Protein AF-0000000077755275 (afdb_homodimer)

InterPro domains:
  IPR005299 SAM dependent carboxyl methyltransferase [PF03492] (54-358)
  IPR005299 SAM dependent carboxyl methyltransferase [PTHR31009] (11-336)
  IPR029063 S-adenosyl-L-methionine-dependent methyltransferase superfamily [G3DSA:3.40.50.150] (22-293)
  IPR029063 S-adenosyl-L-methionine-dependent methyltransferase superfamily [SSF53335] (6-358)
  IPR042086 Methyltransferase, alpha-helical capping domain [G3DSA:1.10.1200.270] (9-338)

Nearest PDB structures (foldseek):
  8wwq-assembly1_A  TM=9.465E-01  e=7.017E-44  Gardenia jasminoides
  8wwq-assembly1_B  TM=9.148E-01  e=5.075E-38  Gardenia jasminoides
  3b5i-assembly1_A  TM=8.677E-01  e=6.089E-30  Arabidopsis thaliana
  3b5i-assembly1_B  TM=8.684E-01  e=2.535E-29  Arabidopsis thaliana
  6lyh-assembly3_E  TM=8.290E-01  e=3.621E-29  Camellia sinensis var. assamica

Structure (mmCIF, N/CA/C/O backbone):
data_AF-0000000077755275-model_v1
#
loop_
_entity.id
_entity.type
_entity.pdbx_description
1 polymer 'Probable S-adenosylmethionine-dependent methyltransferase At5g38100'
#
loop_
_atom_site.group_PDB
_atom_site.id
_atom_site.type_symbol
_atom_site.label_atom_id
_atom_site.label_alt_id
_atom_site.label_comp_id
_atom_site.label_asym_id
_atom_site.label_entity_id
_atom_site.label_seq_id
_atom_site.pdbx_PDB_ins_code
_atom_site.Cartn_x
_atom_site.Cartn_y
_atom_site.Cartn_z
_atom_site.occupancy
_atom_site.B_iso_or_equiv
_atom_site.auth_seq_id
_atom_site.auth_comp_id
_atom_site.auth_asym_id
_atom_site.auth_atom_id
_atom_site.pdbx_PDB_model_num
ATOM 1 N N . MET A 1 1 ? -9.219 -7.289 19.047 1 24.72 1 MET A N 1
ATOM 2 C CA . MET A 1 1 ? -8.711 -6.539 17.906 1 24.72 1 MET A CA 1
ATOM 3 C C . MET A 1 1 ? -7.727 -5.465 18.359 1 24.72 1 MET A C 1
ATOM 5 O O . MET A 1 1 ? -8.016 -4.688 19.266 1 24.72 1 MET A O 1
ATOM 9 N N . PRO A 1 2 ? -6.504 -5.656 18.234 1 31.75 2 PRO A N 1
ATOM 10 C CA . PRO A 1 2 ? -5.605 -4.625 18.766 1 31.75 2 PRO A CA 1
ATOM 11 C C . PRO A 1 2 ? -6.109 -3.211 18.484 1 31.75 2 PRO A C 1
ATOM 13 O O . PRO A 1 2 ? -6.75 -2.971 17.453 1 31.75 2 PRO A O 1
ATOM 16 N N . THR A 1 3 ? -6.582 -2.623 19.531 1 34.81 3 THR A N 1
ATOM 17 C CA . THR A 1 3 ? -6.953 -1.214 19.484 1 34.81 3 THR A CA 1
ATOM 18 C C . THR A 1 3 ? -5.91 -0.4 18.734 1 34.81 3 THR A C 1
ATOM 20 O O . THR A 1 3 ? -4.75 -0.33 19.141 1 34.81 3 THR A O 1
ATOM 23 N N . PHE A 1 4 ? -5.801 -0.571 17.5 1 42.12 4 PHE A N 1
ATOM 24 C CA . PHE A 1 4 ? -5 0.442 16.812 1 42.12 4 PHE A CA 1
ATOM 25 C C . PHE A 1 4 ? -5.164 1.8 17.484 1 42.12 4 PHE A C 1
ATOM 27 O O . PHE A 1 4 ? -6.25 2.133 17.969 1 42.12 4 PHE A O 1
ATOM 34 N N . PRO A 1 5 ? -4.117 2.365 17.969 1 53.5 5 PRO A N 1
ATOM 35 C CA . PRO A 1 5 ? -4.223 3.758 18.406 1 53.5 5 PRO A CA 1
ATOM 36 C C . PRO A 1 5 ? -5.23 4.562 17.594 1 53.5 5 PRO A C 1
ATOM 38 O O . PRO A 1 5 ? -5.59 4.16 16.484 1 53.5 5 PRO A O 1
ATOM 41 N N . ARG A 1 6 ? -5.871 5.402 18.234 1 64.44 6 ARG A N 1
ATOM 42 C CA . ARG A 1 6 ? -6.793 6.383 17.672 1 64.44 6 ARG A CA 1
ATOM 43 C C . ARG A 1 6 ? -6.23 7.008 16.406 1 64.44 6 ARG A C 1
ATOM 45 O O . ARG A 1 6 ? -5.48 7.984 16.469 1 64.44 6 ARG A O 1
ATOM 52 N N . SER A 1 7 ? -6.16 6.156 15.172 1 78.19 7 SER A N 1
ATOM 53 C CA . SER A 1 7 ? -5.746 6.582 13.836 1 78.19 7 SER A CA 1
ATOM 54 C C . SER A 1 7 ? -6.941 7.031 13.008 1 78.19 7 SER A C 1
ATOM 56 O O . SER A 1 7 ? -7.941 6.316 12.906 1 78.19 7 SER A O 1
ATOM 58 N N . TYR A 1 8 ? -6.883 8.32 12.562 1 86.62 8 TYR A N 1
ATOM 59 C CA . TYR A 1 8 ? -8.047 8.883 11.883 1 86.62 8 TYR A CA 1
ATOM 60 C C . TYR A 1 8 ? -7.664 9.406 10.508 1 86.62 8 TYR A C 1
ATOM 62 O O . TYR A 1 8 ? -7.449 10.609 10.32 1 86.62 8 TYR A O 1
ATOM 70 N N . PRO A 1 9 ? -7.605 8.414 9.578 1 90 9 PRO A N 1
ATOM 71 C CA . PRO A 1 9 ? -7.352 8.898 8.219 1 90 9 PRO A CA 1
ATOM 72 C C . PRO A 1 9 ? -8.508 9.719 7.656 1 90 9 PRO A C 1
ATOM 74 O O . PRO A 1 9 ? -9.602 9.727 8.227 1 90 9 PRO A O 1
ATOM 77 N N . MET A 1 10 ? -8.219 10.453 6.586 1 92.06 10 MET A N 1
ATOM 78 C CA . MET A 1 10 ? -9.258 11.211 5.898 1 92.06 10 MET A CA 1
ATOM 79 C C . MET A 1 10 ? -10.273 10.281 5.246 1 92.06 10 MET A C 1
ATOM 81 O O . MET A 1 10 ? -10.016 9.086 5.09 1 92.06 10 MET A O 1
ATOM 85 N N . SER A 1 11 ? -11.43 10.93 4.883 1 91.25 11 SER A N 1
ATOM 86 C CA . SER A 1 11 ? -12.492 10.125 4.301 1 91.25 11 SER A CA 1
ATOM 87 C C . SER A 1 11 ? -12.039 9.461 3.006 1 91.25 11 SER A C 1
ATOM 89 O O . SER A 1 11 ? -11.531 10.133 2.105 1 91.25 11 SER A O 1
ATOM 91 N N . GLY A 1 12 ? -12.258 8.195 2.887 1 92.5 12 GLY A N 1
ATOM 92 C CA . GLY A 1 12 ? -11.852 7.426 1.724 1 92.5 12 GLY A CA 1
ATOM 93 C C . GLY A 1 12 ? -12.891 7.414 0.622 1 92.5 12 GLY A C 1
ATOM 94 O O . GLY A 1 12 ? -13.859 8.18 0.669 1 92.5 12 GLY A O 1
ATOM 95 N N . GLY A 1 13 ? -12.625 6.586 -0.4 1 91 13 GLY A N 1
ATOM 96 C CA . GLY A 1 13 ? -13.555 6.434 -1.507 1 91 13 GLY A CA 1
ATOM 97 C C . GLY A 1 13 ? -13.469 7.559 -2.52 1 91 13 GLY A C 1
ATOM 98 O O . GLY A 1 13 ? -12.523 8.344 -2.502 1 91 13 GLY A O 1
ATOM 99 N N . ASP A 1 14 ? -14.422 7.535 -3.414 1 89.25 14 ASP A N 1
ATOM 100 C CA . ASP A 1 14 ? -14.445 8.555 -4.461 1 89.25 14 ASP A CA 1
ATOM 101 C C . ASP A 1 14 ? -15.844 9.141 -4.621 1 89.25 14 ASP A C 1
ATOM 103 O O . ASP A 1 14 ? -16.172 9.688 -5.676 1 89.25 14 ASP A O 1
ATOM 107 N N . ASP A 1 15 ? -16.609 9.117 -3.572 1 92.12 15 ASP A N 1
ATOM 108 C CA . ASP A 1 15 ? -17.953 9.672 -3.617 1 92.12 15 ASP A CA 1
ATOM 109 C C . ASP A 1 15 ? -17.953 11.164 -3.312 1 92.12 15 ASP A C 1
ATOM 111 O O . ASP A 1 15 ? -16.891 11.789 -3.266 1 92.12 15 ASP A O 1
ATOM 115 N N . ARG A 1 16 ? -19.109 11.734 -3.117 1 92.62 16 ARG A N 1
ATOM 116 C CA . ARG A 1 16 ? -19.234 13.18 -2.975 1 92.62 16 ARG A CA 1
ATOM 117 C C . ARG A 1 16 ? -18.656 13.656 -1.647 1 92.62 16 ARG A C 1
ATOM 119 O O . ARG A 1 16 ? -18.297 14.828 -1.504 1 92.62 16 ARG A O 1
ATOM 126 N N . HIS A 1 17 ? -18.578 12.812 -0.662 1 93.38 17 HIS A N 1
ATOM 127 C CA . HIS A 1 17 ? -18.109 13.211 0.658 1 93.38 17 HIS A CA 1
ATOM 128 C C . HIS A 1 17 ? -16.656 12.789 0.874 1 93.38 17 HIS A C 1
ATOM 130 O O . HIS A 1 17 ? -16.094 13.023 1.946 1 93.38 17 HIS A O 1
ATOM 136 N N . SER A 1 18 ? -16.062 12.18 -0.192 1 94.38 18 SER A N 1
ATOM 137 C CA . SER A 1 18 ? -14.703 11.672 -0.094 1 94.38 18 SER A CA 1
ATOM 138 C C . SER A 1 18 ? -13.688 12.812 -0.057 1 94.38 18 SER A C 1
ATOM 140 O O . SER A 1 18 ? -13.961 13.906 -0.568 1 94.38 18 SER A O 1
ATOM 142 N N . TYR A 1 19 ? -12.578 12.594 0.587 1 93 19 TYR A N 1
ATOM 143 C CA . TYR A 1 19 ? -11.492 13.562 0.635 1 93 19 TYR A CA 1
ATOM 144 C C . TYR A 1 19 ? -10.984 13.883 -0.767 1 93 19 TYR A C 1
ATOM 146 O O . TYR A 1 19 ? -10.586 15.016 -1.044 1 93 19 TYR A O 1
ATOM 154 N N . ILE A 1 20 ? -11.008 12.906 -1.647 1 91.12 20 ILE A N 1
ATOM 155 C CA . ILE A 1 20 ? -10.594 13.086 -3.033 1 91.12 20 ILE A CA 1
ATOM 156 C C . ILE A 1 20 ? -11.328 14.273 -3.65 1 91.12 20 ILE A C 1
ATOM 158 O O . ILE A 1 20 ? -10.75 15.047 -4.406 1 91.12 20 ILE A O 1
ATOM 162 N N . ASN A 1 21 ? -12.586 14.414 -3.275 1 93.06 21 ASN A N 1
ATOM 163 C CA . ASN A 1 21 ? -13.43 15.406 -3.93 1 93.06 21 ASN A CA 1
ATOM 164 C C . ASN A 1 21 ? -13.594 16.656 -3.074 1 93.06 21 ASN A C 1
ATOM 166 O O . ASN A 1 21 ? -14.297 17.594 -3.461 1 93.06 21 ASN A O 1
ATOM 170 N N . ASN A 1 22 ? -12.961 16.688 -1.922 1 94 22 ASN A N 1
ATOM 171 C CA . ASN A 1 22 ? -13.195 17.797 -1.009 1 94 22 ASN A CA 1
ATOM 172 C C . ASN A 1 22 ? -11.883 18.312 -0.406 1 94 22 ASN A C 1
ATOM 174 O O . ASN A 1 22 ? -11.859 18.75 0.746 1 94 22 ASN A O 1
ATOM 178 N N . SER A 1 23 ? -10.766 18.203 -1.203 1 93.81 23 SER A N 1
ATOM 179 C CA . SER A 1 23 ? -9.461 18.625 -0.709 1 93.81 23 SER A CA 1
ATOM 180 C C . SER A 1 23 ? -8.891 19.75 -1.571 1 93.81 23 SER A C 1
ATOM 182 O O . SER A 1 23 ? -7.668 19.875 -1.691 1 93.81 23 SER A O 1
ATOM 184 N N . SER A 1 24 ? -9.727 20.531 -2.199 1 92.94 24 SER A N 1
ATOM 185 C CA . SER A 1 24 ? -9.281 21.578 -3.111 1 92.94 24 SER A CA 1
ATOM 186 C C . SER A 1 24 ? -8.555 22.688 -2.361 1 92.94 24 SER A C 1
ATOM 188 O O . SER A 1 24 ? -7.703 23.375 -2.928 1 92.94 24 SER A O 1
ATOM 190 N N . TYR A 1 25 ? -8.914 22.938 -1.118 1 93.06 25 TYR A N 1
ATOM 191 C CA . TYR A 1 25 ? -8.219 23.922 -0.306 1 93.06 25 TYR A CA 1
ATOM 192 C C . TYR A 1 25 ? -6.738 23.578 -0.184 1 93.06 25 TYR A C 1
ATOM 194 O O . TYR A 1 25 ? -5.879 24.453 -0.361 1 93.06 25 TYR A O 1
ATOM 202 N N . GLN A 1 26 ? -6.391 22.359 0.059 1 93.88 26 GLN A N 1
ATOM 203 C CA . GLN A 1 26 ? -5.023 21.906 0.261 1 93.88 26 GLN A CA 1
ATOM 204 C C . GLN A 1 26 ? -4.219 21.984 -1.035 1 93.88 26 GLN A C 1
ATOM 206 O O . GLN A 1 26 ? -3.078 22.453 -1.037 1 93.88 26 GLN A O 1
ATOM 211 N N . ILE A 1 27 ? -4.84 21.547 -2.156 1 94.25 27 ILE A N 1
ATOM 212 C CA . ILE A 1 27 ? -4.09 21.531 -3.406 1 94.25 27 ILE A CA 1
ATOM 213 C C . ILE A 1 27 ? -3.836 22.953 -3.881 1 94.25 27 ILE A C 1
ATOM 215 O O . ILE A 1 27 ? -2.814 23.234 -4.512 1 94.25 27 ILE A O 1
ATOM 219 N N . ALA A 1 28 ? -4.766 23.844 -3.559 1 94.56 28 ALA A N 1
ATOM 220 C CA . ALA A 1 28 ? -4.539 25.25 -3.898 1 94.56 28 ALA A CA 1
ATOM 221 C C . ALA A 1 28 ? -3.277 25.781 -3.225 1 94.56 28 ALA A C 1
ATOM 223 O O . ALA A 1 28 ? -2.48 26.484 -3.852 1 94.56 28 ALA A O 1
ATOM 224 N N . ALA A 1 29 ? -3.105 25.453 -1.986 1 95.56 29 ALA A N 1
ATOM 225 C CA . ALA A 1 29 ? -1.913 25.875 -1.253 1 95.56 29 ALA A CA 1
ATOM 226 C C . ALA A 1 29 ? -0.658 25.234 -1.837 1 95.56 29 ALA A C 1
ATOM 228 O O . ALA A 1 29 ? 0.362 25.891 -2.018 1 95.56 29 ALA A O 1
ATOM 229 N N . ILE A 1 30 ? -0.736 23.969 -2.139 1 95.38 30 ILE A N 1
ATOM 230 C CA . ILE A 1 30 ? 0.382 23.219 -2.703 1 95.38 30 ILE A CA 1
ATOM 231 C C . ILE A 1 30 ? 0.81 23.844 -4.023 1 95.38 30 ILE A C 1
ATOM 233 O O . ILE A 1 30 ? 1.998 24.094 -4.25 1 95.38 30 ILE A O 1
ATOM 237 N N . ASN A 1 31 ? -0.158 24.172 -4.824 1 94.56 31 ASN A N 1
ATOM 238 C CA . ASN A 1 31 ? 0.118 24.766 -6.129 1 94.56 31 ASN A CA 1
ATOM 239 C C . ASN A 1 31 ? 0.724 26.156 -5.992 1 94.56 31 ASN A C 1
ATOM 241 O O . ASN A 1 31 ? 1.561 26.562 -6.801 1 94.56 31 ASN A O 1
ATOM 245 N N . SER A 1 32 ? 0.303 26.812 -5.008 1 95.31 32 SER A N 1
ATOM 246 C CA . SER A 1 32 ? 0.759 28.188 -4.82 1 95.31 32 SER A CA 1
ATOM 247 C C . SER A 1 32 ? 2.252 28.234 -4.512 1 95.31 32 SER A C 1
ATOM 249 O O . SER A 1 32 ? 2.916 29.234 -4.797 1 95.31 32 SER A O 1
ATOM 251 N N . VAL A 1 33 ? 2.779 27.156 -3.963 1 96.75 33 VAL A N 1
ATOM 252 C CA . VAL A 1 33 ? 4.195 27.156 -3.615 1 96.75 33 VAL A CA 1
ATOM 253 C C . VAL A 1 33 ? 4.969 26.266 -4.582 1 96.75 33 VAL A C 1
ATOM 255 O O . VAL A 1 33 ? 6.109 25.891 -4.309 1 96.75 33 VAL A O 1
ATOM 258 N N . GLY A 1 34 ? 4.367 25.906 -5.676 1 96.44 34 GLY A N 1
ATOM 259 C CA . GLY A 1 34 ? 4.98 25 -6.637 1 96.44 34 GLY A CA 1
ATOM 260 C C . GLY A 1 34 ? 6.309 25.5 -7.172 1 96.44 34 GLY A C 1
ATOM 261 O O . GLY A 1 34 ? 7.301 24.781 -7.168 1 96.44 34 GLY A O 1
ATOM 262 N N . ASP A 1 35 ? 6.332 26.75 -7.617 1 96.31 35 ASP A N 1
ATOM 263 C CA . ASP A 1 35 ? 7.543 27.344 -8.164 1 96.31 35 ASP A CA 1
ATOM 264 C C . ASP A 1 35 ? 8.633 27.453 -7.105 1 96.31 35 ASP A C 1
ATOM 266 O O . ASP A 1 35 ? 9.805 27.203 -7.383 1 96.31 35 ASP A O 1
ATOM 270 N N . LYS A 1 36 ? 8.227 27.859 -5.973 1 96.94 36 LYS A N 1
ATOM 271 C CA . LYS A 1 36 ? 9.172 27.969 -4.871 1 96.94 36 LYS A CA 1
ATOM 272 C C . LYS A 1 36 ? 9.781 26.609 -4.531 1 96.94 36 LYS A C 1
ATOM 274 O O . LYS A 1 36 ? 10.992 26.516 -4.305 1 96.94 36 LYS A O 1
ATOM 279 N N . THR A 1 37 ? 8.977 25.609 -4.473 1 97.56 37 THR A N 1
ATOM 280 C CA . THR A 1 37 ? 9.43 24.25 -4.215 1 97.56 37 THR A CA 1
ATOM 281 C C . THR A 1 37 ? 10.453 23.812 -5.262 1 97.56 37 THR A C 1
ATOM 283 O O . THR A 1 37 ? 11.508 23.281 -4.922 1 97.56 37 THR A O 1
ATOM 286 N N . ARG A 1 38 ? 10.125 24.062 -6.465 1 97.19 38 ARG A N 1
ATOM 287 C CA . ARG A 1 38 ? 11.016 23.719 -7.57 1 97.19 38 ARG A CA 1
ATOM 288 C C . ARG A 1 38 ? 12.367 24.406 -7.422 1 97.19 38 ARG A C 1
ATOM 290 O O . ARG A 1 38 ? 13.414 23.766 -7.562 1 97.19 38 ARG A O 1
ATOM 297 N N . GLN A 1 39 ? 12.305 25.672 -7.176 1 97.06 39 GLN A N 1
ATOM 298 C CA . GLN A 1 39 ? 13.531 26.438 -7.027 1 97.06 39 GLN A CA 1
ATOM 299 C C . GLN A 1 39 ? 14.367 25.938 -5.855 1 97.06 39 GLN A C 1
ATOM 301 O O . GLN A 1 39 ? 15.594 25.844 -5.957 1 97.06 39 GLN A O 1
ATOM 306 N N . CYS A 1 40 ? 13.68 25.625 -4.766 1 97.44 40 CYS A N 1
ATOM 307 C CA . CYS A 1 40 ? 14.359 25.109 -3.58 1 97.44 40 CYS A CA 1
ATOM 308 C C . CYS A 1 40 ? 15.07 23.797 -3.881 1 97.44 40 CYS A C 1
ATOM 310 O O . CYS A 1 40 ? 16.203 23.578 -3.451 1 97.44 40 CYS A O 1
ATOM 312 N N . ILE A 1 41 ? 14.438 22.906 -4.602 1 97.62 41 ILE A N 1
ATOM 313 C CA . ILE A 1 41 ? 15.023 21.609 -4.957 1 97.62 41 ILE A CA 1
ATOM 314 C C . ILE A 1 41 ? 16.25 21.828 -5.832 1 97.62 41 ILE A C 1
ATOM 316 O O . ILE A 1 41 ? 17.312 21.266 -5.566 1 97.62 41 ILE A O 1
ATOM 320 N N . ILE A 1 42 ? 16.172 22.688 -6.82 1 95.81 42 ILE A N 1
ATOM 321 C CA . ILE A 1 42 ? 17.25 22.938 -7.777 1 95.81 42 ILE A CA 1
ATOM 322 C C . ILE A 1 42 ? 18.453 23.516 -7.059 1 95.81 42 ILE A C 1
ATOM 324 O O . ILE A 1 42 ? 19.594 23.141 -7.324 1 95.81 42 ILE A O 1
ATOM 328 N N . GLU A 1 43 ? 18.172 24.312 -6.113 1 96.19 43 GLU A N 1
ATOM 329 C CA . GLU A 1 43 ? 19.234 25.078 -5.484 1 96.19 43 GLU A CA 1
ATOM 330 C C . GLU A 1 43 ? 19.828 24.328 -4.293 1 96.19 43 GLU A C 1
ATOM 332 O O . GLU A 1 43 ? 21.031 24.438 -4.012 1 96.19 43 GLU A O 1
ATOM 337 N N . LYS A 1 44 ? 18.984 23.562 -3.592 1 97.19 44 LYS A N 1
ATOM 338 C CA . LYS A 1 44 ? 19.406 23.156 -2.256 1 97.19 44 LYS A CA 1
ATOM 339 C C . LYS A 1 44 ? 19.641 21.641 -2.189 1 97.19 44 LYS A C 1
ATOM 341 O O . LYS A 1 44 ? 20.281 21.156 -1.258 1 97.19 44 LYS A O 1
ATOM 346 N N . LEU A 1 45 ? 19.062 20.906 -3.125 1 94.81 45 LEU A N 1
ATOM 347 C CA . LEU A 1 45 ? 19.328 19.469 -3.127 1 94.81 45 LEU A CA 1
ATOM 348 C C . LEU A 1 45 ? 20.797 19.188 -3.402 1 94.81 45 LEU A C 1
ATOM 350 O O . LEU A 1 45 ? 21.281 19.438 -4.508 1 94.81 45 LEU A O 1
ATOM 354 N N . ASP A 1 46 ? 21.484 18.703 -2.477 1 90 46 ASP A N 1
ATOM 355 C CA . ASP A 1 46 ? 22.922 18.453 -2.555 1 90 46 ASP A CA 1
ATOM 356 C C . ASP A 1 46 ? 23.203 16.953 -2.65 1 90 46 ASP A C 1
ATOM 358 O O . ASP A 1 46 ? 23.766 16.359 -1.724 1 90 46 ASP A O 1
ATOM 362 N N . LEU A 1 47 ? 22.828 16.297 -3.611 1 90.56 47 LEU A N 1
ATOM 363 C CA . LEU A 1 47 ? 23.047 14.875 -3.863 1 90.56 47 LEU A CA 1
ATOM 364 C C . LEU A 1 47 ? 23.531 14.641 -5.293 1 90.56 47 LEU A C 1
ATOM 366 O O . LEU A 1 47 ? 23.109 15.359 -6.211 1 90.56 47 LEU A O 1
ATOM 370 N N . PRO A 1 48 ? 24.438 13.719 -5.402 1 85.81 48 PRO A N 1
ATOM 371 C CA . PRO A 1 48 ? 24.812 13.344 -6.773 1 85.81 48 PRO A CA 1
ATOM 372 C C . PRO A 1 48 ? 23.656 12.703 -7.539 1 85.81 48 PRO A C 1
ATOM 374 O O . PRO A 1 48 ? 23.094 11.695 -7.094 1 85.81 48 PRO A O 1
ATOM 377 N N . LEU A 1 49 ? 23.234 13.391 -8.531 1 85.81 49 LEU A N 1
ATOM 378 C CA . LEU 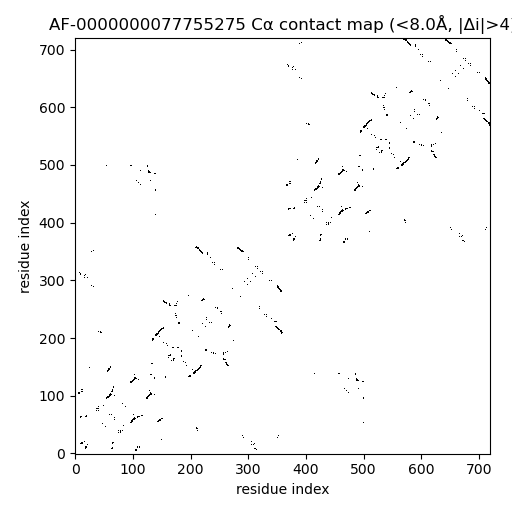A 1 49 ? 22.141 12.867 -9.352 1 85.81 49 LEU A CA 1
ATOM 379 C C . LEU A 1 49 ? 22.688 12.172 -10.594 1 85.81 49 LEU A C 1
ATOM 381 O O . LEU A 1 49 ? 22.469 12.625 -11.711 1 85.81 49 LEU A O 1
ATOM 385 N N . ASN A 1 50 ? 23.547 11.211 -10.328 1 77.12 50 ASN A N 1
ATOM 386 C CA . ASN A 1 50 ? 24.156 10.469 -11.43 1 77.12 50 ASN A CA 1
ATOM 387 C C . ASN A 1 50 ? 23.703 9.008 -11.43 1 77.12 50 ASN A C 1
ATOM 389 O O . ASN A 1 50 ? 22.906 8.602 -10.586 1 77.12 50 ASN A O 1
ATOM 393 N N . SER A 1 51 ? 24.156 8.336 -12.305 1 65.81 51 SER A N 1
ATOM 394 C CA . SER A 1 51 ? 23.734 6.969 -12.578 1 65.81 51 SER A CA 1
ATOM 395 C C . SER A 1 51 ? 24.031 6.043 -11.406 1 65.81 51 SER A C 1
ATOM 397 O O . SER A 1 51 ? 23.344 5.031 -11.211 1 65.81 51 SER A O 1
ATOM 399 N N . ASP A 1 52 ? 24.859 6.414 -10.57 1 70.81 52 ASP A N 1
ATOM 400 C CA . ASP A 1 52 ? 25.234 5.539 -9.461 1 70.81 52 ASP A CA 1
ATOM 401 C C . ASP A 1 52 ? 24.172 5.527 -8.383 1 70.81 52 ASP A C 1
ATOM 403 O O . ASP A 1 52 ? 24.078 4.578 -7.594 1 70.81 52 ASP A O 1
ATO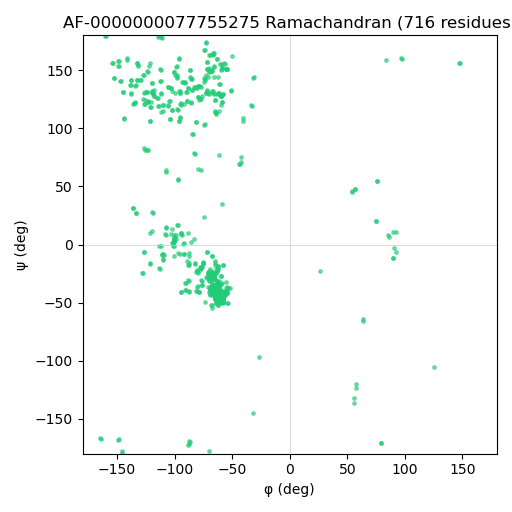M 407 N N . LEU A 1 53 ? 23.391 6.582 -8.453 1 77.44 53 LEU A N 1
ATOM 408 C CA . LEU A 1 53 ? 22.312 6.66 -7.477 1 77.44 53 LEU A CA 1
ATOM 409 C C . LEU A 1 53 ? 21.25 5.605 -7.762 1 77.44 53 LEU A C 1
ATOM 411 O O . LEU A 1 53 ? 20.625 5.07 -6.836 1 77.44 53 LEU A O 1
ATOM 415 N N . GLY A 1 54 ? 21.188 5.25 -8.969 1 82.25 54 GLY A N 1
ATOM 416 C CA . GLY A 1 54 ? 20.266 4.203 -9.375 1 82.25 54 GLY A CA 1
ATOM 417 C C . GLY A 1 54 ? 18.797 4.57 -9.172 1 82.25 54 GLY A C 1
ATOM 418 O O . GLY A 1 54 ? 18.062 4.723 -10.141 1 82.25 54 GLY A O 1
ATOM 419 N N . SER A 1 55 ? 18.469 4.746 -7.855 1 92.56 55 SER A N 1
ATOM 420 C CA . SER A 1 55 ? 17.078 5.055 -7.551 1 92.56 55 SER A CA 1
ATOM 421 C C . SER A 1 55 ? 16.969 6.312 -6.691 1 92.56 55 SER A C 1
ATOM 423 O O . SER A 1 55 ? 17.719 6.484 -5.734 1 92.56 55 SER A O 1
ATOM 425 N N . PHE A 1 56 ? 16.203 7.246 -7.168 1 96.19 56 PHE A N 1
ATOM 426 C CA . PHE A 1 56 ? 15.867 8.445 -6.414 1 96.19 56 PHE A CA 1
ATOM 427 C C . PHE A 1 56 ? 14.531 8.273 -5.691 1 96.19 56 PHE A C 1
ATOM 429 O O . PHE A 1 56 ? 13.5 8.039 -6.324 1 96.19 56 PHE A O 1
ATOM 436 N N . ARG A 1 57 ? 14.562 8.398 -4.387 1 97.94 57 ARG A N 1
ATOM 437 C CA . ARG A 1 57 ? 13.406 8.031 -3.584 1 97.94 57 ARG A CA 1
ATOM 438 C C . ARG A 1 57 ? 12.758 9.258 -2.947 1 97.94 57 ARG A C 1
ATOM 440 O O . ARG A 1 57 ? 13.453 10.086 -2.346 1 97.94 57 ARG A O 1
ATOM 447 N N . ILE A 1 58 ? 11.453 9.359 -3.115 1 98.69 58 ILE A N 1
ATOM 448 C CA . ILE A 1 58 ? 10.625 10.438 -2.576 1 98.69 58 ILE A CA 1
ATOM 449 C C . ILE A 1 58 ? 9.57 9.852 -1.639 1 98.69 58 ILE A C 1
ATOM 451 O O . ILE A 1 58 ? 9.016 8.781 -1.907 1 98.69 58 ILE A O 1
ATOM 455 N N . ALA A 1 59 ? 9.328 10.516 -0.53 1 98.81 59 ALA A N 1
ATOM 456 C CA . ALA A 1 59 ? 8.25 10.094 0.361 1 98.81 59 ALA A CA 1
ATOM 457 C C . ALA A 1 59 ? 7.27 11.234 0.606 1 98.81 59 ALA A C 1
ATOM 459 O O . ALA A 1 59 ? 7.68 12.375 0.824 1 98.81 59 ALA A O 1
ATOM 460 N N . ASP A 1 60 ? 6.051 10.977 0.468 1 98.69 60 ASP A N 1
ATOM 461 C CA . ASP A 1 60 ? 4.988 11.883 0.889 1 98.69 60 ASP A CA 1
ATOM 462 C C . ASP A 1 60 ? 4.332 11.406 2.182 1 98.69 60 ASP A C 1
ATOM 464 O O . ASP A 1 60 ? 3.576 10.43 2.174 1 98.69 60 ASP A O 1
ATOM 468 N N . TYR A 1 61 ? 4.582 12.102 3.303 1 98.5 61 TYR A N 1
ATOM 469 C CA . TYR A 1 61 ? 4.086 11.727 4.621 1 98.5 61 TYR A CA 1
ATOM 470 C C . TYR A 1 61 ? 2.719 12.336 4.891 1 98.5 61 TYR A C 1
ATOM 472 O O . TYR A 1 61 ? 2.572 13.562 4.895 1 98.5 61 TYR A O 1
ATOM 480 N N . GLY A 1 62 ? 1.756 11.469 5.188 1 97.56 62 GLY A N 1
ATOM 481 C CA . GLY A 1 62 ? 0.375 11.914 5.281 1 97.56 62 GLY A CA 1
ATOM 482 C C . GLY A 1 62 ? -0.268 12.148 3.926 1 97.56 62 GLY A C 1
ATOM 483 O O . GLY A 1 62 ? -0.858 13.203 3.689 1 97.56 62 GLY A O 1
ATOM 484 N N . CYS A 1 63 ? -0.219 11.086 3.072 1 97.31 63 CYS A N 1
ATOM 485 C CA . CYS A 1 63 ? -0.544 11.266 1.663 1 97.31 63 CYS A CA 1
ATOM 486 C C . CYS A 1 63 ? -2.051 11.227 1.441 1 97.31 63 CYS A C 1
ATOM 488 O O . CYS A 1 63 ? -2.537 11.633 0.384 1 97.31 63 CYS A O 1
ATOM 490 N N . SER A 1 64 ? -2.762 10.758 2.352 1 96 64 SER A N 1
ATOM 491 C CA . SER A 1 64 ? -4.199 10.531 2.23 1 96 64 SER A CA 1
ATOM 492 C C . SER A 1 64 ? -4.52 9.641 1.033 1 96 64 SER A C 1
ATOM 494 O O . SER A 1 64 ? -3.887 8.602 0.838 1 96 64 SER A O 1
ATOM 496 N N . ILE A 1 65 ? -5.477 9.961 0.17 1 92.94 65 ILE A N 1
ATOM 497 C CA . ILE A 1 65 ? -6 8.977 -0.77 1 92.94 65 ILE A CA 1
ATOM 498 C C . ILE A 1 65 ? -5.812 9.477 -2.201 1 92.94 65 ILE A C 1
ATOM 500 O O . ILE A 1 65 ? -6.277 8.852 -3.152 1 92.94 65 ILE A O 1
ATOM 504 N N . GLY A 1 66 ? -5.105 10.523 -2.463 1 79.69 66 GLY A N 1
ATOM 505 C CA . GLY A 1 66 ? -4.629 10.82 -3.805 1 79.69 66 GLY A CA 1
ATOM 506 C C . GLY A 1 66 ? -5.027 12.195 -4.289 1 79.69 66 GLY A C 1
ATOM 507 O O . GLY A 1 66 ? -4.75 13.195 -3.619 1 79.69 66 GLY A O 1
ATOM 508 N N . PRO A 1 67 ? -5.875 12.734 -5.109 1 87.56 67 PRO A N 1
ATOM 509 C CA . PRO A 1 67 ? -4.969 13.016 -6.227 1 87.56 67 PRO A CA 1
ATOM 510 C C . PRO A 1 67 ? -3.895 14.039 -5.875 1 87.56 67 PRO A C 1
ATOM 512 O O . PRO A 1 67 ? -2.885 14.141 -6.574 1 87.56 67 PRO A O 1
ATOM 515 N N . ASN A 1 68 ? -4.039 14.766 -4.758 1 94.06 68 ASN A N 1
ATOM 516 C CA . ASN A 1 68 ? -3.111 15.836 -4.414 1 94.06 68 ASN A CA 1
ATOM 517 C C . ASN A 1 68 ? -1.682 15.32 -4.285 1 94.06 68 ASN A C 1
ATOM 519 O O . ASN A 1 68 ? -0.745 15.938 -4.793 1 94.06 68 ASN A O 1
ATOM 523 N N . THR A 1 69 ? -1.54 14.203 -3.695 1 96.31 69 THR A N 1
ATOM 524 C CA . THR A 1 69 ? -0.208 13.656 -3.477 1 96.31 69 THR A CA 1
ATOM 525 C C . THR A 1 69 ? 0.46 13.305 -4.805 1 96.31 69 THR A C 1
ATOM 527 O O . THR A 1 69 ? 1.674 13.461 -4.953 1 96.31 69 THR A O 1
ATOM 530 N N . PHE A 1 70 ? -0.288 12.852 -5.801 1 95.88 70 PHE A N 1
ATOM 531 C CA . PHE A 1 70 ? 0.267 12.523 -7.109 1 95.88 70 PHE A CA 1
ATOM 532 C C . PHE A 1 70 ? 0.819 13.773 -7.789 1 95.88 70 PHE A C 1
ATOM 534 O O . PHE A 1 70 ? 1.885 13.727 -8.406 1 95.88 70 PHE A O 1
ATOM 541 N N . HIS A 1 71 ? 0.112 14.859 -7.609 1 94.06 71 HIS A N 1
ATOM 542 C CA . HIS A 1 71 ? 0.55 16.125 -8.18 1 94.06 71 HIS A CA 1
ATOM 543 C C . HIS A 1 71 ? 1.853 16.594 -7.543 1 94.06 71 HIS A C 1
ATOM 545 O O . HIS A 1 71 ? 2.756 17.062 -8.234 1 94.06 71 HIS A O 1
ATOM 551 N N . VAL A 1 72 ? 1.922 16.469 -6.297 1 95.75 72 VAL A N 1
ATOM 552 C CA . VAL A 1 72 ? 3.08 16.938 -5.539 1 95.75 72 VAL A CA 1
ATOM 553 C C . VAL A 1 72 ? 4.316 16.141 -5.949 1 95.75 72 VAL A C 1
ATOM 555 O O . VAL A 1 72 ? 5.363 16.719 -6.254 1 95.75 72 VAL A O 1
ATOM 558 N N . VAL A 1 73 ? 4.199 14.875 -6.004 1 96.44 73 VAL A N 1
ATOM 559 C CA . VAL A 1 73 ? 5.355 14.031 -6.273 1 96.44 73 VAL A CA 1
ATOM 560 C C . VAL A 1 73 ? 5.812 14.227 -7.719 1 96.44 73 VAL A C 1
ATOM 562 O O . VAL A 1 73 ? 7.012 14.219 -8 1 96.44 73 VAL A O 1
ATOM 565 N N . GLN A 1 74 ? 4.875 14.398 -8.633 1 95.62 74 GLN A N 1
ATOM 566 C CA . GLN A 1 74 ? 5.246 14.664 -10.023 1 95.62 74 GLN A CA 1
ATOM 567 C C . GLN A 1 74 ? 6.023 15.977 -10.141 1 95.62 74 GLN A C 1
ATOM 569 O O . GLN A 1 74 ? 7.008 16.047 -10.875 1 95.62 74 GLN A O 1
ATOM 574 N N . SER A 1 75 ? 5.531 16.984 -9.422 1 96.31 75 SER A N 1
ATOM 575 C CA . SER A 1 75 ? 6.219 18.266 -9.438 1 96.31 75 SER A CA 1
ATOM 576 C C . SER A 1 75 ? 7.648 18.141 -8.914 1 96.31 75 SER A C 1
ATOM 578 O O . SER A 1 75 ? 8.57 18.766 -9.445 1 96.31 75 SER A O 1
ATOM 580 N N . ILE A 1 76 ? 7.824 17.359 -7.879 1 97.75 76 ILE A N 1
ATOM 581 C CA . ILE A 1 76 ? 9.148 17.109 -7.312 1 97.75 76 ILE A CA 1
ATOM 582 C C . ILE A 1 76 ? 10.023 16.391 -8.328 1 97.75 76 ILE A C 1
ATOM 584 O O . ILE A 1 76 ? 11.18 16.766 -8.547 1 97.75 76 ILE A O 1
ATOM 588 N N . ILE A 1 77 ? 9.492 15.352 -8.969 1 96.56 77 ILE A N 1
ATOM 589 C CA . ILE A 1 77 ? 10.219 14.57 -9.969 1 96.56 77 ILE A CA 1
ATOM 590 C C . ILE A 1 77 ? 10.656 15.477 -11.109 1 96.56 77 ILE A C 1
ATOM 592 O O . ILE A 1 77 ? 11.812 15.43 -11.547 1 96.56 77 ILE A O 1
ATOM 596 N N . ASP A 1 78 ? 9.773 16.328 -11.562 1 95.88 78 ASP A N 1
ATOM 597 C CA . ASP A 1 78 ? 10.094 17.266 -12.641 1 95.88 78 ASP A CA 1
ATOM 598 C C . ASP A 1 78 ? 11.242 18.188 -12.25 1 95.88 78 ASP A C 1
ATOM 600 O O . ASP A 1 78 ? 12.117 18.469 -13.07 1 95.88 78 ASP A O 1
ATOM 604 N N . ALA A 1 79 ? 11.188 18.625 -11.047 1 97 79 ALA A N 1
ATOM 605 C CA . ALA A 1 79 ? 12.242 19.516 -10.562 1 97 79 ALA A CA 1
ATOM 606 C C . ALA A 1 79 ? 13.586 18.797 -10.516 1 97 79 ALA A C 1
ATOM 608 O O . ALA A 1 79 ? 14.609 19.359 -10.906 1 97 79 ALA A O 1
ATOM 609 N N . VAL A 1 80 ? 13.594 17.578 -10.031 1 95.5 80 VAL A N 1
ATOM 610 C CA . VAL A 1 80 ? 14.828 16.797 -9.93 1 95.5 80 VAL A CA 1
ATOM 611 C C . VAL A 1 80 ? 15.367 16.516 -11.328 1 95.5 80 VAL A C 1
ATOM 613 O O . VAL A 1 80 ? 16.578 16.641 -11.562 1 95.5 80 VAL A O 1
ATOM 616 N N . LYS A 1 81 ? 14.508 16.125 -12.219 1 92.94 81 LYS A N 1
ATOM 617 C CA . LYS A 1 81 ? 14.914 15.883 -13.602 1 92.94 81 LYS A CA 1
ATOM 618 C C . LYS A 1 81 ? 15.531 17.141 -14.227 1 92.94 81 LYS A C 1
ATOM 620 O O . LYS A 1 81 ? 16.531 17.047 -14.938 1 92.94 81 LYS A O 1
ATOM 625 N N . PHE A 1 82 ? 14.898 18.234 -13.961 1 93.31 82 PHE A N 1
ATOM 626 C CA . PHE A 1 82 ? 15.422 19.5 -14.461 1 93.31 82 PHE A CA 1
ATOM 627 C C . PHE A 1 82 ? 16.812 19.766 -13.914 1 93.31 82 PHE A C 1
ATOM 629 O O . PHE A 1 82 ? 17.703 20.172 -14.656 1 93.31 82 PHE A O 1
ATOM 636 N N . LYS A 1 83 ? 16.938 19.547 -12.648 1 92.62 83 LYS A N 1
ATOM 637 C CA . LYS A 1 83 ? 18.25 19.734 -12.031 1 92.62 83 LYS A CA 1
ATOM 638 C C . LYS A 1 83 ? 19.281 18.812 -12.648 1 92.62 83 LYS A C 1
ATOM 640 O O . LYS A 1 83 ? 20.422 19.219 -12.891 1 92.62 83 LYS A O 1
ATOM 645 N N . GLN A 1 84 ? 18.891 17.609 -12.781 1 89.31 84 GLN A N 1
ATOM 646 C CA . GLN A 1 84 ? 19.797 16.625 -13.383 1 89.31 84 GLN A CA 1
ATOM 647 C C . GLN A 1 84 ? 20.266 17.094 -14.75 1 89.31 84 GLN A C 1
ATOM 649 O O . GLN A 1 84 ? 21.438 16.938 -15.094 1 89.31 84 GLN A O 1
ATOM 654 N N . LEU A 1 85 ? 19.422 17.641 -15.516 1 86.5 85 LEU A N 1
ATOM 655 C CA . LEU A 1 85 ? 19.734 18.125 -16.844 1 86.5 85 LEU A CA 1
ATOM 656 C C . LEU A 1 85 ? 20.656 19.344 -16.781 1 86.5 85 LEU A C 1
ATOM 658 O O . LEU A 1 85 ? 21.547 19.5 -17.625 1 86.5 85 LEU A O 1
ATOM 662 N N . LYS A 1 86 ? 20.453 20.094 -15.836 1 84.19 86 LYS A N 1
ATOM 663 C CA . LYS A 1 86 ? 21.25 21.297 -15.672 1 84.19 86 LYS A CA 1
ATOM 664 C C . LYS A 1 86 ? 22.656 20.953 -15.203 1 84.19 86 LYS A C 1
ATOM 666 O O . LYS A 1 86 ? 23.641 21.594 -15.625 1 84.19 86 LYS A O 1
ATOM 671 N N . ASP A 1 87 ? 22.719 20.156 -14.188 1 76 87 ASP A N 1
ATOM 672 C CA . ASP A 1 87 ? 24 19.766 -13.617 1 76 87 ASP A CA 1
ATOM 673 C C . ASP A 1 87 ? 24.812 18.922 -14.602 1 76 87 ASP A C 1
ATOM 675 O O . ASP A 1 87 ? 26.016 18.766 -14.43 1 76 87 ASP A O 1
ATOM 679 N N . LYS A 1 88 ? 23.984 18.141 -15.312 1 59.25 88 LYS A N 1
ATOM 680 C CA . LYS A 1 88 ? 24.547 17.156 -16.234 1 59.25 88 LYS A CA 1
ATOM 681 C C . LYS A 1 88 ? 25.375 17.828 -17.328 1 59.25 88 LYS A C 1
ATOM 683 O O . LYS A 1 88 ? 24.812 18.406 -18.266 1 59.25 88 LYS A O 1
ATOM 688 N N . ASN A 1 89 ? 26.5 18.219 -17 1 48.91 89 ASN A N 1
ATOM 689 C CA . ASN A 1 89 ? 27.562 17.984 -17.984 1 48.91 89 ASN A CA 1
ATOM 690 C C . ASN A 1 89 ? 27.25 16.781 -18.875 1 48.91 89 ASN A C 1
ATOM 692 O O . ASN A 1 89 ? 27.203 16.906 -20.094 1 48.91 89 ASN A O 1
ATOM 696 N N . GLU A 1 90 ? 28.047 15.398 -18.25 1 46.31 90 GLU A N 1
ATOM 697 C CA . GLU A 1 90 ? 28.422 14.141 -18.891 1 46.31 90 GLU A CA 1
ATOM 698 C C . GLU A 1 90 ? 27.188 13.297 -19.203 1 46.31 90 GLU A C 1
ATOM 700 O O . GLU A 1 90 ? 26.109 13.531 -18.656 1 46.31 90 GLU A O 1
ATOM 705 N N . LYS A 1 91 ? 27.484 11.953 -19.812 1 47.38 91 LYS A N 1
ATOM 706 C CA . LYS A 1 91 ? 27.203 10.695 -20.5 1 47.38 91 LYS A CA 1
ATOM 707 C C . LYS A 1 91 ? 26.484 9.711 -19.594 1 47.38 91 LYS A C 1
ATOM 709 O O . LYS A 1 91 ? 27.078 8.711 -19.172 1 47.38 91 LYS A O 1
ATOM 714 N N . SER A 1 92 ? 25.703 10.211 -18.422 1 55.84 92 SER A N 1
ATOM 715 C CA . SER A 1 92 ? 25.312 9.031 -17.656 1 55.84 92 SER A CA 1
ATOM 716 C C . SER A 1 92 ? 24.484 8.07 -18.5 1 55.84 92 SER A C 1
ATOM 718 O O . SER A 1 92 ? 23.531 8.477 -19.156 1 55.84 92 SER A O 1
ATOM 720 N N . LEU A 1 93 ? 24.875 6.871 -18.656 1 60.53 93 LEU A N 1
ATOM 721 C CA . LEU A 1 93 ? 24.406 5.789 -19.516 1 60.53 93 LEU A CA 1
ATOM 722 C C . LEU A 1 93 ? 23 5.352 -19.109 1 60.53 93 LEU A C 1
ATOM 724 O O . LEU A 1 93 ? 22.188 5 -19.969 1 60.53 93 LEU A O 1
ATOM 728 N N . MET A 1 94 ? 22.688 5.332 -17.578 1 71.81 94 MET A N 1
ATOM 729 C CA . MET A 1 94 ? 21.344 4.84 -17.25 1 71.81 94 MET A CA 1
ATOM 730 C C . MET A 1 94 ? 20.516 5.918 -16.562 1 71.81 94 MET A C 1
ATOM 732 O O . MET A 1 94 ? 21.016 6.586 -15.641 1 71.81 94 MET A O 1
ATOM 736 N N . PRO A 1 95 ? 19.328 6.113 -16.969 1 81.94 95 PRO A N 1
ATOM 737 C CA . PRO A 1 95 ? 18.438 7.125 -16.375 1 81.94 95 PRO A CA 1
ATOM 738 C C . PRO A 1 95 ? 18.078 6.805 -14.938 1 81.94 95 PRO A C 1
ATOM 740 O O . PRO A 1 95 ? 18.016 5.633 -14.555 1 81.94 95 PRO A O 1
ATOM 743 N N . LEU A 1 96 ? 17.953 7.848 -14.086 1 88.62 96 LEU A N 1
ATOM 744 C CA . LEU A 1 96 ? 17.453 7.707 -12.719 1 88.62 96 LEU A CA 1
ATOM 745 C C . LEU A 1 96 ? 16.062 7.102 -12.695 1 88.62 96 LEU A C 1
ATOM 747 O O . LEU A 1 96 ? 15.203 7.473 -13.5 1 88.62 96 LEU A O 1
ATOM 751 N N . GLU A 1 97 ? 15.922 6.086 -11.883 1 94.12 97 GLU A N 1
ATOM 752 C CA . GLU A 1 97 ? 14.586 5.57 -11.617 1 94.12 97 GLU A CA 1
ATOM 753 C C . GLU A 1 97 ? 14 6.176 -10.344 1 94.12 97 GLU A C 1
ATOM 755 O O . GLU A 1 97 ? 14.695 6.293 -9.328 1 94.12 97 GLU A O 1
ATOM 760 N N . PHE A 1 98 ? 12.805 6.664 -10.43 1 96.56 98 PHE A N 1
ATOM 761 C CA . PHE A 1 98 ? 12.148 7.281 -9.289 1 96.56 98 PHE A CA 1
ATOM 762 C C . PHE A 1 98 ? 11.25 6.281 -8.57 1 96.56 98 PHE A C 1
ATOM 764 O O . PHE A 1 98 ? 10.555 5.492 -9.211 1 96.56 98 PHE A O 1
ATOM 771 N N . GLN A 1 99 ? 11.375 6.234 -7.305 1 97.94 99 GLN A N 1
ATOM 772 C CA . GLN A 1 99 ? 10.445 5.5 -6.453 1 97.94 99 GLN A CA 1
ATOM 773 C C . GLN A 1 99 ? 9.758 6.43 -5.453 1 97.94 99 GLN A C 1
ATOM 775 O O . GLN A 1 99 ? 10.422 7.238 -4.797 1 97.94 99 GLN A O 1
ATOM 780 N N . VAL A 1 100 ? 8.484 6.324 -5.355 1 98.38 100 VAL A N 1
ATOM 781 C CA . VAL A 1 100 ? 7.719 7.203 -4.477 1 98.38 100 VAL A CA 1
ATOM 782 C C . VAL A 1 100 ? 7.016 6.375 -3.404 1 98.38 100 VAL A C 1
ATOM 784 O O . VAL A 1 100 ? 6.344 5.391 -3.713 1 98.38 100 VAL A O 1
ATOM 787 N N . PHE A 1 101 ? 7.23 6.773 -2.15 1 98.75 101 PHE A N 1
ATOM 788 C CA . PHE A 1 101 ? 6.562 6.172 -1.002 1 98.75 101 PHE A CA 1
ATOM 789 C C . PHE A 1 101 ? 5.422 7.059 -0.515 1 98.75 101 PHE A C 1
ATOM 791 O O . PHE A 1 101 ? 5.648 8.188 -0.076 1 98.75 101 PHE A O 1
ATOM 798 N N . PHE A 1 102 ? 4.238 6.547 -0.623 1 98.56 102 PHE A N 1
ATOM 799 C CA . PHE A 1 102 ? 3.055 7.215 -0.096 1 98.56 102 PHE A CA 1
ATOM 800 C C . PHE A 1 102 ? 2.715 6.699 1.297 1 98.56 102 PHE A C 1
ATOM 802 O O . PHE A 1 102 ? 2.219 5.578 1.445 1 98.56 102 PHE A O 1
ATOM 809 N N . ASN A 1 103 ? 2.932 7.547 2.285 1 98.31 103 ASN A N 1
ATOM 810 C CA . ASN A 1 103 ? 2.771 7.125 3.672 1 98.31 103 ASN A CA 1
ATOM 811 C C . ASN A 1 103 ? 1.498 7.695 4.289 1 98.31 103 ASN A C 1
ATOM 813 O O . ASN A 1 103 ? 1.196 8.875 4.117 1 98.31 103 ASN A O 1
ATOM 817 N N . ASP A 1 104 ? 0.811 6.879 4.977 1 97.31 104 ASP A N 1
ATOM 818 C CA . ASP A 1 104 ? -0.293 7.301 5.836 1 97.31 104 ASP A CA 1
ATOM 819 C C . ASP A 1 104 ? -0.617 6.23 6.879 1 97.31 104 ASP A C 1
ATOM 821 O O . ASP A 1 104 ? 0.062 5.203 6.953 1 97.31 104 ASP A O 1
ATOM 825 N N . GLN A 1 105 ? -1.576 6.516 7.703 1 95.12 105 GLN A N 1
ATOM 826 C CA . GLN A 1 105 ? -2.016 5.578 8.734 1 95.12 105 GLN A CA 1
ATOM 827 C C . GLN A 1 105 ? -2.383 4.23 8.125 1 95.12 105 GLN A C 1
ATOM 829 O O . GLN A 1 105 ? -2.838 4.16 6.98 1 95.12 105 GLN A O 1
ATOM 834 N N . PRO A 1 106 ? -2.24 3.107 8.883 1 93.5 106 PRO A N 1
ATOM 835 C CA . PRO A 1 106 ? -2.521 1.771 8.359 1 93.5 106 PRO A CA 1
ATOM 836 C C . PRO A 1 106 ? -3.967 1.618 7.883 1 93.5 106 PRO A C 1
ATOM 838 O O . PRO A 1 106 ? -4.242 0.824 6.98 1 93.5 106 PRO A O 1
ATOM 841 N N . ASN A 1 107 ? -4.863 2.389 8.461 1 93 107 ASN A N 1
ATOM 842 C CA . ASN A 1 107 ? -6.27 2.264 8.094 1 93 107 ASN A CA 1
ATOM 843 C C . ASN A 1 107 ? -6.66 3.273 7.016 1 93 107 ASN A C 1
ATOM 845 O O . ASN A 1 107 ? -7.844 3.492 6.762 1 93 107 ASN A O 1
ATOM 849 N N . ASN A 1 108 ? -5.664 3.938 6.457 1 95.69 108 ASN A N 1
ATOM 850 C CA . ASN A 1 108 ? -5.918 4.75 5.27 1 95.69 108 ASN A CA 1
ATOM 851 C C . ASN A 1 108 ? -6.52 3.918 4.141 1 95.69 108 ASN A C 1
ATOM 853 O O . ASN A 1 108 ? -6.379 2.695 4.121 1 95.69 108 ASN A O 1
ATOM 857 N N . ASP A 1 109 ? -7.211 4.586 3.273 1 96.44 109 ASP A N 1
ATOM 858 C CA . ASP A 1 109 ? -7.781 3.916 2.109 1 96.44 109 ASP A CA 1
ATOM 859 C C . ASP A 1 109 ? -6.746 3.773 0.997 1 96.44 109 ASP A C 1
ATOM 861 O O . ASP A 1 109 ? -6.844 4.43 -0.041 1 96.44 109 ASP A O 1
ATOM 865 N N . PHE A 1 110 ? -5.84 2.857 1.055 1 97.19 110 PHE A N 1
ATOM 866 C CA . PHE A 1 110 ? -4.785 2.611 0.076 1 97.19 110 PHE A CA 1
ATOM 867 C C . PHE A 1 110 ? -5.367 2.045 -1.214 1 97.19 110 PHE A C 1
ATOM 869 O O . PHE A 1 110 ? -4.797 2.225 -2.291 1 97.19 110 PHE A O 1
ATOM 876 N N . ASN A 1 111 ? -6.523 1.319 -1.105 1 96.44 111 ASN A N 1
ATOM 877 C CA . ASN A 1 111 ? -7.172 0.809 -2.309 1 96.44 111 ASN A CA 1
ATOM 878 C C . ASN A 1 111 ? -7.516 1.935 -3.279 1 96.44 111 ASN A C 1
ATOM 880 O O . ASN A 1 111 ? -7.172 1.866 -4.461 1 96.44 111 ASN A O 1
ATOM 884 N N . THR A 1 112 ? -8.164 2.947 -2.695 1 96.25 112 THR A N 1
ATOM 885 C CA . THR A 1 112 ? -8.508 4.094 -3.531 1 96.25 112 THR A CA 1
ATOM 886 C C . THR A 1 112 ? -7.246 4.781 -4.051 1 96.25 112 THR A C 1
ATOM 888 O O . THR A 1 112 ? -7.184 5.168 -5.219 1 96.25 112 THR A O 1
ATOM 891 N N . LEU A 1 113 ? -6.254 4.918 -3.195 1 96.69 113 LEU A N 1
ATOM 892 C CA . LEU A 1 113 ? -4.988 5.527 -3.588 1 96.69 113 LEU A CA 1
ATOM 893 C C . LEU A 1 113 ? -4.406 4.828 -4.812 1 96.69 113 LEU A C 1
ATOM 895 O O . LEU A 1 113 ? -4.082 5.48 -5.809 1 96.69 113 LEU A O 1
ATOM 899 N N . PHE A 1 114 ? -4.316 3.539 -4.789 1 95.69 114 PHE A N 1
ATOM 900 C CA . PHE A 1 114 ? -3.65 2.785 -5.844 1 95.69 114 PHE A CA 1
ATOM 901 C C . PHE A 1 114 ? -4.531 2.699 -7.086 1 95.69 114 PHE A C 1
ATOM 903 O O . PHE A 1 114 ? -4.035 2.762 -8.211 1 95.69 114 PHE A O 1
ATOM 910 N N . ARG A 1 115 ? -5.801 2.609 -6.891 1 92.56 115 ARG A N 1
ATOM 911 C CA . ARG A 1 115 ? -6.715 2.477 -8.023 1 92.56 115 ARG A CA 1
ATOM 912 C C . ARG A 1 115 ? -6.801 3.777 -8.812 1 92.56 115 ARG A C 1
ATOM 914 O O . ARG A 1 115 ? -7.105 3.764 -10.008 1 92.56 115 ARG A O 1
ATOM 921 N N . THR A 1 116 ? -6.523 4.863 -8.117 1 92.19 116 THR A N 1
ATOM 922 C CA . THR A 1 116 ? -6.711 6.148 -8.781 1 92.19 116 THR A CA 1
ATOM 923 C C . THR A 1 116 ? -5.383 6.703 -9.281 1 92.19 116 THR A C 1
ATOM 925 O O . THR A 1 116 ? -5.328 7.805 -9.828 1 92.19 116 THR A O 1
ATOM 928 N N . GLN A 1 117 ? -4.379 5.957 -9.102 1 92 117 GLN A N 1
ATOM 929 C CA . GLN A 1 117 ? -3.111 6.359 -9.695 1 92 117 GLN A CA 1
ATOM 930 C C . GLN A 1 117 ? -3.184 6.324 -11.219 1 92 117 GLN A C 1
ATOM 932 O O . GLN A 1 117 ? -3.943 5.535 -11.789 1 92 117 GLN A O 1
ATOM 937 N N . PRO A 1 118 ? -2.348 7.184 -11.797 1 85.06 118 PRO A N 1
ATOM 938 C CA . PRO A 1 118 ? -2.248 7.027 -13.25 1 85.06 118 PRO A CA 1
ATOM 939 C C . PRO A 1 118 ? -1.756 5.645 -13.664 1 85.06 118 PRO A C 1
ATOM 941 O O . PRO A 1 118 ? -1.093 4.961 -12.883 1 85.06 118 PRO A O 1
ATOM 944 N N . PRO A 1 119 ? -2.098 5.27 -14.852 1 82.31 119 PRO A N 1
ATOM 945 C CA . PRO A 1 119 ? -1.614 3.975 -15.336 1 82.31 119 PRO A CA 1
ATOM 946 C C . PRO A 1 119 ? -0.09 3.879 -15.344 1 82.31 119 PRO A C 1
ATOM 948 O O . PRO A 1 119 ? 0.594 4.895 -15.492 1 82.31 119 PRO A O 1
ATOM 951 N N . SER A 1 120 ? 0.356 2.709 -15.195 1 78.75 120 SER A N 1
ATOM 952 C CA . SER A 1 120 ? 1.789 2.455 -15.094 1 78.75 120 SER A CA 1
ATOM 953 C C . SER A 1 120 ? 2.539 3.035 -16.281 1 78.75 120 SER A C 1
ATOM 955 O O . SER A 1 120 ? 3.672 3.502 -16.141 1 78.75 120 SER A O 1
ATOM 957 N N . SER A 1 121 ? 1.958 2.973 -17.422 1 79.12 121 SER A N 1
ATOM 958 C CA . SER A 1 121 ? 2.588 3.482 -18.625 1 79.12 121 SER A CA 1
ATOM 959 C C . SER A 1 121 ? 2.779 4.992 -18.562 1 79.12 121 SER A C 1
ATOM 961 O O . SER A 1 121 ? 3.617 5.551 -19.266 1 79.12 121 SER A O 1
ATOM 963 N N . GLU A 1 122 ? 2.094 5.598 -17.656 1 83.88 122 GLU A N 1
ATOM 964 C CA . GLU A 1 122 ? 2.139 7.055 -17.562 1 83.88 122 GLU A CA 1
ATOM 965 C C . GLU A 1 122 ? 2.885 7.496 -16.297 1 83.88 122 GLU A C 1
ATOM 967 O O . GLU A 1 122 ? 3.17 8.68 -16.125 1 83.88 122 GLU A O 1
ATOM 972 N N . LEU A 1 123 ? 3.135 6.508 -15.547 1 88.31 123 LEU A N 1
ATOM 973 C CA . LEU A 1 123 ? 3.828 6.832 -14.305 1 88.31 123 LEU A CA 1
ATOM 974 C C . LEU A 1 123 ? 5.336 6.895 -14.523 1 88.31 123 LEU A C 1
ATOM 976 O O . LEU A 1 123 ? 5.91 6.008 -15.156 1 88.31 123 LEU A O 1
ATOM 980 N N . GLU A 1 124 ? 6 7.906 -14.031 1 91.75 124 GLU A N 1
ATOM 981 C CA . GLU A 1 124 ? 7.445 8.078 -14.141 1 91.75 124 GLU A CA 1
ATOM 982 C C . GLU A 1 124 ? 8.164 7.539 -12.906 1 91.75 124 GLU A C 1
ATOM 984 O O . GLU A 1 124 ? 9.344 7.832 -12.695 1 91.75 124 GLU A O 1
ATOM 989 N N . TYR A 1 125 ? 7.438 6.879 -12.125 1 96.31 125 TYR A N 1
ATOM 990 C CA . TYR A 1 125 ? 8.031 6.395 -10.883 1 96.31 125 TYR A CA 1
ATOM 991 C C . TYR A 1 125 ? 7.387 5.078 -10.445 1 96.31 125 TYR A C 1
ATOM 993 O O . TYR A 1 125 ? 6.273 4.758 -10.867 1 96.31 125 TYR A O 1
ATOM 1001 N N . PHE A 1 126 ? 8.125 4.301 -9.719 1 97.38 126 PHE A N 1
ATOM 1002 C CA . PHE A 1 126 ? 7.578 3.135 -9.031 1 97.38 126 PHE A CA 1
ATOM 1003 C C . PHE A 1 126 ? 6.867 3.541 -7.75 1 97.38 126 PHE A C 1
ATOM 1005 O O . PHE A 1 126 ? 7.449 4.215 -6.898 1 97.38 126 PHE A O 1
ATOM 1012 N N . SER A 1 127 ? 5.66 3.131 -7.594 1 97.06 127 SER A N 1
ATOM 1013 C CA . SER A 1 127 ? 4.832 3.553 -6.469 1 97.06 127 SER A CA 1
ATOM 1014 C C . SER A 1 127 ? 4.84 2.512 -5.355 1 97.06 127 SER A C 1
ATOM 1016 O O . SER A 1 127 ? 4.816 1.309 -5.621 1 97.06 127 SER A O 1
ATOM 1018 N N . ALA A 1 128 ? 4.828 2.988 -4.098 1 98.31 128 ALA A N 1
ATOM 1019 C CA . ALA A 1 128 ? 4.672 2.119 -2.934 1 98.31 128 ALA A CA 1
ATOM 1020 C C . ALA A 1 128 ? 3.859 2.807 -1.839 1 98.31 128 ALA A C 1
ATOM 1022 O O . ALA A 1 128 ? 4.07 3.986 -1.55 1 98.31 128 ALA A O 1
ATOM 1023 N N . GLY A 1 129 ? 2.883 2.1 -1.327 1 98.25 129 GLY A N 1
ATOM 1024 C CA . GLY A 1 129 ? 2.168 2.566 -0.149 1 98.25 129 GLY A CA 1
ATOM 1025 C C . GLY A 1 129 ? 2.809 2.121 1.152 1 98.25 129 GLY A C 1
ATOM 1026 O O . GLY A 1 129 ? 3.176 0.954 1.301 1 98.25 129 GLY A O 1
ATOM 1027 N N . VAL A 1 130 ? 2.949 3.01 2.125 1 98.25 130 VAL A N 1
ATOM 1028 C CA . VAL A 1 130 ? 3.637 2.742 3.385 1 98.25 130 VAL A CA 1
ATOM 1029 C C . VAL A 1 130 ? 2.684 2.979 4.555 1 98.25 130 VAL A C 1
ATOM 1031 O O . VAL A 1 130 ? 2.391 4.125 4.902 1 98.25 130 VAL A O 1
ATOM 1034 N N . PRO A 1 131 ? 2.238 1.884 5.164 1 96.94 131 PRO A N 1
ATOM 1035 C CA . PRO A 1 131 ? 1.373 2.049 6.332 1 96.94 131 PRO A CA 1
ATOM 1036 C C . PRO A 1 131 ? 2.15 2.416 7.594 1 96.94 131 PRO A C 1
ATOM 1038 O O . PRO A 1 131 ? 3.227 1.867 7.844 1 96.94 131 PRO A O 1
ATOM 1041 N N . GLY A 1 132 ? 1.609 3.381 8.336 1 95.81 132 GLY A N 1
ATOM 1042 C CA . GLY A 1 132 ? 2.205 3.75 9.609 1 95.81 132 GLY A CA 1
ATOM 1043 C C . GLY A 1 132 ? 2.057 5.223 9.93 1 95.81 132 GLY A C 1
ATOM 1044 O O . GLY A 1 132 ? 1.925 6.055 9.031 1 95.81 132 GLY A O 1
ATOM 1045 N N . SER A 1 133 ? 2.115 5.539 11.203 1 95.56 133 SER A N 1
ATOM 1046 C CA . SER A 1 133 ? 2.082 6.938 11.617 1 95.56 133 SER A CA 1
ATOM 1047 C C . SER A 1 133 ? 3.396 7.641 11.289 1 95.56 133 SER A C 1
ATOM 1049 O O . SER A 1 133 ? 4.473 7.156 11.641 1 95.56 133 SER A O 1
ATOM 1051 N N . PHE A 1 134 ? 3.336 8.773 10.664 1 96.62 134 PHE A N 1
ATOM 1052 C CA . PHE A 1 134 ? 4.547 9.484 10.273 1 96.62 134 PHE A CA 1
ATOM 1053 C C . PHE A 1 134 ? 5.238 10.086 11.492 1 96.62 134 PHE A C 1
ATOM 1055 O O . PHE A 1 134 ? 6.348 10.617 11.383 1 96.62 134 PHE A O 1
ATOM 1062 N N . HIS A 1 135 ? 4.605 10 12.695 1 96.75 135 HIS A N 1
ATOM 1063 C CA . HIS A 1 135 ? 5.266 10.477 13.914 1 96.75 135 HIS A CA 1
ATOM 1064 C C . HIS A 1 135 ? 6.469 9.609 14.258 1 96.75 135 HIS A C 1
ATOM 1066 O O . HIS A 1 135 ? 7.355 10.039 15 1 96.75 135 HIS A O 1
ATOM 1072 N N . GLY A 1 136 ? 6.469 8.43 13.844 1 95.81 136 GLY A N 1
ATOM 1073 C CA . GLY A 1 136 ? 7.613 7.543 13.984 1 95.81 136 GLY A CA 1
ATOM 1074 C C . GLY A 1 136 ? 8.281 7.215 12.664 1 95.81 136 GLY A C 1
ATOM 1075 O O . GLY A 1 136 ? 7.883 7.723 11.617 1 95.81 136 GLY A O 1
ATOM 1076 N N . GLN A 1 137 ? 9.359 6.434 12.766 1 97.19 137 GLN A N 1
ATOM 1077 C CA . GLN A 1 137 ? 10.055 5.984 11.562 1 97.19 137 GLN A CA 1
ATOM 1078 C C . GLN A 1 137 ? 9.219 4.965 10.789 1 97.19 137 GLN A C 1
ATOM 1080 O O . GLN A 1 137 ? 8.695 4.012 11.375 1 97.19 137 GLN A O 1
ATOM 1085 N N . VAL A 1 138 ? 9.062 5.191 9.484 1 97.69 138 VAL A N 1
ATOM 1086 C CA . VAL A 1 138 ? 8.227 4.293 8.695 1 97.69 138 VAL A CA 1
ATOM 1087 C C . VAL A 1 138 ? 9.016 3.777 7.496 1 97.69 138 VAL A C 1
ATOM 1089 O O . VAL A 1 138 ? 8.523 2.945 6.73 1 97.69 138 VAL A O 1
ATOM 1092 N N . LEU A 1 139 ? 10.172 4.242 7.266 1 98.19 139 LEU A N 1
ATOM 1093 C CA . LEU A 1 139 ? 11.078 3.828 6.195 1 98.19 139 LEU A CA 1
ATOM 1094 C C . LEU A 1 139 ? 12.484 3.604 6.734 1 98.19 139 LEU A C 1
ATOM 1096 O O . LEU A 1 139 ? 12.852 4.152 7.773 1 98.19 139 LEU A O 1
ATOM 1100 N N . PRO A 1 140 ? 13.32 2.791 6.07 1 97.12 140 PRO A N 1
ATOM 1101 C CA . PRO A 1 140 ? 14.664 2.512 6.57 1 97.12 140 PRO A CA 1
ATOM 1102 C C . PRO A 1 140 ? 15.547 3.758 6.621 1 97.12 140 PRO A C 1
ATOM 1104 O O . PRO A 1 140 ? 15.25 4.754 5.957 1 97.12 140 PRO A O 1
ATOM 1107 N N . ARG A 1 141 ? 16.562 3.666 7.414 1 96.19 141 ARG A N 1
ATOM 1108 C CA . ARG A 1 141 ? 17.484 4.777 7.59 1 96.19 141 ARG A CA 1
ATOM 1109 C C . ARG A 1 141 ? 18.172 5.137 6.27 1 96.19 141 ARG A C 1
ATOM 1111 O O . ARG A 1 141 ? 18.516 4.254 5.488 1 96.19 141 ARG A O 1
ATOM 1118 N N . ASN A 1 142 ? 18.297 6.398 6.031 1 95.5 142 ASN A N 1
ATOM 1119 C CA . ASN A 1 142 ? 19.094 6.949 4.945 1 95.5 142 ASN A CA 1
ATOM 1120 C C . ASN A 1 142 ? 18.656 6.398 3.592 1 95.5 142 ASN A C 1
ATOM 1122 O O . ASN A 1 142 ? 19.5 5.973 2.789 1 95.5 142 ASN A O 1
ATOM 1126 N N . THR A 1 143 ? 17.359 6.41 3.369 1 96.25 143 THR A N 1
ATOM 1127 C CA . THR A 1 143 ? 16.891 5.848 2.109 1 96.25 143 THR A CA 1
ATOM 1128 C C . THR A 1 143 ? 16.109 6.891 1.313 1 96.25 143 THR A C 1
ATOM 1130 O O . THR A 1 143 ? 15.906 6.734 0.107 1 96.25 143 THR A O 1
ATOM 1133 N N . ILE A 1 144 ? 15.703 7.961 1.946 1 97.88 144 ILE A N 1
ATOM 1134 C CA . ILE A 1 144 ? 14.836 8.93 1.291 1 97.88 144 ILE A CA 1
ATOM 1135 C C . ILE A 1 144 ? 15.648 10.156 0.882 1 97.88 144 ILE A C 1
ATOM 1137 O O . ILE A 1 144 ? 16.438 10.68 1.672 1 97.88 144 ILE A O 1
ATOM 1141 N N . HIS A 1 145 ? 15.43 10.594 -0.33 1 98.19 145 HIS A N 1
ATOM 1142 C CA . HIS A 1 145 ? 16.172 11.742 -0.831 1 98.19 145 HIS A CA 1
ATOM 1143 C C . HIS A 1 145 ? 15.391 13.039 -0.623 1 98.19 145 HIS A C 1
ATOM 1145 O O . HIS A 1 145 ? 15.969 14.07 -0.271 1 98.19 145 HIS A O 1
ATOM 1151 N N . ILE A 1 146 ? 14.094 12.977 -0.855 1 98.75 146 ILE A N 1
ATOM 1152 C CA . ILE A 1 146 ? 13.227 14.117 -0.594 1 98.75 146 ILE A CA 1
ATOM 1153 C C . ILE A 1 146 ? 11.969 13.656 0.137 1 98.75 146 ILE A C 1
ATOM 1155 O O . ILE A 1 146 ? 11.273 12.742 -0.319 1 98.75 146 ILE A O 1
ATOM 1159 N N . GLY A 1 147 ? 11.75 14.203 1.268 1 98.81 147 GLY A N 1
ATOM 1160 C CA . GLY A 1 147 ? 10.484 14.047 1.964 1 98.81 147 GLY A CA 1
ATOM 1161 C C . GLY A 1 147 ? 9.562 15.242 1.799 1 98.81 147 GLY A C 1
ATOM 1162 O O . GLY A 1 147 ? 10.023 16.375 1.666 1 98.81 147 GLY A O 1
ATOM 1163 N N . HIS A 1 148 ? 8.305 14.984 1.808 1 98.81 148 HIS A N 1
ATOM 1164 C CA . HIS A 1 148 ? 7.277 16.016 1.714 1 98.81 148 HIS A CA 1
ATOM 1165 C C . HIS A 1 148 ? 6.133 15.742 2.686 1 98.81 148 HIS A C 1
ATOM 1167 O O . HIS A 1 148 ? 5.801 14.586 2.951 1 98.81 148 HIS A O 1
ATOM 1173 N N . THR A 1 149 ? 5.625 16.75 3.264 1 98.56 149 THR A N 1
ATOM 1174 C CA . THR A 1 149 ? 4.367 16.656 3.998 1 98.56 149 THR A CA 1
ATOM 1175 C C . THR A 1 149 ? 3.58 17.969 3.889 1 98.56 149 THR A C 1
ATOM 1177 O O . THR A 1 149 ? 4.164 19.047 3.859 1 98.56 149 THR A O 1
ATOM 1180 N N . SER A 1 150 ? 2.277 17.828 3.742 1 97.88 150 SER A N 1
ATOM 1181 C CA . SER A 1 150 ? 1.443 19.016 3.648 1 97.88 150 SER A CA 1
ATOM 1182 C C . SER A 1 150 ? 0.162 18.859 4.461 1 97.88 150 SER A C 1
ATOM 1184 O O . SER A 1 150 ? -0.522 17.844 4.363 1 97.88 150 SER A O 1
ATOM 1186 N N . TYR A 1 151 ? -0.126 19.891 5.309 1 96.75 151 TYR A N 1
ATOM 1187 C CA . TYR A 1 151 ? -1.333 19.969 6.125 1 96.75 151 TYR A CA 1
ATOM 1188 C C . TYR A 1 151 ? -1.51 18.719 6.973 1 96.75 151 TYR A C 1
ATOM 1190 O O . TYR A 1 151 ? -2.596 18.141 7.008 1 96.75 151 TYR A O 1
ATOM 1198 N N . THR A 1 152 ? -0.395 18.312 7.594 1 96.94 152 THR A N 1
ATOM 1199 C CA . THR A 1 152 ? -0.439 17.094 8.398 1 96.94 152 THR A CA 1
ATOM 1200 C C . THR A 1 152 ? 0.102 17.344 9.797 1 96.94 152 THR A C 1
ATOM 1202 O O . THR A 1 152 ? -0.298 16.688 10.758 1 96.94 152 THR A O 1
ATOM 1205 N N . THR A 1 153 ? 0.945 18.344 9.984 1 96.88 153 THR A N 1
ATOM 1206 C CA . THR A 1 153 ? 1.763 18.453 11.188 1 96.88 153 THR A CA 1
ATOM 1207 C C . THR A 1 153 ? 0.919 18.906 12.375 1 96.88 153 THR A C 1
ATOM 1209 O O . THR A 1 153 ? 1.34 18.781 13.531 1 96.88 153 THR A O 1
ATOM 1212 N N . HIS A 1 154 ? -0.269 19.453 12.125 1 96.88 154 HIS A N 1
ATOM 1213 C CA . HIS A 1 154 ? -1.148 19.844 13.219 1 96.88 154 HIS A CA 1
ATOM 1214 C C . HIS A 1 154 ? -1.85 18.641 13.836 1 96.88 154 HIS A C 1
ATOM 1216 O O . HIS A 1 154 ? -2.424 18.75 14.922 1 96.88 154 HIS A O 1
ATOM 1222 N N . TRP A 1 155 ? -1.906 17.531 13.117 1 97.06 155 TRP A N 1
ATOM 1223 C CA . TRP A 1 155 ? -2.459 16.297 13.672 1 97.06 155 TRP A CA 1
ATOM 1224 C C . TRP A 1 155 ? -1.519 15.695 14.711 1 97.06 155 TRP A C 1
ATOM 1226 O O . TRP A 1 155 ? -0.33 15.5 14.445 1 97.06 155 TRP A O 1
ATOM 1236 N N . LEU A 1 156 ? -2.105 15.352 15.812 1 96.81 156 LEU A N 1
ATOM 1237 C CA . LEU A 1 156 ? -1.303 14.805 16.906 1 96.81 156 LEU A CA 1
ATOM 1238 C C . LEU A 1 156 ? -1.357 13.281 16.906 1 96.81 156 LEU A C 1
ATOM 1240 O O . LEU A 1 156 ? -2.297 12.688 16.375 1 96.81 156 LEU A O 1
ATOM 1244 N N . SER A 1 157 ? -0.275 12.672 17.453 1 95 157 SER A N 1
ATOM 1245 C CA . SER A 1 157 ? -0.207 11.219 17.547 1 95 157 SER A CA 1
ATOM 1246 C C . SER A 1 157 ? -1.27 10.68 18.5 1 95 157 SER A C 1
ATOM 1248 O O . SER A 1 157 ? -1.717 9.539 18.359 1 95 157 SER A O 1
ATOM 1250 N N . ASN A 1 158 ? -1.626 11.508 19.484 1 92.31 158 ASN A N 1
ATOM 1251 C CA . ASN A 1 158 ? -2.592 11.125 20.5 1 92.31 158 ASN A CA 1
ATOM 1252 C C . ASN A 1 158 ? -3.289 12.344 21.109 1 92.31 158 ASN A C 1
ATOM 1254 O O . ASN A 1 158 ? -2.76 13.453 21.062 1 92.31 158 ASN A O 1
ATOM 1258 N N . VAL A 1 159 ? -4.469 12.055 21.641 1 91.19 159 VAL A N 1
ATOM 1259 C CA . VAL A 1 159 ? -5.074 13.07 22.5 1 91.19 159 VAL A CA 1
ATOM 1260 C C . VAL A 1 159 ? -4.238 13.242 23.766 1 91.19 159 VAL A C 1
ATOM 1262 O O . VAL A 1 159 ? -3.777 12.258 24.344 1 91.19 159 VAL A O 1
ATOM 1265 N N . PRO A 1 160 ? -3.963 14.523 24.078 1 92.38 160 PRO A N 1
ATOM 1266 C CA . PRO A 1 160 ? -3.162 14.719 25.297 1 92.38 160 PRO A CA 1
ATOM 1267 C C . PRO A 1 160 ? -3.775 14.047 26.516 1 92.38 160 PRO A C 1
ATOM 1269 O O . PRO A 1 160 ? -5 13.93 26.609 1 92.38 160 PRO A O 1
ATOM 1272 N N . GLU A 1 161 ? -2.832 13.727 27.328 1 83.94 161 GLU A N 1
ATOM 1273 C CA . GLU A 1 161 ? -3.236 13.039 28.547 1 83.94 161 GLU A CA 1
ATOM 1274 C C . GLU A 1 161 ? -4.203 13.891 29.359 1 83.94 161 GLU A C 1
ATOM 1276 O O . GLU A 1 161 ? -4.016 15.102 29.5 1 83.94 161 GLU A O 1
ATOM 1281 N N . HIS A 1 162 ? -5.359 13.391 29.75 1 83.75 162 HIS A N 1
ATOM 1282 C CA . HIS A 1 162 ? -6.27 13.867 30.781 1 83.75 162 HIS A CA 1
ATOM 1283 C C . HIS A 1 162 ? -7.227 14.922 30.234 1 83.75 162 HIS A C 1
ATOM 1285 O O . HIS A 1 162 ? -7.984 15.531 30.984 1 83.75 162 HIS A O 1
ATOM 1291 N N . VAL A 1 163 ? -7.195 15.156 28.891 1 89.5 163 VAL A N 1
ATOM 1292 C CA . VAL A 1 163 ? -8.117 16.172 28.375 1 89.5 163 VAL A CA 1
ATOM 1293 C C . VAL A 1 163 ? -9.531 15.602 28.312 1 89.5 163 VAL A C 1
ATOM 1295 O O . VAL A 1 163 ? -10.508 16.344 28.219 1 89.5 163 VAL A O 1
ATOM 1298 N N . ASP A 1 164 ? -9.609 14.281 28.328 1 82.25 164 ASP A N 1
ATOM 1299 C CA . ASP A 1 164 ? -10.906 13.617 28.297 1 82.25 164 ASP A CA 1
ATOM 1300 C C . ASP A 1 164 ? -11.312 13.164 29.703 1 82.25 164 ASP A C 1
ATOM 1302 O O . ASP A 1 164 ? -12.281 12.414 29.859 1 82.25 164 ASP A O 1
ATOM 1306 N N . ASP A 1 165 ? -10.562 13.57 30.688 1 86.25 165 ASP A N 1
ATOM 1307 C CA . ASP A 1 165 ? -10.859 13.25 32.094 1 86.25 165 ASP A CA 1
ATOM 1308 C C . ASP A 1 165 ? -11.586 14.406 32.75 1 86.25 165 ASP A C 1
ATOM 1310 O O . ASP A 1 165 ? -10.992 15.453 33.031 1 86.25 165 ASP A O 1
ATOM 1314 N N . LYS A 1 166 ? -12.797 14.141 33.156 1 85.69 166 LYS A N 1
ATOM 1315 C CA . LYS A 1 166 ? -13.656 15.172 33.75 1 85.69 166 LYS A CA 1
ATOM 1316 C C . LYS A 1 166 ? -13.078 15.703 35.031 1 85.69 166 LYS A C 1
ATOM 1318 O O . LYS A 1 166 ? -13.414 16.812 35.469 1 85.69 166 LYS A O 1
ATOM 1323 N N . ASN A 1 167 ? -12.266 14.93 35.594 1 89.38 167 ASN A N 1
ATOM 1324 C CA . ASN A 1 167 ? -11.703 15.328 36.906 1 89.38 167 ASN A CA 1
ATOM 1325 C C . ASN A 1 167 ? -10.383 16.078 36.719 1 89.38 167 ASN A C 1
ATOM 1327 O O . ASN A 1 167 ? -9.812 16.547 37.719 1 89.38 167 ASN A O 1
ATOM 1331 N N . SER A 1 168 ? -10.031 16.234 35.531 1 91 168 SER A N 1
ATOM 1332 C CA . SER A 1 168 ? -8.766 16.906 35.25 1 91 168 SER A CA 1
ATOM 1333 C C . SER A 1 168 ? -8.984 18.406 35.031 1 91 168 SER A C 1
ATOM 1335 O O . SER A 1 168 ? -9.984 18.812 34.469 1 91 168 SER A O 1
ATOM 1337 N N . PRO A 1 169 ? -8.062 19.172 35.562 1 89 169 PRO A N 1
ATOM 1338 C CA . PRO A 1 169 ? -8.117 20.594 35.219 1 89 169 PRO A CA 1
ATOM 1339 C C . PRO A 1 169 ? -8.031 20.859 33.719 1 89 169 PRO A C 1
ATOM 1341 O O . PRO A 1 169 ? -8.43 21.922 33.25 1 89 169 PRO A O 1
ATOM 1344 N N . ALA A 1 170 ? -7.59 19.922 32.969 1 90.56 170 ALA A N 1
ATOM 1345 C CA . ALA A 1 170 ? -7.438 20.047 31.516 1 90.56 170 ALA A CA 1
ATOM 1346 C C . ALA A 1 170 ? -8.625 19.438 30.781 1 90.56 170 ALA A C 1
ATOM 1348 O O . ALA A 1 170 ? -8.547 19.156 29.594 1 90.56 170 ALA A O 1
ATOM 1349 N N . TRP A 1 171 ? -9.609 19.266 31.531 1 89.5 171 TRP A N 1
ATOM 1350 C CA . TRP A 1 171 ? -10.812 18.766 30.891 1 89.5 171 TRP A CA 1
ATOM 1351 C C . TRP A 1 171 ? -11.336 19.75 29.844 1 89.5 171 TRP A C 1
ATOM 1353 O O . TRP A 1 171 ? -11.516 20.938 30.141 1 89.5 171 TRP A O 1
ATOM 1363 N N . ASN A 1 172 ? -11.633 19.281 28.625 1 88.44 172 ASN A N 1
ATOM 1364 C CA . ASN A 1 172 ? -12 20.141 27.516 1 88.44 172 ASN A CA 1
ATOM 1365 C C . ASN A 1 172 ? -13.492 20.469 27.516 1 88.44 172 ASN A C 1
ATOM 1367 O O . ASN A 1 172 ? -13.984 21.172 26.641 1 88.44 172 ASN A O 1
ATOM 1371 N N . LYS A 1 173 ? -14.164 19.938 28.562 1 81.88 173 LYS A N 1
ATOM 1372 C CA . LYS A 1 173 ? -15.578 20.219 28.75 1 81.88 173 LYS A CA 1
ATOM 1373 C C . LYS A 1 173 ? -16.406 19.797 27.531 1 81.88 173 LYS A C 1
ATOM 1375 O O . LYS A 1 173 ? -16.328 18.641 27.109 1 81.88 173 LYS A O 1
ATOM 1380 N N . ASN A 1 174 ? -17.078 20.797 26.938 1 82.12 174 ASN A N 1
ATOM 1381 C CA . ASN A 1 174 ? -17.969 20.422 25.844 1 82.12 174 ASN A CA 1
ATOM 1382 C C . ASN A 1 174 ? -17.344 20.766 24.484 1 82.12 174 ASN A C 1
ATOM 1384 O O . ASN A 1 174 ? -18.016 20.672 23.453 1 82.12 174 ASN A O 1
ATOM 1388 N N . TYR A 1 175 ? -16.078 21.141 24.547 1 91.06 175 TYR A N 1
ATOM 1389 C CA . TYR A 1 175 ? -15.406 21.406 23.266 1 91.06 175 TYR A CA 1
ATOM 1390 C C . TYR A 1 175 ? -14.844 20.125 22.672 1 91.06 175 TYR A C 1
ATOM 1392 O O . TYR A 1 175 ? -14.32 19.281 23.391 1 91.06 175 TYR A O 1
ATOM 1400 N N . ILE A 1 176 ? -14.93 20.047 21.359 1 93.75 176 ILE A N 1
ATOM 1401 C CA . ILE A 1 176 ? -14.469 18.828 20.703 1 93.75 176 ILE A CA 1
ATOM 1402 C C . ILE A 1 176 ? -13.07 19.047 20.125 1 93.75 176 ILE A C 1
ATOM 1404 O O . ILE A 1 176 ? -12.5 18.156 19.484 1 93.75 176 ILE A O 1
ATOM 1408 N N . GLN A 1 177 ? -12.531 20.281 20.281 1 95.38 177 GLN A N 1
ATOM 1409 C CA . GLN A 1 177 ? -11.203 20.625 19.781 1 95.38 177 GLN A CA 1
ATOM 1410 C C . GLN A 1 177 ? -10.477 21.531 20.781 1 95.38 177 GLN A C 1
ATOM 1412 O O . GLN A 1 177 ? -11.086 22.094 21.688 1 95.38 177 GLN A O 1
ATOM 1417 N N . CYS A 1 178 ? -9.148 21.609 20.688 1 95.88 178 CYS A N 1
ATOM 1418 C CA . CYS A 1 178 ? -8.406 22.688 21.328 1 95.88 178 CYS A CA 1
ATOM 1419 C C . CYS A 1 178 ? -8.578 24 20.578 1 95.88 178 CYS A C 1
ATOM 1421 O O . CYS A 1 178 ? -7.949 24.188 19.531 1 95.88 178 CYS A O 1
ATOM 1423 N N . ASN A 1 179 ? -9.375 24.844 21.078 1 95.31 179 ASN A N 1
ATOM 1424 C CA . ASN A 1 179 ? -9.625 26.109 20.391 1 95.31 179 ASN A CA 1
ATOM 1425 C C . ASN A 1 179 ? -8.961 27.281 21.109 1 95.31 179 ASN A C 1
ATOM 1427 O O . ASN A 1 179 ? -9.297 28.438 20.859 1 95.31 179 ASN A O 1
ATOM 1431 N N . ASN A 1 180 ? -8.125 27.031 22.125 1 94.62 180 ASN A N 1
ATOM 1432 C CA . ASN A 1 180 ? -7.309 27.984 22.875 1 94.62 180 ASN A CA 1
ATOM 1433 C C . ASN A 1 180 ? -8.148 28.797 23.844 1 94.62 180 ASN A C 1
ATOM 1435 O O . ASN A 1 180 ? -7.734 29.875 24.281 1 94.62 180 ASN A O 1
ATOM 1439 N N . SER A 1 181 ? -9.344 28.344 24.234 1 92.12 181 SER A N 1
ATOM 1440 C CA . SER A 1 181 ? -10.211 29.078 25.156 1 92.12 181 SER A CA 1
ATOM 1441 C C . SER A 1 181 ? -9.906 28.734 26.594 1 92.12 181 SER A C 1
ATOM 1443 O O . SER A 1 181 ? -10.133 29.531 27.5 1 92.12 181 SER A O 1
ATOM 1445 N N . ILE A 1 182 ? -9.469 27.516 26.797 1 92.94 182 ILE A N 1
ATOM 1446 C CA . ILE A 1 182 ? -9.117 27.031 28.125 1 92.94 182 ILE A CA 1
ATOM 1447 C C . ILE A 1 182 ? -7.609 26.844 28.219 1 92.94 182 ILE A C 1
ATOM 1449 O O . ILE A 1 182 ? -7.035 26 27.516 1 92.94 182 ILE A O 1
ATOM 1453 N N . GLU A 1 183 ? -7.031 27.516 29.094 1 94.38 183 GLU A N 1
ATOM 1454 C CA . GLU A 1 183 ? -5.574 27.594 29.188 1 94.38 183 GLU A CA 1
ATOM 1455 C C . GLU A 1 183 ? -4.973 26.219 29.469 1 94.38 183 GLU A C 1
ATOM 1457 O O . GLU A 1 183 ? -4.008 25.812 28.812 1 94.38 183 GLU A O 1
ATOM 1462 N N . GLU A 1 184 ? -5.535 25.531 30.406 1 94.56 184 GLU A N 1
ATOM 1463 C CA . GLU A 1 184 ? -4.984 24.234 30.797 1 94.56 184 GLU A CA 1
ATOM 1464 C C . GLU A 1 184 ? -5.086 23.219 29.656 1 94.56 184 GLU A C 1
ATOM 1466 O O . GLU A 1 184 ? -4.203 22.375 29.484 1 94.56 184 GLU A O 1
ATOM 1471 N N . VAL A 1 185 ? -6.172 23.281 28.938 1 95 185 VAL A N 1
ATOM 1472 C CA . VAL A 1 185 ? -6.348 22.406 27.781 1 95 185 VAL A CA 1
ATOM 1473 C C . VAL A 1 185 ? -5.305 22.75 26.719 1 95 185 VAL A C 1
ATOM 1475 O O . VAL A 1 185 ? -4.621 21.859 26.203 1 95 185 VAL A O 1
ATOM 1478 N N . THR A 1 186 ? -5.172 24.016 26.469 1 96.25 186 THR A N 1
ATOM 1479 C CA . THR A 1 186 ? -4.227 24.484 25.453 1 96.25 186 THR A CA 1
ATOM 1480 C C . THR A 1 186 ? -2.805 24.062 25.812 1 96.25 186 THR A C 1
ATOM 1482 O O . THR A 1 186 ? -2.051 23.609 24.938 1 96.25 186 THR A O 1
ATOM 1485 N N . LYS A 1 187 ? -2.461 24.203 27.047 1 96.06 187 LYS A N 1
ATOM 1486 C CA . LYS A 1 187 ? -1.137 23.812 27.516 1 96.06 187 LYS A CA 1
ATOM 1487 C C . LYS A 1 187 ? -0.9 22.312 27.281 1 96.06 187 LYS A C 1
ATOM 1489 O O . LYS A 1 187 ? 0.189 21.906 26.875 1 96.06 187 LYS A O 1
ATOM 1494 N N . SER A 1 188 ? -1.886 21.531 27.578 1 95.94 188 SER A N 1
ATOM 1495 C CA . SER A 1 188 ? -1.771 20.094 27.406 1 95.94 188 SER A CA 1
ATOM 1496 C C . SER A 1 188 ? -1.558 19.719 25.938 1 95.94 188 SER A C 1
ATOM 1498 O O . SER A 1 188 ? -0.739 18.859 25.609 1 95.94 188 SER A O 1
ATOM 1500 N N . TYR A 1 189 ? -2.297 20.375 25.062 1 96.94 189 TYR A N 1
ATOM 1501 C CA . TYR A 1 189 ? -2.162 20.125 23.641 1 96.94 189 TYR A CA 1
ATOM 1502 C C . TYR A 1 189 ? -0.798 20.594 23.125 1 96.94 189 TYR A C 1
ATOM 1504 O O . TYR A 1 189 ? -0.182 19.922 22.297 1 96.94 189 TYR A O 1
ATOM 1512 N N . LYS A 1 190 ? -0.358 21.688 23.625 1 97.06 190 LYS A N 1
ATOM 1513 C CA . LYS A 1 190 ? 0.954 22.203 23.234 1 97.06 190 LYS A CA 1
ATOM 1514 C C . LYS A 1 190 ? 2.059 21.219 23.609 1 97.06 190 LYS A C 1
ATOM 1516 O O . LYS A 1 190 ? 2.998 21 22.844 1 97.06 190 LYS A O 1
ATOM 1521 N N . VAL A 1 191 ? 1.94 20.641 24.766 1 97 191 VAL A N 1
ATOM 1522 C CA . VAL A 1 191 ? 2.918 19.656 25.234 1 97 191 VAL A CA 1
ATOM 1523 C C . VAL A 1 191 ? 2.947 18.469 24.266 1 97 191 VAL A C 1
ATOM 1525 O O . VAL A 1 191 ? 4.02 18.016 23.875 1 97 191 VAL A O 1
ATOM 1528 N N . GLN A 1 192 ? 1.815 18 23.922 1 96.62 192 GLN A N 1
ATOM 1529 C CA . GLN A 1 192 ? 1.726 16.875 23.016 1 96.62 192 GLN A CA 1
ATOM 1530 C C . GLN A 1 192 ? 2.277 17.234 21.641 1 96.62 192 GLN A C 1
ATOM 1532 O O . GLN A 1 192 ? 2.979 16.438 21 1 96.62 192 GLN A O 1
ATOM 1537 N N . PHE A 1 193 ? 1.997 18.422 21.203 1 97.38 193 PHE A N 1
ATOM 1538 C CA . PHE A 1 193 ? 2.504 18.922 19.938 1 97.38 193 PHE A CA 1
ATOM 1539 C C . PHE A 1 193 ? 4.027 18.938 19.922 1 97.38 193 PHE A C 1
ATOM 1541 O O . PHE A 1 193 ? 4.66 18.5 18.969 1 97.38 193 PHE A O 1
ATOM 1548 N N . THR A 1 194 ? 4.555 19.469 20.922 1 97.5 194 THR A N 1
ATOM 1549 C CA . THR A 1 194 ? 6.004 19.562 21.047 1 97.5 194 THR A CA 1
ATOM 1550 C C . THR A 1 194 ? 6.648 18.188 21 1 97.5 194 THR A C 1
ATOM 1552 O O . THR A 1 194 ? 7.637 17.984 20.297 1 97.5 194 THR A O 1
ATOM 1555 N N . LYS A 1 195 ? 6.055 17.312 21.719 1 97.12 195 LYS A N 1
ATOM 1556 C CA . LYS A 1 195 ? 6.539 15.938 21.719 1 97.12 195 LYS A CA 1
ATOM 1557 C C . LYS A 1 195 ? 6.449 15.328 20.328 1 97.12 195 LYS A C 1
ATOM 1559 O O . LYS A 1 195 ? 7.402 14.703 19.844 1 97.12 195 LYS A O 1
ATOM 1564 N N . ASP A 1 196 ? 5.359 15.461 19.672 1 97.19 196 ASP A N 1
ATOM 1565 C CA . ASP A 1 196 ? 5.102 14.883 18.359 1 97.19 196 ASP A CA 1
ATOM 1566 C C . ASP A 1 196 ? 6.027 15.477 17.297 1 97.19 196 ASP A C 1
ATOM 1568 O O . ASP A 1 196 ? 6.527 14.766 16.422 1 97.19 196 ASP A O 1
ATOM 1572 N N . MET A 1 197 ? 6.199 16.797 17.328 1 97.75 197 MET A N 1
ATOM 1573 C CA . MET A 1 197 ? 7.078 17.469 16.375 1 97.75 197 MET A CA 1
ATOM 1574 C C . MET A 1 197 ? 8.516 16.969 16.516 1 97.75 197 MET A C 1
ATOM 1576 O O . MET A 1 197 ? 9.195 16.734 15.516 1 97.75 197 MET A O 1
ATOM 1580 N N . LYS A 1 198 ? 8.938 16.797 17.719 1 97.88 198 LYS A N 1
ATOM 1581 C CA . LYS A 1 198 ? 10.266 16.234 17.969 1 97.88 198 LYS A CA 1
ATOM 1582 C C . LYS A 1 198 ? 10.398 14.844 17.359 1 97.88 198 LYS A C 1
ATOM 1584 O O . LYS A 1 198 ? 11.367 14.555 16.656 1 97.88 198 LYS A O 1
ATOM 1589 N N . LEU A 1 199 ? 9.43 13.992 17.609 1 97.62 199 LEU A N 1
ATOM 1590 C CA . LEU A 1 199 ? 9.445 12.625 17.109 1 97.62 199 LEU A CA 1
ATOM 1591 C C . LEU A 1 199 ? 9.398 12.602 15.586 1 97.62 199 LEU A C 1
ATOM 1593 O O . LEU A 1 199 ? 10.094 11.797 14.945 1 97.62 199 LEU A O 1
ATOM 1597 N N . PHE A 1 200 ? 8.648 13.469 15.078 1 98.25 200 PHE A N 1
ATOM 1598 C CA . PHE A 1 200 ? 8.523 13.578 13.633 1 98.25 200 PHE A CA 1
ATOM 1599 C C . PHE A 1 200 ? 9.859 13.93 13 1 98.25 200 PHE A C 1
ATOM 1601 O O . PHE A 1 200 ? 10.305 13.273 12.055 1 98.25 200 PHE A O 1
ATOM 1608 N N . LEU A 1 201 ? 10.461 14.93 13.461 1 98.38 201 LEU A N 1
ATOM 1609 C CA . LEU A 1 201 ? 11.727 15.391 12.906 1 98.38 201 LEU A CA 1
ATOM 1610 C C . LEU A 1 201 ? 12.828 14.352 13.102 1 98.38 201 LEU A C 1
ATOM 1612 O O . LEU A 1 201 ? 13.672 14.156 12.227 1 98.38 201 LEU A O 1
ATOM 1616 N N . GLU A 1 202 ? 12.812 13.703 14.234 1 98.12 202 GLU A N 1
ATOM 1617 C CA . GLU A 1 202 ? 13.789 12.641 14.492 1 98.12 202 GLU A CA 1
ATOM 1618 C C . GLU A 1 202 ? 13.609 11.484 13.516 1 98.12 202 GLU A C 1
ATOM 1620 O O . GLU A 1 202 ? 14.594 10.938 13.008 1 98.12 202 GLU A O 1
ATOM 1625 N N . ALA A 1 203 ? 12.406 11.094 13.273 1 98.19 203 ALA A N 1
ATOM 1626 C CA . ALA A 1 203 ? 12.117 10.016 12.328 1 98.19 203 ALA A CA 1
ATOM 1627 C C . ALA A 1 203 ? 12.562 10.391 10.914 1 98.19 203 ALA A C 1
ATOM 1629 O O . ALA A 1 203 ? 13.164 9.57 10.219 1 98.19 203 ALA A O 1
ATOM 1630 N N . ARG A 1 204 ? 12.25 11.609 10.492 1 98.69 204 ARG A N 1
ATOM 1631 C CA . ARG A 1 204 ? 12.672 12.086 9.172 1 98.69 204 ARG A CA 1
ATOM 1632 C C . ARG A 1 204 ? 14.195 12.141 9.07 1 98.69 204 ARG A C 1
ATOM 1634 O O . ARG A 1 204 ? 14.766 11.797 8.031 1 98.69 204 ARG A O 1
ATOM 1641 N N . ALA A 1 205 ? 14.797 12.555 10.141 1 98.31 205 ALA A N 1
ATOM 1642 C CA . ALA A 1 205 ? 16.25 12.625 10.148 1 98.31 205 ALA A CA 1
ATOM 1643 C C . ALA A 1 205 ? 16.875 11.242 9.984 1 98.31 205 ALA A C 1
ATOM 1645 O O . ALA A 1 205 ? 17.953 11.109 9.406 1 98.31 205 ALA A O 1
ATOM 1646 N N . GLU A 1 206 ? 16.219 10.25 10.516 1 96.75 206 GLU A N 1
ATOM 1647 C CA . GLU A 1 206 ? 16.688 8.867 10.344 1 96.75 206 GLU A CA 1
ATOM 1648 C C . GLU A 1 206 ? 16.484 8.398 8.906 1 96.75 206 GLU A C 1
ATOM 1650 O O . GLU A 1 206 ? 17.344 7.707 8.352 1 96.75 206 GLU A O 1
ATOM 1655 N N . GLU A 1 207 ? 15.453 8.781 8.273 1 98.31 207 GLU A N 1
ATOM 1656 C CA . GLU A 1 207 ? 15.039 8.227 6.988 1 98.31 207 GLU A CA 1
ATOM 1657 C C . GLU A 1 207 ? 15.703 8.961 5.828 1 98.31 207 GLU A C 1
ATOM 1659 O O . GLU A 1 207 ? 16.062 8.352 4.82 1 98.31 207 GLU A O 1
ATOM 1664 N N . ILE A 1 208 ? 15.797 10.297 5.926 1 98.38 208 ILE A N 1
ATOM 1665 C CA . ILE A 1 208 ? 16.297 11.125 4.832 1 98.38 208 ILE A CA 1
ATOM 1666 C C . ILE A 1 208 ? 17.828 11.086 4.816 1 98.38 208 ILE A C 1
ATOM 1668 O O . ILE A 1 208 ? 18.469 11.188 5.867 1 98.38 208 ILE A O 1
ATOM 1672 N N . VAL A 1 209 ? 18.453 10.922 3.658 1 96.88 209 VAL A N 1
ATOM 1673 C CA . VAL A 1 209 ? 19.906 10.852 3.502 1 96.88 209 VAL A CA 1
ATOM 1674 C C . VAL A 1 209 ? 20.516 12.211 3.809 1 96.88 209 VAL A C 1
ATOM 1676 O O . VAL A 1 209 ? 19.875 13.25 3.615 1 96.88 209 VAL A O 1
ATOM 1679 N N . PRO A 1 210 ? 21.766 12.203 4.34 1 96.5 210 PRO A N 1
ATOM 1680 C CA . PRO A 1 210 ? 22.453 13.5 4.441 1 96.5 210 PRO A CA 1
ATOM 1681 C C . PRO A 1 210 ? 22.438 14.273 3.125 1 96.5 210 PRO A C 1
ATOM 1683 O O . PRO A 1 210 ? 22.703 13.695 2.066 1 96.5 210 PRO A O 1
ATOM 1686 N N . GLY A 1 211 ? 22.109 15.508 3.193 1 96.75 211 GLY A N 1
ATOM 1687 C CA . GLY A 1 211 ? 22.016 16.312 1.989 1 96.75 211 GLY A CA 1
ATOM 1688 C C . GLY A 1 211 ? 20.641 16.281 1.351 1 96.75 211 GLY A C 1
ATOM 1689 O O . GLY A 1 211 ? 20.344 17.078 0.457 1 96.75 211 GLY A O 1
ATOM 1690 N N . GLY A 1 212 ? 19.766 15.344 1.818 1 97.94 212 GLY A N 1
ATOM 1691 C CA . GLY A 1 212 ? 18.406 15.273 1.346 1 97.94 212 GLY A CA 1
ATOM 1692 C C . GLY A 1 212 ? 17.531 16.406 1.88 1 97.94 212 GLY A C 1
ATOM 1693 O O . GLY A 1 212 ? 17.984 17.188 2.711 1 97.94 212 GLY A O 1
ATOM 1694 N N . LEU A 1 213 ? 16.312 16.5 1.413 1 98.75 213 LEU A N 1
ATOM 1695 C CA . LEU A 1 213 ? 15.461 17.625 1.748 1 98.75 213 LEU A CA 1
ATOM 1696 C C . LEU A 1 213 ? 14.156 17.156 2.375 1 98.75 213 LEU A C 1
ATOM 1698 O O . LEU A 1 213 ? 13.672 16.062 2.061 1 98.75 213 LEU A O 1
ATOM 1702 N N . MET A 1 214 ? 13.625 17.953 3.236 1 98.75 214 MET A N 1
ATOM 1703 C CA . MET A 1 214 ? 12.273 17.844 3.773 1 98.75 214 MET A CA 1
ATOM 1704 C C . MET A 1 214 ? 11.461 19.094 3.48 1 98.75 214 MET A C 1
ATOM 1706 O O . MET A 1 214 ? 11.82 20.188 3.912 1 98.75 214 MET A O 1
ATOM 1710 N N . ILE A 1 215 ? 10.398 18.938 2.744 1 98.75 215 ILE A N 1
ATOM 1711 C CA . ILE A 1 215 ? 9.516 20.031 2.377 1 98.75 215 ILE A CA 1
ATOM 1712 C C . ILE A 1 215 ? 8.234 19.969 3.207 1 98.75 215 ILE A C 1
ATOM 1714 O O . ILE A 1 215 ? 7.52 18.969 3.18 1 98.75 215 ILE A O 1
ATOM 1718 N N . VAL A 1 216 ? 7.938 21.047 3.912 1 98.62 216 VAL A N 1
ATOM 1719 C CA . VAL A 1 216 ? 6.789 21.062 4.812 1 98.62 216 VAL A CA 1
ATOM 1720 C C . VAL A 1 216 ? 5.883 22.234 4.48 1 98.62 216 VAL A C 1
ATOM 1722 O O . VAL A 1 216 ? 6.34 23.391 4.438 1 98.62 216 VAL A O 1
ATOM 1725 N N . LEU A 1 217 ? 4.68 21.938 4.164 1 98.44 217 LEU A N 1
ATOM 1726 C CA . LEU A 1 217 ? 3.629 22.922 3.977 1 98.44 217 LEU A CA 1
ATOM 1727 C C . LEU A 1 217 ? 2.492 22.703 4.969 1 98.44 217 LEU A C 1
ATOM 1729 O O . LEU A 1 217 ? 2.053 21.578 5.176 1 98.44 217 LEU A O 1
ATOM 1733 N N . GLY A 1 218 ? 2.088 23.734 5.633 1 97.69 218 GLY A N 1
ATOM 1734 C CA . GLY A 1 218 ? 1.022 23.547 6.605 1 97.69 218 GLY A CA 1
ATOM 1735 C C . GLY A 1 218 ? 0.387 24.859 7.043 1 97.69 218 GLY A C 1
ATOM 1736 O O . GLY A 1 218 ? 0.48 25.875 6.336 1 97.69 218 GLY A O 1
ATOM 1737 N N . GLN A 1 219 ? -0.374 24.719 8.109 1 96.88 219 GLN A N 1
ATOM 1738 C CA . GLN A 1 219 ? -1.126 25.859 8.641 1 96.88 219 GLN A CA 1
ATOM 1739 C C . GLN A 1 219 ? -0.896 26.016 10.141 1 96.88 219 GLN A C 1
ATOM 1741 O O . GLN A 1 219 ? -0.756 25.016 10.859 1 96.88 219 GLN A O 1
ATOM 1746 N N . CYS A 1 220 ? -0.804 27.234 10.562 1 97.62 220 CYS A N 1
ATOM 1747 C CA . CYS A 1 220 ? -0.699 27.562 11.977 1 97.62 220 CYS A CA 1
ATOM 1748 C C . CYS A 1 220 ? -1.417 28.875 12.281 1 97.62 220 CYS A C 1
ATOM 1750 O O . CYS A 1 220 ? -2.148 29.391 11.445 1 97.62 220 CYS A O 1
ATOM 1752 N N . LEU A 1 221 ? -1.36 29.312 13.547 1 98.06 221 LEU A N 1
ATOM 1753 C CA . LEU A 1 221 ? -2.02 30.547 13.961 1 98.06 221 LEU A CA 1
ATOM 1754 C C . LEU A 1 221 ? -1.022 31.688 14.031 1 98.06 221 LEU A C 1
ATOM 1756 O O . LEU A 1 221 ? 0.141 31.5 14.383 1 98.06 221 LEU A O 1
ATOM 1760 N N . PRO A 1 222 ? -1.534 32.906 13.68 1 96.75 222 PRO A N 1
ATOM 1761 C CA . PRO A 1 222 ? -0.694 34.062 14.016 1 96.75 222 PRO A CA 1
ATOM 1762 C C . PRO A 1 222 ? -0.403 34.188 15.508 1 96.75 222 PRO A C 1
ATOM 1764 O O . PRO A 1 222 ? -1.227 33.781 16.328 1 96.75 222 PRO A O 1
ATOM 1767 N N . ASP A 1 223 ? 0.75 34.75 15.828 1 97.19 223 ASP A N 1
ATOM 1768 C CA . ASP A 1 223 ? 1.101 34.875 17.234 1 97.19 223 ASP A CA 1
ATOM 1769 C C . ASP A 1 223 ? 0.046 35.719 17.984 1 97.19 223 ASP A C 1
ATOM 1771 O O . ASP A 1 223 ? -0.335 36.781 17.547 1 97.19 223 ASP A O 1
ATOM 1775 N N . GLY A 1 224 ? -0.385 35.125 19.016 1 96.06 224 GLY A N 1
ATOM 1776 C CA . GLY A 1 224 ? -1.341 35.844 19.859 1 96.06 224 GLY A CA 1
ATOM 1777 C C . GLY A 1 224 ? -2.783 35.562 19.484 1 96.06 224 GLY A C 1
ATOM 1778 O O . GLY A 1 224 ? -3.707 36.031 20.156 1 96.06 224 GLY A O 1
ATOM 1779 N N . VAL A 1 225 ? -3.016 34.875 18.453 1 97.19 225 VAL A N 1
ATOM 1780 C CA . VAL A 1 225 ? -4.371 34.625 17.969 1 97.19 225 VAL A CA 1
ATOM 1781 C C . VAL A 1 225 ? -4.844 33.25 18.406 1 97.19 225 VAL A C 1
ATOM 1783 O O . VAL A 1 225 ? -4.113 32.25 18.281 1 97.19 225 VAL A O 1
ATOM 1786 N N . SER A 1 226 ? -6.035 33.219 18.969 1 97.06 226 SER A N 1
ATOM 1787 C CA . SER A 1 226 ? -6.656 31.953 19.344 1 97.06 226 SER A CA 1
ATOM 1788 C C . SER A 1 226 ? -7.434 31.344 18.188 1 97.06 226 SER A C 1
ATOM 1790 O O . SER A 1 226 ? -8 32.062 17.359 1 97.06 226 SER A O 1
ATOM 1792 N N . LEU A 1 227 ? -7.492 30.016 18.188 1 97.44 227 LEU A N 1
ATOM 1793 C CA . LEU A 1 227 ? -8.148 29.297 17.109 1 97.44 227 LEU A CA 1
ATOM 1794 C C . LEU A 1 227 ? -9.625 29.672 17.016 1 97.44 227 LEU A C 1
ATOM 1796 O O . LEU A 1 227 ? -10.188 29.734 15.922 1 97.44 227 LEU A O 1
ATOM 1800 N N . PHE A 1 228 ? -10.328 29.953 18.172 1 96.56 228 PHE A N 1
ATOM 1801 C CA . PHE A 1 228 ? -11.758 30.219 18.156 1 96.56 228 PHE A CA 1
ATOM 1802 C C . PHE A 1 228 ? -12.07 31.531 17.438 1 96.56 228 PHE A C 1
ATOM 1804 O O . PHE A 1 228 ? -13.219 31.797 17.109 1 96.56 228 PHE A O 1
ATOM 1811 N N . LYS A 1 229 ? -11.023 32.312 17.125 1 97.12 229 LYS A N 1
ATOM 1812 C CA . LYS A 1 229 ? -11.203 33.594 16.406 1 97.12 229 LYS A CA 1
ATOM 1813 C C . LYS A 1 229 ? -11.094 33.375 14.898 1 97.12 229 LYS A C 1
ATOM 1815 O O . LYS A 1 229 ? -11.328 34.312 14.125 1 97.12 229 LYS A O 1
ATOM 1820 N N . THR A 1 230 ? -10.727 32.25 14.445 1 96.12 230 THR A N 1
ATOM 1821 C CA . THR A 1 230 ? -10.594 31.938 13.031 1 96.12 230 THR A CA 1
ATOM 1822 C C . THR A 1 230 ? -11.859 31.25 12.516 1 96.12 230 THR A C 1
ATOM 1824 O O . THR A 1 230 ? -12.656 30.734 13.297 1 96.12 230 THR A O 1
ATOM 1827 N N . TYR A 1 231 ? -12.094 31.266 11.148 1 94.62 231 TYR A N 1
ATOM 1828 C CA . TYR A 1 231 ? -13.266 30.609 10.578 1 94.62 231 TYR A CA 1
ATOM 1829 C C . TYR A 1 231 ? -13.242 29.109 10.859 1 94.62 231 TYR A C 1
ATOM 1831 O O . TYR A 1 231 ? -14.289 28.5 11.078 1 94.62 231 TYR A O 1
ATOM 1839 N N . GLN A 1 232 ? -12.031 28.516 10.852 1 95.56 232 GLN A N 1
ATOM 1840 C CA . GLN A 1 232 ? -11.891 27.094 11.141 1 95.56 232 GLN A CA 1
ATOM 1841 C C . GLN A 1 232 ? -12.344 26.766 12.562 1 95.56 232 GLN A C 1
ATOM 1843 O O . GLN A 1 232 ? -13.047 25.781 12.781 1 95.56 232 GLN A O 1
ATOM 1848 N N . GLY A 1 233 ? -11.859 27.578 13.492 1 96.62 233 GLY A N 1
ATOM 1849 C CA . GLY A 1 233 ? -12.281 27.375 14.867 1 96.62 233 GLY A CA 1
ATOM 1850 C C . GLY A 1 233 ? -13.781 27.5 15.062 1 96.62 233 GLY A C 1
ATOM 1851 O O . GLY A 1 233 ? -14.391 26.688 15.75 1 96.62 233 GLY A O 1
ATOM 1852 N N . ILE A 1 234 ? -14.328 28.516 14.469 1 96.31 234 ILE A N 1
ATOM 1853 C CA . ILE A 1 234 ? -15.758 28.781 14.562 1 96.31 234 ILE A CA 1
ATOM 1854 C C . ILE A 1 234 ? -16.531 27.609 13.977 1 96.31 234 ILE A C 1
ATOM 1856 O O . ILE A 1 234 ? -17.516 27.141 14.57 1 96.31 234 ILE A O 1
ATOM 1860 N N . LEU A 1 235 ? -16.078 27.156 12.875 1 96.94 235 LEU A N 1
ATOM 1861 C CA . LEU A 1 235 ? -16.766 26.062 12.211 1 96.94 235 LEU A CA 1
ATOM 1862 C C . LEU A 1 235 ? -16.734 24.797 13.062 1 96.94 235 LEU A C 1
ATOM 1864 O O . LEU A 1 235 ? -17.75 24.141 13.25 1 96.94 235 LEU A O 1
ATOM 1868 N N . VAL A 1 236 ? -15.57 24.375 13.562 1 97.31 236 VAL A N 1
ATOM 1869 C CA . VAL A 1 236 ? -15.445 23.156 14.352 1 97.31 236 VAL A CA 1
ATOM 1870 C C . VAL A 1 236 ? -16.234 23.297 15.648 1 97.31 236 VAL A C 1
ATOM 1872 O O . VAL A 1 236 ? -16.859 22.344 16.109 1 97.31 236 VAL A O 1
ATOM 1875 N N . ASP A 1 237 ? -16.203 24.469 16.25 1 96.5 237 ASP A N 1
ATOM 1876 C CA . ASP A 1 237 ? -17.047 24.703 17.438 1 96.5 237 ASP A CA 1
ATOM 1877 C C . ASP A 1 237 ? -18.516 24.562 17.094 1 96.5 237 ASP A C 1
ATOM 1879 O O . ASP A 1 237 ? -19.297 24.062 17.906 1 96.5 237 ASP A O 1
ATOM 1883 N N . THR A 1 238 ? -18.906 25.109 15.922 1 97.25 238 THR A N 1
ATOM 1884 C CA . THR A 1 238 ? -20.281 24.953 15.469 1 97.25 238 THR A CA 1
ATOM 1885 C C . THR A 1 238 ? -20.641 23.469 15.344 1 97.25 238 THR A C 1
ATOM 1887 O O . THR A 1 238 ? -21.75 23.078 15.703 1 97.25 238 THR A O 1
ATOM 1890 N N . ILE A 1 239 ? -19.734 22.672 14.789 1 97.31 239 ILE A N 1
ATOM 1891 C CA . ILE A 1 239 ? -19.938 21.234 14.719 1 97.31 239 ILE A CA 1
ATOM 1892 C C . ILE A 1 239 ? -20.141 20.672 16.125 1 97.31 239 ILE A C 1
ATOM 1894 O O . ILE A 1 239 ? -21.062 19.875 16.344 1 97.31 239 ILE A O 1
ATOM 1898 N N . GLY A 1 240 ? -19.297 21.062 17.078 1 96.06 240 GLY A N 1
ATOM 1899 C CA . GLY A 1 240 ? -19.469 20.656 18.469 1 96.06 240 GLY A CA 1
ATOM 1900 C C . GLY A 1 240 ? -20.828 21.031 19.047 1 96.06 240 GLY A C 1
ATOM 1901 O O . GLY A 1 240 ? -21.469 20.234 19.719 1 96.06 240 GLY A O 1
ATOM 1902 N N . ASP A 1 241 ? -21.281 22.203 18.781 1 96.5 241 ASP A N 1
ATOM 1903 C CA . ASP A 1 241 ? -22.578 22.672 19.234 1 96.5 241 ASP A CA 1
ATOM 1904 C C . ASP A 1 241 ? -23.703 21.797 18.688 1 96.5 241 ASP A C 1
ATOM 1906 O O . ASP A 1 241 ? -24.656 21.484 19.406 1 96.5 241 ASP A O 1
ATOM 1910 N N . CYS A 1 242 ? -23.562 21.516 17.438 1 97.38 242 CYS A N 1
ATOM 1911 C CA . CYS A 1 242 ? -24.578 20.688 16.812 1 97.38 242 CYS A CA 1
ATOM 1912 C C . CYS A 1 242 ? -24.609 19.281 17.438 1 97.38 242 CYS A C 1
ATOM 1914 O O . CYS A 1 242 ? -25.672 18.672 17.562 1 97.38 242 CYS A O 1
ATOM 1916 N N . LEU A 1 243 ? -23.453 18.766 17.812 1 96.31 243 LEU A N 1
ATOM 1917 C CA . LEU A 1 243 ? -23.406 17.484 18.516 1 96.31 243 LEU A CA 1
ATOM 1918 C C . LEU A 1 243 ? -24.141 17.594 19.859 1 96.31 243 LEU A C 1
ATOM 1920 O O . LEU A 1 243 ? -24.859 16.672 20.25 1 96.31 243 LEU A O 1
ATOM 1924 N N . MET A 1 244 ? -23.953 18.688 20.531 1 95.31 244 MET A N 1
ATOM 1925 C CA . MET A 1 244 ? -24.641 18.906 21.797 1 95.31 244 MET A CA 1
ATOM 1926 C C . MET A 1 244 ? -26.141 18.969 21.609 1 95.31 244 MET A C 1
ATOM 1928 O O . MET A 1 244 ? -26.906 18.438 22.422 1 95.31 244 MET A O 1
ATOM 1932 N N . ASP A 1 245 ? -26.516 19.672 20.562 1 96.06 245 ASP A N 1
ATOM 1933 C CA . ASP A 1 245 ? -27.938 19.719 20.234 1 96.06 245 ASP A CA 1
ATOM 1934 C C . ASP A 1 245 ? -28.5 18.312 20 1 96.06 245 ASP A C 1
ATOM 1936 O O . ASP A 1 245 ? -29.609 18 20.438 1 96.06 245 ASP A O 1
ATOM 1940 N N . MET A 1 246 ? -27.719 17.531 19.328 1 96.12 246 MET A N 1
ATOM 1941 C CA . MET A 1 246 ? -28.141 16.156 19.047 1 96.12 246 MET A CA 1
ATOM 1942 C C . MET A 1 246 ? -28.219 15.344 20.328 1 96.12 246 MET A C 1
ATOM 1944 O O . MET A 1 246 ? -29.094 14.477 20.453 1 96.12 246 MET A O 1
ATOM 1948 N N . ALA A 1 247 ? -27.328 15.609 21.203 1 94.56 247 ALA A N 1
ATOM 1949 C CA . ALA A 1 247 ? -27.375 14.93 22.5 1 94.56 247 ALA A CA 1
ATOM 1950 C C . ALA A 1 247 ? -28.656 15.273 23.25 1 94.56 247 ALA A C 1
ATOM 1952 O O . ALA A 1 247 ? -29.281 14.406 23.875 1 94.56 247 ALA A O 1
ATOM 1953 N N . LYS A 1 248 ? -29.062 16.422 23.219 1 95.19 248 LYS A N 1
ATOM 1954 C CA . LYS A 1 248 ? -30.281 16.891 23.875 1 95.19 248 LYS A CA 1
ATOM 1955 C C . LYS A 1 248 ? -31.516 16.203 23.281 1 95.19 248 LYS A C 1
ATOM 1957 O O . LYS A 1 248 ? -32.5 16 23.984 1 95.19 248 LYS A O 1
ATOM 1962 N N . LEU A 1 249 ? -31.438 15.875 22.031 1 94.75 249 LEU A N 1
ATOM 1963 C CA . LEU A 1 249 ? -32.531 15.227 21.344 1 94.75 249 LEU A CA 1
ATOM 1964 C C . LEU A 1 249 ? -32.469 13.711 21.5 1 94.75 249 LEU A C 1
ATOM 1966 O O . LEU A 1 249 ? -33.344 12.984 21 1 94.75 249 LEU A O 1
ATOM 1970 N N . GLY A 1 250 ? -31.391 13.227 22.031 1 93.25 250 GLY A N 1
ATOM 1971 C CA . GLY A 1 250 ? -31.266 11.805 22.312 1 93.25 250 GLY A CA 1
ATOM 1972 C C . GLY A 1 250 ? -30.625 11.039 21.172 1 93.25 250 GLY A C 1
ATOM 1973 O O . GLY A 1 250 ? -30.625 9.805 21.156 1 93.25 250 GLY A O 1
ATOM 1974 N N . LEU A 1 251 ? -30.094 11.734 20.219 1 93.81 251 LEU A N 1
ATOM 1975 C CA . LEU A 1 251 ? -29.453 11.086 19.078 1 93.81 251 LEU A CA 1
ATOM 1976 C C . LEU A 1 251 ? -28.031 10.648 19.438 1 93.81 251 LEU A C 1
ATOM 1978 O O . LEU A 1 251 ? -27.438 9.812 18.75 1 93.81 251 LEU A O 1
ATOM 1982 N N . THR A 1 252 ? -27.422 11.227 20.406 1 93.25 252 THR A N 1
ATOM 1983 C CA . THR A 1 252 ? -26.188 10.867 21.094 1 93.25 252 THR A CA 1
ATOM 1984 C C . THR A 1 252 ? -26.234 11.305 22.562 1 93.25 252 THR A C 1
ATOM 1986 O O . THR A 1 252 ? -27.312 11.562 23.094 1 93.25 252 THR A O 1
ATOM 1989 N N . SER A 1 253 ? -25.078 11.273 23.25 1 91.94 253 SER A N 1
ATOM 1990 C CA . SER A 1 253 ? -25.125 11.641 24.656 1 91.94 253 SER A CA 1
ATOM 1991 C C . SER A 1 253 ? -24.031 12.641 25 1 91.94 253 SER A C 1
ATOM 1993 O O . SER A 1 253 ?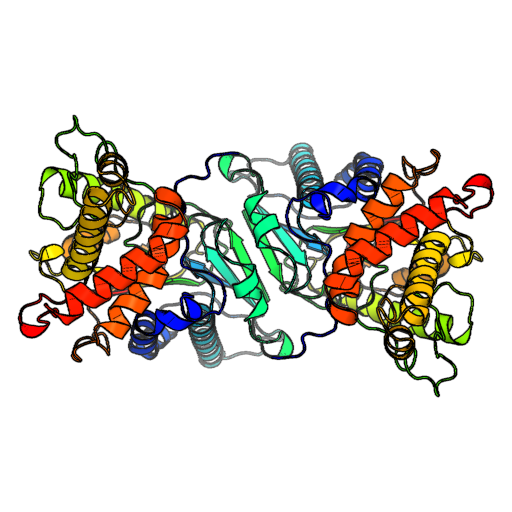 -23 12.711 24.312 1 91.94 253 SER A O 1
ATOM 1995 N N . GLU A 1 254 ? -24.312 13.359 26 1 90.25 254 GLU A N 1
ATOM 1996 C CA . GLU A 1 254 ? -23.328 14.312 26.5 1 90.25 254 GLU A CA 1
ATOM 1997 C C . GLU A 1 254 ? -22.078 13.602 27 1 90.25 254 GLU A C 1
ATOM 1999 O O . GLU A 1 254 ? -20.969 14.133 26.875 1 90.25 254 GLU A O 1
ATOM 2004 N N . GLU A 1 255 ? -22.297 12.492 27.5 1 88.88 255 GLU A N 1
ATOM 2005 C CA . GLU A 1 255 ? -21.172 11.695 27.969 1 88.88 255 GLU A CA 1
ATOM 2006 C C . GLU A 1 255 ? -20.234 11.336 26.812 1 88.88 255 GLU A C 1
ATOM 2008 O O . GLU A 1 255 ? -19.016 11.445 26.953 1 88.88 255 GLU A O 1
ATOM 2013 N N . LYS A 1 256 ? -20.812 10.938 25.719 1 90.06 256 LYS A N 1
ATOM 2014 C CA . LYS A 1 256 ? -20 10.602 24.547 1 90.06 256 LYS A CA 1
ATOM 2015 C C . LYS A 1 256 ? -19.25 11.828 24.031 1 90.06 256 LYS A C 1
ATOM 2017 O O . LYS A 1 256 ? -18.109 11.711 23.578 1 90.06 256 LYS A O 1
ATOM 2022 N N . ILE A 1 257 ? -19.922 12.898 24.125 1 90.94 257 ILE A N 1
ATOM 2023 C CA . ILE A 1 257 ? -19.297 14.133 23.641 1 90.94 257 ILE A CA 1
ATOM 2024 C C . ILE A 1 257 ? -18.141 14.523 24.547 1 90.94 257 ILE A C 1
ATOM 2026 O O . ILE A 1 257 ? -17.078 14.945 24.062 1 90.94 257 ILE A O 1
ATOM 2030 N N . GLY A 1 258 ? -18.297 14.375 25.781 1 86.56 258 GLY A N 1
ATOM 2031 C CA . GLY A 1 258 ? -17.25 14.703 26.75 1 86.56 258 GLY A CA 1
ATOM 2032 C C . GLY A 1 258 ? -16 13.859 26.578 1 86.56 258 GLY A C 1
ATOM 2033 O O . GLY A 1 258 ? -14.906 14.281 26.969 1 86.56 258 GLY A O 1
ATOM 2034 N N . LEU A 1 259 ? -16.203 12.742 25.953 1 87.12 259 LEU A N 1
ATOM 2035 C CA . LEU A 1 259 ? -15.094 11.82 25.75 1 87.12 259 LEU A CA 1
ATOM 2036 C C . LEU A 1 259 ? -14.516 11.953 24.344 1 87.12 259 LEU A C 1
ATOM 2038 O O . LEU A 1 259 ? -13.609 11.211 23.969 1 87.12 259 LEU A O 1
ATOM 2042 N N . PHE A 1 260 ? -15.039 12.945 23.656 1 88.81 260 PHE A N 1
ATOM 2043 C CA . PHE A 1 260 ? -14.625 13.117 22.266 1 88.81 260 PHE A CA 1
ATOM 2044 C C . PHE A 1 260 ? -13.805 14.383 22.094 1 88.81 260 PHE A C 1
ATOM 2046 O O . PHE A 1 260 ? -14.281 15.484 22.375 1 88.81 260 PHE A O 1
ATOM 2053 N N . THR A 1 261 ? -12.602 14.242 21.766 1 89.5 261 THR A N 1
ATOM 2054 C CA . THR A 1 261 ? -11.766 15.383 21.422 1 89.5 261 THR A CA 1
ATOM 2055 C C . THR A 1 261 ? -10.898 15.078 20.203 1 89.5 261 THR A C 1
ATOM 2057 O O . THR A 1 261 ? -10.398 13.961 20.047 1 89.5 261 THR A O 1
ATOM 2060 N N . ILE A 1 262 ? -10.773 16.016 19.281 1 93.62 262 ILE A N 1
ATOM 2061 C CA . ILE A 1 262 ? -9.969 15.875 18.078 1 93.62 262 ILE A CA 1
ATOM 2062 C C . ILE A 1 262 ? -8.492 16.031 18.422 1 93.62 262 ILE A C 1
ATOM 2064 O O . ILE A 1 262 ? -8.102 17 19.078 1 93.62 262 ILE A O 1
ATOM 2068 N N . PRO A 1 263 ? -7.66 15.117 18.047 1 94.56 263 PRO A N 1
ATOM 2069 C CA . PRO A 1 263 ? -6.223 15.227 18.328 1 94.56 263 PRO A CA 1
ATOM 2070 C C . PRO A 1 263 ? -5.508 16.156 17.344 1 94.56 263 PRO A C 1
ATOM 2072 O O . PRO A 1 263 ? -4.648 15.719 16.578 1 94.56 263 PRO A O 1
ATOM 2075 N N . ALA A 1 264 ? -5.848 17.422 17.375 1 96.5 264 ALA A N 1
ATOM 2076 C CA . ALA A 1 264 ? -5.246 18.438 16.516 1 96.5 264 ALA A CA 1
ATOM 2077 C C . ALA A 1 264 ? -4.867 19.672 17.312 1 96.5 264 ALA A C 1
ATOM 2079 O O . ALA A 1 264 ? -5.602 20.094 18.203 1 96.5 264 ALA A O 1
ATOM 2080 N N . TYR A 1 265 ? -3.77 20.156 17.047 1 97.31 265 TYR A N 1
ATOM 2081 C CA . TYR A 1 265 ? -3.273 21.391 17.641 1 97.31 265 TYR A CA 1
ATOM 2082 C C . TYR A 1 265 ? -2.627 22.281 16.594 1 97.31 265 TYR A C 1
ATOM 2084 O O . TYR A 1 265 ? -1.706 21.859 15.891 1 97.31 265 TYR A O 1
ATOM 2092 N N . PHE A 1 266 ? -3.135 23.469 16.438 1 98.12 266 PHE A N 1
ATOM 2093 C CA . PHE A 1 266 ? -2.529 24.469 15.562 1 98.12 266 PHE A CA 1
ATOM 2094 C C . PHE A 1 266 ? -1.633 25.422 16.359 1 98.12 266 PHE A C 1
ATOM 2096 O O . PHE A 1 266 ? -2.123 26.297 17.062 1 98.12 266 PHE A O 1
ATOM 2103 N N . PRO A 1 267 ? -0.399 25.25 16.203 1 98 267 PRO A N 1
ATOM 2104 C CA . PRO A 1 267 ? 0.517 26.109 16.969 1 98 267 PRO A CA 1
ATOM 2105 C C . PRO A 1 267 ? 0.537 27.547 16.469 1 98 267 PRO A C 1
ATOM 2107 O O . PRO A 1 267 ? 0.143 27.812 15.336 1 98 267 PRO A O 1
ATOM 2110 N N . GLN A 1 268 ? 0.946 28.359 17.422 1 97.5 268 GLN A N 1
ATOM 2111 C CA . GLN A 1 268 ? 1.331 29.688 16.969 1 97.5 268 GLN A CA 1
ATOM 2112 C C . GLN A 1 268 ? 2.598 29.641 16.109 1 97.5 268 GLN A C 1
ATOM 2114 O O . GLN A 1 268 ? 3.436 28.75 16.297 1 97.5 268 GLN A O 1
ATOM 2119 N N . PHE A 1 269 ? 2.725 30.562 15.141 1 97.25 269 PHE A N 1
ATOM 2120 C CA . PHE A 1 269 ? 3.855 30.531 14.219 1 97.25 269 PHE A CA 1
ATOM 2121 C C . PHE A 1 269 ? 5.172 30.516 14.984 1 97.25 269 PHE A C 1
ATOM 2123 O O . PHE A 1 269 ? 6.094 29.781 14.641 1 97.25 269 PHE A O 1
ATOM 2130 N N . SER A 1 270 ? 5.27 31.312 16.047 1 96.88 270 SER A N 1
ATOM 2131 C CA . SER A 1 270 ? 6.484 31.375 16.859 1 96.88 270 SER A CA 1
ATOM 2132 C C . SER A 1 270 ? 6.738 30.062 17.562 1 96.88 270 SER A C 1
ATOM 2134 O O . SER A 1 270 ? 7.891 29.641 17.734 1 96.88 270 SER A O 1
ATOM 2136 N N . GLU A 1 271 ? 5.684 29.391 18.016 1 96.31 271 GLU A N 1
ATOM 2137 C CA . GLU A 1 271 ? 5.805 28.078 18.641 1 96.31 271 GLU A CA 1
ATOM 2138 C C . GLU A 1 271 ? 6.355 27.047 17.641 1 96.31 271 GLU A C 1
ATOM 2140 O O . GLU A 1 271 ? 7.238 26.266 17.984 1 96.31 271 GLU A O 1
ATOM 2145 N N . LEU A 1 272 ? 5.77 27.094 16.453 1 97.25 272 LEU A N 1
ATOM 2146 C CA . LEU A 1 272 ? 6.219 26.203 15.391 1 97.25 272 LEU A CA 1
ATOM 2147 C C . LEU A 1 272 ? 7.703 26.422 15.102 1 97.25 272 LEU A C 1
ATOM 2149 O O . LEU A 1 272 ? 8.477 25.453 15.062 1 97.25 272 LEU A O 1
ATOM 2153 N N . LYS A 1 273 ? 8.062 27.625 14.922 1 96.19 273 LYS A N 1
ATOM 2154 C CA . LYS A 1 273 ? 9.445 27.984 14.633 1 96.19 273 LYS A CA 1
ATOM 2155 C C . LYS A 1 273 ? 10.391 27.516 15.727 1 96.19 273 LYS A C 1
ATOM 2157 O O . LYS A 1 273 ? 11.438 26.922 15.445 1 96.19 273 LYS A O 1
ATOM 2162 N N . THR A 1 274 ? 10.008 27.734 16.938 1 96.56 274 THR A N 1
ATOM 2163 C CA . THR A 1 274 ? 10.812 27.359 18.094 1 96.56 274 THR A CA 1
ATOM 2164 C C . THR A 1 274 ? 11.062 25.844 18.109 1 96.56 274 THR A C 1
ATOM 2166 O O . THR A 1 274 ? 12.195 25.406 18.328 1 96.56 274 THR A O 1
ATOM 2169 N N . GLU A 1 275 ? 10.039 25.109 17.891 1 96.19 275 GLU A N 1
ATOM 2170 C CA . GLU A 1 275 ? 10.164 23.656 17.969 1 96.19 275 GLU A CA 1
ATOM 2171 C C . GLU A 1 275 ? 11.047 23.125 16.844 1 96.19 275 GLU A C 1
ATOM 2173 O O . GLU A 1 275 ? 11.836 22.203 17.047 1 96.19 275 GLU A O 1
ATOM 2178 N N . ILE A 1 276 ? 10.945 23.688 15.672 1 96.56 276 ILE A N 1
ATOM 2179 C CA . ILE A 1 276 ? 11.75 23.266 14.531 1 96.56 276 ILE A CA 1
ATOM 2180 C C . ILE A 1 276 ? 13.219 23.609 14.773 1 96.56 276 ILE A C 1
ATOM 2182 O O . ILE A 1 276 ? 14.109 22.828 14.453 1 96.56 276 ILE A O 1
ATOM 2186 N N . GLU A 1 277 ? 13.469 24.75 15.344 1 96.38 277 GLU A N 1
ATOM 2187 C CA . GLU A 1 277 ? 14.82 25.25 15.57 1 96.38 277 GLU A CA 1
ATOM 2188 C C . GLU A 1 277 ? 15.555 24.422 16.625 1 96.38 277 GLU A C 1
ATOM 2190 O O . GLU A 1 277 ? 16.781 24.375 16.641 1 96.38 277 GLU A O 1
ATOM 2195 N N . LYS A 1 278 ? 14.797 23.719 17.438 1 96.06 278 LYS A N 1
ATOM 2196 C CA . LYS A 1 278 ? 15.398 22.875 18.469 1 96.06 278 LYS A CA 1
ATOM 2197 C C . LYS A 1 278 ? 16.094 21.672 17.844 1 96.06 278 LYS A C 1
ATOM 2199 O O . LYS A 1 278 ? 16.969 21.062 18.453 1 96.06 278 LYS A O 1
ATOM 2204 N N . ASN A 1 279 ? 15.633 21.391 16.656 1 93.5 279 ASN A N 1
ATOM 2205 C CA . ASN A 1 279 ? 16.188 20.203 16 1 93.5 279 ASN A CA 1
ATOM 2206 C C . ASN A 1 279 ? 17.609 20.453 15.516 1 93.5 279 ASN A C 1
ATOM 2208 O O . ASN A 1 279 ? 17.922 21.547 15.047 1 93.5 279 ASN A O 1
ATOM 2212 N N . ARG A 1 280 ? 18.484 19.484 15.602 1 94.44 280 ARG A N 1
ATOM 2213 C CA . ARG A 1 280 ? 19.875 19.672 15.203 1 94.44 280 ARG A CA 1
ATOM 2214 C C . ARG A 1 280 ? 20.219 18.828 13.984 1 94.44 280 ARG A C 1
ATOM 2216 O O . ARG A 1 280 ? 21.328 18.906 13.453 1 94.44 280 ARG A O 1
ATOM 2223 N N . SER A 1 281 ? 19.281 18.109 13.547 1 97.62 281 SER A N 1
ATOM 2224 C CA . SER A 1 281 ? 19.547 17.172 12.461 1 97.62 281 SER A CA 1
ATOM 2225 C C . SER A 1 281 ? 19.328 17.828 11.102 1 97.62 281 SER A C 1
ATOM 2227 O O . SER A 1 281 ? 19.781 17.312 10.07 1 97.62 281 SER A O 1
ATOM 2229 N N . PHE A 1 282 ? 18.672 18.984 11.078 1 98 282 PHE A N 1
ATOM 2230 C CA . PHE A 1 282 ? 18.359 19.656 9.828 1 98 282 PHE A CA 1
ATOM 2231 C C . PHE A 1 282 ? 18.844 21.109 9.867 1 98 282 PHE A C 1
ATOM 2233 O O . PHE A 1 282 ? 18.797 21.75 10.922 1 98 282 PHE A O 1
ATOM 2240 N N . THR A 1 283 ? 19.25 21.578 8.766 1 97.69 283 THR A N 1
ATOM 2241 C CA . THR A 1 283 ? 19.391 23.016 8.523 1 97.69 283 THR A CA 1
ATOM 2242 C C . THR A 1 283 ? 18.109 23.594 7.965 1 97.69 283 THR A C 1
ATOM 2244 O O . THR A 1 283 ? 17.516 23.047 7.035 1 97.69 283 THR A O 1
ATOM 2247 N N . ILE A 1 284 ? 17.719 24.672 8.578 1 98 284 ILE A N 1
ATOM 2248 C CA . ILE A 1 284 ? 16.547 25.375 8.055 1 98 284 ILE A CA 1
ATOM 2249 C C . ILE A 1 284 ? 16.953 26.25 6.879 1 98 284 ILE A C 1
ATOM 2251 O O . ILE A 1 284 ? 17.547 27.328 7.07 1 98 284 ILE A O 1
ATOM 2255 N N . GLU A 1 285 ? 16.625 25.844 5.699 1 97.62 285 GLU A N 1
ATOM 2256 C CA . GLU A 1 285 ? 16.953 26.625 4.504 1 97.62 285 GLU A CA 1
ATOM 2257 C C . GLU A 1 285 ? 15.977 27.797 4.324 1 97.62 285 GLU A C 1
ATOM 2259 O O . GLU A 1 285 ? 16.375 28.875 3.91 1 97.62 285 GLU A O 1
ATOM 2264 N N . THR A 1 286 ? 14.719 27.484 4.582 1 96.88 286 THR A N 1
ATOM 2265 C CA . THR A 1 286 ? 13.711 28.547 4.574 1 96.88 286 THR A CA 1
ATOM 2266 C C . THR A 1 286 ? 12.555 28.188 5.5 1 96.88 286 THR A C 1
ATOM 2268 O O . THR A 1 286 ? 12.25 27.016 5.703 1 96.88 286 THR A O 1
ATOM 2271 N N . MET A 1 287 ? 12.016 29.078 6.156 1 97.12 287 MET A N 1
ATOM 2272 C CA . MET A 1 287 ? 10.797 29.031 6.953 1 97.12 287 MET A CA 1
ATOM 2273 C C . MET A 1 287 ? 10.031 30.344 6.859 1 97.12 287 MET A C 1
ATOM 2275 O O . MET A 1 287 ? 10.461 31.359 7.406 1 97.12 287 MET A O 1
ATOM 2279 N N . GLU A 1 288 ? 8.891 30.297 6.148 1 97 288 GLU A N 1
ATOM 2280 C CA . GLU A 1 288 ? 8.203 31.562 5.883 1 97 288 GLU A CA 1
ATOM 2281 C C . GLU A 1 288 ? 6.695 31.359 5.777 1 97 288 GLU A C 1
ATOM 2283 O O . GLU A 1 288 ? 6.227 30.234 5.559 1 97 288 GLU A O 1
ATOM 2288 N N . SER A 1 289 ? 6.02 32.438 5.992 1 96.62 289 SER A N 1
ATOM 2289 C CA . SER A 1 289 ? 4.598 32.469 5.676 1 96.62 289 SER A CA 1
ATOM 2290 C C . SER A 1 289 ? 4.371 32.688 4.184 1 96.62 289 SER A C 1
ATOM 2292 O O . SER A 1 289 ? 5.07 33.5 3.555 1 96.62 289 SER A O 1
ATOM 2294 N N . VAL A 1 290 ? 3.43 31.906 3.656 1 96.5 290 VAL A N 1
ATOM 2295 C CA . VAL A 1 290 ? 3.113 32.062 2.24 1 96.5 290 VAL A CA 1
ATOM 2296 C C . VAL A 1 290 ? 1.634 32.406 2.074 1 96.5 290 VAL A C 1
ATOM 2298 O O . VAL A 1 290 ? 0.822 32.125 2.961 1 96.5 290 VAL A O 1
ATOM 2301 N N . HIS A 1 291 ? 1.337 33.031 0.982 1 94.25 291 HIS A N 1
ATOM 2302 C CA . HIS A 1 291 ? -0.041 33.438 0.708 1 94.25 291 HIS A CA 1
ATOM 2303 C C . HIS A 1 291 ? -0.861 32.25 0.209 1 94.25 291 HIS A C 1
ATOM 2305 O O . HIS A 1 291 ? -0.467 31.562 -0.744 1 94.25 291 HIS A O 1
ATOM 2311 N N . HIS A 1 292 ? -1.934 31.969 0.847 1 93.75 292 HIS A N 1
ATOM 2312 C CA . HIS A 1 292 ? -2.889 30.984 0.351 1 93.75 292 HIS A CA 1
ATOM 2313 C C . HIS A 1 292 ? -3.826 31.594 -0.683 1 93.75 292 HIS A C 1
ATOM 2315 O O . HIS A 1 292 ? -4.441 32.625 -0.43 1 93.75 292 HIS A O 1
ATOM 2321 N N . PRO A 1 293 ? -4.074 30.938 -1.77 1 92.06 293 PRO A N 1
ATOM 2322 C CA . PRO A 1 293 ? -4.879 31.5 -2.852 1 92.06 293 PRO A CA 1
ATOM 2323 C C . PRO A 1 293 ? -6.328 31.766 -2.438 1 92.06 293 PRO A C 1
ATOM 2325 O O . PRO A 1 293 ? -6.988 32.625 -3 1 92.06 293 PRO A O 1
ATOM 2328 N N . LEU A 1 294 ? -6.82 31.094 -1.47 1 89.38 294 LEU A N 1
ATOM 2329 C CA . LEU A 1 294 ? -8.227 31.188 -1.091 1 89.38 294 LEU A CA 1
ATOM 2330 C C . LEU A 1 294 ? -8.398 32.094 0.135 1 89.38 294 LEU A C 1
ATOM 2332 O O . LEU A 1 294 ? -9.492 32.188 0.679 1 89.38 294 LEU A O 1
ATOM 2336 N N . GLU A 1 295 ? -7.402 32.688 0.603 1 84.56 295 GLU A N 1
ATOM 2337 C CA . GLU A 1 295 ? -7.453 33.531 1.802 1 84.56 295 GLU A CA 1
ATOM 2338 C C . GLU A 1 295 ? -8.273 34.781 1.56 1 84.56 295 GLU A C 1
ATOM 2340 O O . GLU A 1 295 ? -8.875 35.312 2.486 1 84.56 295 GLU A O 1
ATOM 2345 N N . ASP A 1 296 ? -8.328 35.25 0.344 1 80.62 296 ASP A N 1
ATOM 2346 C CA . ASP A 1 296 ? -8.953 36.562 0.078 1 80.62 296 ASP A CA 1
ATOM 2347 C C . ASP A 1 296 ? -10.367 36.375 -0.47 1 80.62 296 ASP A C 1
ATOM 2349 O O . ASP A 1 296 ? -11.016 37.344 -0.86 1 80.62 296 ASP A O 1
ATOM 2353 N N . ILE A 1 297 ? -10.852 35.156 -0.508 1 83.69 297 ILE A N 1
ATOM 2354 C CA . ILE A 1 297 ? -12.188 34.875 -1.017 1 83.69 297 ILE A CA 1
ATOM 2355 C C . ILE A 1 297 ? -13.023 34.219 0.074 1 83.69 297 ILE A C 1
ATOM 2357 O O . ILE A 1 297 ? -12.594 33.25 0.684 1 83.69 297 ILE A O 1
ATOM 2361 N N . PRO A 1 298 ? -14.203 34.969 0.343 1 83.06 298 PRO A N 1
ATOM 2362 C CA . PRO A 1 298 ? -15.07 34.25 1.287 1 83.06 298 PRO A CA 1
ATOM 2363 C C . PRO A 1 298 ? -15.5 32.906 0.78 1 83.06 298 PRO A C 1
ATOM 2365 O O . PRO A 1 298 ? -16.125 32.781 -0.282 1 83.06 298 PRO A O 1
ATOM 2368 N N . LEU A 1 299 ? -15.125 31.891 1.54 1 89.12 299 LEU A N 1
ATOM 2369 C CA . LEU A 1 299 ? -15.5 30.531 1.167 1 89.12 299 LEU A CA 1
ATOM 2370 C C . LEU A 1 299 ? -16.984 30.281 1.431 1 89.12 299 LEU A C 1
ATOM 2372 O O . LEU A 1 299 ? -17.547 30.828 2.385 1 89.12 299 LEU A O 1
ATOM 2376 N N . SER A 1 300 ? -17.562 29.578 0.572 1 92.44 300 SER A N 1
ATOM 2377 C CA . SER A 1 300 ? -18.969 29.266 0.786 1 92.44 300 SER A CA 1
ATOM 2378 C C . SER A 1 300 ? -19.141 28.297 1.955 1 92.44 300 SER A C 1
ATOM 2380 O O . SER A 1 300 ? -18.266 27.484 2.236 1 92.44 300 SER A O 1
ATOM 2382 N N . ASN A 1 301 ? -20.266 28.453 2.592 1 92 301 ASN A N 1
ATOM 2383 C CA . ASN A 1 301 ? -20.594 27.516 3.662 1 92 301 ASN A CA 1
ATOM 2384 C C . ASN A 1 301 ? -20.594 26.078 3.168 1 92 301 ASN A C 1
ATOM 2386 O O . ASN A 1 301 ? -20.125 25.172 3.863 1 92 301 ASN A O 1
ATOM 2390 N N . HIS A 1 302 ? -21.125 25.969 2.018 1 92.94 302 HIS A N 1
ATOM 2391 C CA . HIS A 1 302 ? -21.188 24.641 1.428 1 92.94 302 HIS A CA 1
ATOM 2392 C C . HIS A 1 302 ? -19.781 24.047 1.265 1 92.94 302 HIS A C 1
ATOM 2394 O O . HIS A 1 302 ? -19.562 22.875 1.578 1 92.94 302 HIS A O 1
ATOM 2400 N N . PHE A 1 303 ? -18.906 24.797 0.768 1 94.44 303 PHE A N 1
ATOM 2401 C CA . PHE A 1 303 ? -17.531 24.375 0.577 1 94.44 303 PHE A CA 1
ATOM 2402 C C . PHE A 1 303 ? -16.891 24 1.907 1 94.44 303 PHE A C 1
ATOM 2404 O O . PHE A 1 303 ? -16.281 22.938 2.025 1 94.44 303 PHE A O 1
ATOM 2411 N N . LEU A 1 304 ? -17.062 24.812 2.895 1 95.56 304 LEU A N 1
ATOM 2412 C CA . LEU A 1 304 ? -16.469 24.594 4.207 1 95.56 304 LEU A CA 1
ATOM 2413 C C . LEU A 1 304 ? -17.016 23.328 4.852 1 95.56 304 LEU A C 1
ATOM 2415 O O . LEU A 1 304 ? -16.25 22.516 5.383 1 95.56 304 LEU A O 1
ATOM 2419 N N . ILE A 1 305 ? -18.281 23.203 4.773 1 96.94 305 ILE A N 1
ATOM 2420 C CA . ILE A 1 305 ? -18.938 22.062 5.387 1 96.94 305 ILE A CA 1
ATOM 2421 C C . ILE A 1 305 ? -18.469 20.781 4.699 1 96.94 305 ILE A C 1
ATOM 2423 O O . ILE A 1 305 ? -18.156 19.797 5.367 1 96.94 305 ILE A O 1
ATOM 2427 N N . ALA A 1 306 ? -18.406 20.797 3.371 1 96.75 306 ALA A N 1
ATOM 2428 C CA . ALA A 1 306 ? -17.984 19.625 2.617 1 96.75 306 ALA A CA 1
ATOM 2429 C C . ALA A 1 306 ? -16.531 19.266 2.951 1 96.75 306 ALA A C 1
ATOM 2431 O O . ALA A 1 306 ? -16.219 18.078 3.152 1 96.75 306 ALA A O 1
ATOM 2432 N N . MET A 1 307 ? -15.703 20.234 3.01 1 96.25 307 MET A N 1
ATOM 2433 C CA . MET A 1 307 ? -14.289 20.031 3.318 1 96.25 307 MET A CA 1
ATOM 2434 C C . MET A 1 307 ? -14.125 19.438 4.715 1 96.25 307 MET A C 1
ATOM 2436 O O . MET A 1 307 ? -13.445 18.422 4.883 1 96.25 307 MET A O 1
ATOM 2440 N N . PHE A 1 308 ? -14.773 19.953 5.684 1 97.25 308 PHE A N 1
ATOM 2441 C CA . PHE A 1 308 ? -14.578 19.5 7.059 1 97.25 308 PHE A CA 1
ATOM 2442 C C . PHE A 1 308 ? -15.281 18.172 7.301 1 97.25 308 PHE A C 1
ATOM 2444 O O . PHE A 1 308 ? -14.852 17.391 8.141 1 97.25 308 PHE A O 1
ATOM 2451 N N . ARG A 1 309 ? -16.391 17.984 6.59 1 97.25 309 ARG A N 1
ATOM 2452 C CA . ARG A 1 309 ? -16.984 16.656 6.645 1 97.25 309 ARG A CA 1
ATOM 2453 C C . ARG A 1 309 ? -16 15.586 6.172 1 97.25 309 ARG A C 1
ATOM 2455 O O . ARG A 1 309 ? -15.836 14.555 6.824 1 97.25 309 ARG A O 1
ATOM 2462 N N . ALA A 1 310 ? -15.312 15.836 5.07 1 96 310 ALA A N 1
ATOM 2463 C CA . ALA A 1 310 ? -14.328 14.898 4.523 1 96 310 ALA A CA 1
ATOM 2464 C C . ALA A 1 310 ? -13.18 14.68 5.496 1 96 310 ALA A C 1
ATOM 2466 O O . ALA A 1 310 ? -12.617 13.586 5.578 1 96 310 ALA A O 1
ATOM 2467 N N . ILE A 1 311 ? -12.844 15.695 6.254 1 95.38 311 ILE A N 1
ATOM 2468 C CA . ILE A 1 311 ? -11.703 15.672 7.164 1 95.38 311 ILE A CA 1
ATOM 2469 C C . ILE A 1 311 ? -12.086 14.945 8.453 1 95.38 311 ILE A C 1
ATOM 2471 O O . ILE A 1 311 ? -11.312 14.148 8.984 1 95.38 311 ILE A O 1
ATOM 2475 N N . LEU A 1 312 ? -13.352 15.117 8.922 1 95.56 312 LEU A N 1
ATOM 2476 C CA . LEU A 1 312 ? -13.672 14.734 10.297 1 95.56 312 LEU A CA 1
ATOM 2477 C C . LEU A 1 312 ? -14.586 13.516 10.32 1 95.56 312 LEU A C 1
ATOM 2479 O O . LEU A 1 312 ? -14.805 12.922 11.383 1 95.56 312 LEU A O 1
ATOM 2483 N N . SER A 1 313 ? -15.094 13.094 9.188 1 93.81 313 SER A N 1
ATOM 2484 C CA . SER A 1 313 ? -16.094 12.039 9.164 1 93.81 313 SER A CA 1
ATOM 2485 C C . SER A 1 313 ? -15.586 10.758 9.805 1 93.81 313 SER A C 1
ATOM 2487 O O . SER A 1 313 ? -16.312 10.086 10.539 1 93.81 313 SER A O 1
ATOM 2489 N N . THR A 1 314 ? -14.352 10.422 9.523 1 92.31 314 THR A N 1
ATOM 2490 C CA . THR A 1 314 ? -13.805 9.164 10.023 1 92.31 314 THR A CA 1
ATOM 2491 C C . THR A 1 314 ? -13.734 9.172 11.547 1 92.31 314 THR A C 1
ATOM 2493 O O . THR A 1 314 ? -14.156 8.211 12.203 1 92.31 314 THR A O 1
ATOM 2496 N N . ILE A 1 315 ? -13.242 10.242 12.117 1 91.94 315 ILE A N 1
ATOM 2497 C CA . ILE A 1 315 ? -13.078 10.32 13.562 1 91.94 315 ILE A CA 1
ATOM 2498 C C . ILE A 1 315 ? -14.453 10.391 14.234 1 91.94 315 ILE A C 1
ATOM 2500 O O . ILE A 1 315 ? -14.68 9.766 15.273 1 91.94 315 ILE A O 1
ATOM 2504 N N . ILE A 1 316 ? -15.375 11.109 13.664 1 93.75 316 ILE A N 1
ATOM 2505 C CA . ILE A 1 316 ? -16.719 11.242 14.211 1 93.75 316 ILE A CA 1
ATOM 2506 C C . ILE A 1 316 ? -17.453 9.906 14.125 1 93.75 316 ILE A C 1
ATOM 2508 O O . ILE A 1 316 ? -18.0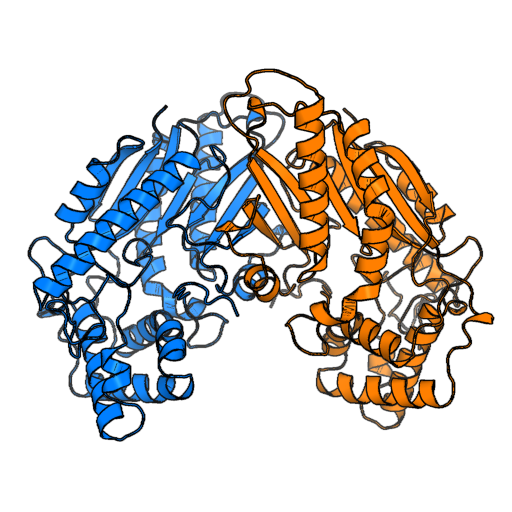94 9.477 15.086 1 93.75 316 ILE A O 1
ATOM 2512 N N . LYS A 1 317 ? -17.297 9.273 13.016 1 92.44 317 LYS A N 1
ATOM 2513 C CA . LYS A 1 317 ? -17.938 7.977 12.82 1 92.44 317 LYS A CA 1
ATOM 2514 C C . LYS A 1 317 ? -17.422 6.953 13.828 1 92.44 317 LYS A C 1
ATOM 2516 O O . LYS A 1 317 ? -18.188 6.148 14.352 1 92.44 317 LYS A O 1
ATOM 2521 N N . GLU A 1 318 ? -16.172 6.949 14.008 1 89.75 318 GLU A N 1
ATOM 2522 C CA . GLU A 1 318 ? -15.555 5.988 14.914 1 89.75 318 GLU A CA 1
ATOM 2523 C C . GLU A 1 318 ? -16.062 6.18 16.344 1 89.75 318 GLU A C 1
ATOM 2525 O O . GLU A 1 318 ? -16.234 5.207 17.078 1 89.75 318 GLU A O 1
ATOM 2530 N N . HIS A 1 319 ? -16.297 7.398 16.734 1 91.12 319 HIS A N 1
ATOM 2531 C CA . HIS A 1 319 ? -16.656 7.688 18.125 1 91.12 319 HIS A CA 1
ATOM 2532 C C . HIS A 1 319 ? -18.172 7.652 18.297 1 91.12 319 HIS A C 1
ATOM 2534 O O . HIS A 1 319 ? -18.672 7.148 19.312 1 91.12 319 HIS A O 1
ATOM 2540 N N . PHE A 1 320 ? -18.953 8.164 17.312 1 93.69 320 PHE A N 1
ATOM 2541 C CA . PHE A 1 320 ? -20.375 8.367 17.5 1 93.69 320 PHE A CA 1
ATOM 2542 C C . PHE A 1 320 ? -21.188 7.391 16.656 1 93.69 320 PHE A C 1
ATOM 2544 O O . PHE A 1 320 ? -22.391 7.234 16.859 1 93.69 320 PHE A O 1
ATOM 2551 N N . GLY A 1 321 ? -20.562 6.742 15.75 1 91.12 321 GLY A N 1
ATOM 2552 C CA . GLY A 1 321 ? -21.25 5.848 14.836 1 91.12 321 GLY A CA 1
ATOM 2553 C C . GLY A 1 321 ? -21.578 6.488 13.5 1 91.12 321 GLY A C 1
ATOM 2554 O O . GLY A 1 321 ? -21.594 7.715 13.383 1 91.12 321 GLY A O 1
ATOM 2555 N N . GLU A 1 322 ? -21.828 5.711 12.516 1 89.31 322 GLU A N 1
ATOM 2556 C CA . GLU A 1 322 ? -22.031 6.148 11.141 1 89.31 322 GLU A CA 1
ATOM 2557 C C . GLU A 1 322 ? -23.344 6.918 11 1 89.31 322 GLU A C 1
ATOM 2559 O O . GLU A 1 322 ? -23.438 7.852 10.195 1 89.31 322 GLU A O 1
ATOM 2564 N N . ASP A 1 323 ? -24.266 6.676 11.75 1 89.19 323 ASP A N 1
ATOM 2565 C CA . ASP A 1 323 ? -25.609 7.191 11.594 1 89.19 323 ASP A CA 1
ATOM 2566 C C . ASP A 1 323 ? -25.688 8.664 12 1 89.19 323 ASP A C 1
ATOM 2568 O O . ASP A 1 323 ? -26.641 9.367 11.633 1 89.19 323 ASP A O 1
ATOM 2572 N N . VAL A 1 324 ? -24.703 9.125 12.68 1 93.31 324 VAL A N 1
ATOM 2573 C CA . VAL A 1 324 ? -24.75 10.477 13.227 1 93.31 324 VAL A CA 1
ATOM 2574 C C . VAL A 1 324 ? -24.234 11.477 12.195 1 93.31 324 VAL A C 1
ATOM 2576 O O . VAL A 1 324 ? -24.547 12.664 12.266 1 93.31 324 VAL A O 1
ATOM 2579 N N . ILE A 1 325 ? -23.531 11.062 11.188 1 94.69 325 ILE A N 1
ATOM 2580 C CA . ILE A 1 325 ? -22.734 11.914 10.312 1 94.69 325 ILE A CA 1
ATOM 2581 C C . ILE A 1 325 ? -23.656 12.805 9.484 1 94.69 325 ILE A C 1
ATOM 2583 O O . ILE A 1 325 ? -23.516 14.031 9.477 1 94.69 325 ILE A O 1
ATOM 2587 N N . ASP A 1 326 ? -24.641 12.211 8.805 1 95.56 326 ASP A N 1
ATOM 2588 C CA . ASP A 1 326 ? -25.516 12.977 7.922 1 95.56 326 ASP A CA 1
ATOM 2589 C C . ASP A 1 326 ? -26.328 13.992 8.711 1 95.56 326 ASP A C 1
ATOM 2591 O O . ASP A 1 326 ? -26.438 15.156 8.312 1 95.56 326 ASP A O 1
ATOM 2595 N N . GLU A 1 327 ? -26.859 13.508 9.773 1 96.69 327 GLU A N 1
ATOM 2596 C CA . GLU A 1 327 ? -27.672 14.391 10.617 1 96.69 327 GLU A CA 1
ATOM 2597 C C . GLU A 1 327 ? -26.828 15.547 11.156 1 96.69 327 GLU A C 1
ATOM 2599 O O . GLU A 1 327 ? -27.297 16.688 11.172 1 96.69 327 GLU A O 1
ATOM 2604 N N . LEU A 1 328 ? -25.656 15.25 11.578 1 97.88 328 LEU A N 1
ATOM 2605 C CA . LEU A 1 328 ? -24.766 16.266 12.133 1 97.88 328 LEU A CA 1
ATOM 2606 C C . LEU A 1 328 ? -24.484 17.359 11.109 1 97.88 328 LEU A C 1
ATOM 2608 O O . LEU A 1 328 ? -24.688 18.547 11.391 1 97.88 328 LEU A O 1
ATOM 2612 N N . PHE A 1 329 ? -24.109 17.016 9.938 1 97.81 329 PHE A N 1
ATOM 2613 C CA . PHE A 1 329 ? -23.672 18.016 8.977 1 97.81 329 PHE A CA 1
ATOM 2614 C C . PHE A 1 329 ? -24.859 18.719 8.328 1 97.81 329 PHE A C 1
ATOM 2616 O O . PHE A 1 329 ? -24.734 19.844 7.84 1 97.81 329 PHE A O 1
ATOM 2623 N N . ASP A 1 330 ? -26.016 18.031 8.312 1 97.12 330 ASP A N 1
ATOM 2624 C CA . ASP A 1 330 ? -27.234 18.75 7.949 1 97.12 330 ASP A CA 1
ATOM 2625 C C . ASP A 1 330 ? -27.531 19.859 8.945 1 97.12 330 ASP A C 1
ATOM 2627 O O . ASP A 1 330 ? -27.922 20.969 8.547 1 97.12 330 ASP A O 1
ATOM 2631 N N . ARG A 1 331 ? -27.375 19.594 10.203 1 97.69 331 ARG A N 1
ATOM 2632 C CA . ARG A 1 331 ? -27.594 20.578 11.242 1 97.69 331 ARG A CA 1
ATOM 2633 C C . ARG A 1 331 ? -26.578 21.719 11.148 1 97.69 331 ARG A C 1
ATOM 2635 O O . ARG A 1 331 ? -26.922 22.875 11.375 1 97.69 331 ARG A O 1
ATOM 2642 N N . VAL A 1 332 ? -25.344 21.359 10.891 1 98.31 332 VAL A N 1
ATOM 2643 C CA . VAL A 1 332 ? -24.312 22.375 10.727 1 98.31 332 VAL A CA 1
ATOM 2644 C C . VAL A 1 332 ? -24.688 23.312 9.57 1 98.31 332 VAL A C 1
ATOM 2646 O O . VAL A 1 332 ? -24.562 24.531 9.688 1 98.31 332 VAL A O 1
ATOM 2649 N N . ALA A 1 333 ? -25.125 22.672 8.469 1 97.75 333 ALA A N 1
ATOM 2650 C CA . ALA A 1 333 ? -25.516 23.453 7.301 1 97.75 333 ALA A CA 1
ATOM 2651 C C . ALA A 1 333 ? -26.672 24.391 7.637 1 97.75 333 ALA A C 1
ATOM 2653 O O . ALA A 1 333 ? -26.656 25.562 7.219 1 97.75 333 ALA A O 1
ATOM 2654 N N . LYS A 1 334 ? -27.625 23.906 8.328 1 97.56 334 LYS A N 1
ATOM 2655 C CA . LYS A 1 334 ? -28.766 24.719 8.727 1 97.56 334 LYS A CA 1
ATOM 2656 C C . LYS A 1 334 ? -28.344 25.875 9.641 1 97.56 334 LYS A C 1
ATOM 2658 O O . LYS A 1 334 ? -28.781 27 9.469 1 97.56 334 LYS A O 1
ATOM 2663 N N . LYS A 1 335 ? -27.562 25.547 10.609 1 97.5 335 LYS A N 1
ATOM 2664 C CA . LYS A 1 335 ? -27.109 26.547 11.562 1 97.5 335 LYS A CA 1
ATOM 2665 C C . LYS A 1 335 ? -26.297 27.625 10.867 1 97.5 335 LYS A C 1
ATOM 2667 O O . LYS A 1 335 ? -26.469 28.812 11.133 1 97.5 335 LYS A O 1
ATOM 2672 N N . LEU A 1 336 ? -25.391 27.25 9.984 1 96.69 336 LEU A N 1
ATOM 2673 C CA . LEU A 1 336 ? -24.562 28.219 9.273 1 96.69 336 LEU A CA 1
ATOM 2674 C C . LEU A 1 336 ? -25.375 28.984 8.234 1 96.69 336 LEU A C 1
ATOM 2676 O O . LEU A 1 336 ? -25.016 30.109 7.863 1 96.69 336 LEU A O 1
ATOM 2680 N N . GLY A 1 337 ? -26.391 28.328 7.734 1 95.25 337 GLY A N 1
ATOM 2681 C CA . GLY A 1 337 ? -27.328 29.047 6.883 1 95.25 337 GLY A CA 1
ATOM 2682 C C . GLY A 1 337 ? -28 30.219 7.586 1 95.25 337 GLY A C 1
ATOM 2683 O O . GLY A 1 337 ? -28.203 31.266 6.988 1 95.25 337 GLY A O 1
ATOM 2684 N N . LYS A 1 338 ? -28.328 30.016 8.82 1 95.62 338 LYS A N 1
ATOM 2685 C CA . LYS A 1 338 ? -28.984 31.047 9.633 1 95.62 338 LYS A CA 1
ATOM 2686 C C . LYS A 1 338 ? -27.969 32.062 10.172 1 95.62 338 LYS A C 1
ATOM 2688 O O . LYS A 1 338 ? -28.266 33.25 10.273 1 95.62 338 LYS A O 1
ATOM 2693 N N . TYR A 1 339 ? -26.844 31.5 10.57 1 94.81 339 TYR A N 1
ATOM 2694 C CA . TYR A 1 339 ? -25.781 32.312 11.141 1 94.81 339 TYR A CA 1
ATOM 2695 C C . TYR A 1 339 ? -24.453 32.094 10.414 1 94.81 339 TYR A C 1
ATOM 2697 O O . TYR A 1 339 ? -23.562 31.422 10.938 1 94.81 339 TYR A O 1
ATOM 2705 N N . PRO A 1 340 ? -24.266 32.75 9.297 1 94 340 PRO A N 1
ATOM 2706 C CA . PRO A 1 340 ? -23.047 32.531 8.516 1 94 340 PRO A CA 1
ATOM 2707 C C . PRO A 1 340 ? -21.797 33.062 9.211 1 94 340 PRO A C 1
ATOM 2709 O O . PRO A 1 340 ? -21.875 34.031 9.961 1 94 340 PRO A O 1
ATOM 2712 N N . ILE A 1 341 ? -20.734 32.438 8.945 1 94.19 341 ILE A N 1
ATOM 2713 C CA . ILE A 1 341 ? -19.438 32.906 9.453 1 94.19 341 ILE A CA 1
ATOM 2714 C C . ILE A 1 341 ? -19.109 34.25 8.836 1 94.19 341 ILE A C 1
ATOM 2716 O O . ILE A 1 341 ? -19.188 34.438 7.617 1 94.19 341 ILE A O 1
ATOM 2720 N N . ASN A 1 342 ? -18.859 35.219 9.641 1 93.44 342 ASN A N 1
ATOM 2721 C CA . ASN A 1 342 ? -18.406 36.5 9.18 1 93.44 342 ASN A CA 1
ATOM 2722 C C . ASN A 1 342 ? -16.906 36.531 8.961 1 93.44 342 ASN A C 1
ATOM 2724 O O . ASN A 1 342 ? -16.156 36.938 9.859 1 93.44 342 ASN A O 1
ATOM 2728 N N . PHE A 1 343 ? -16.453 36.312 7.809 1 92.88 343 PHE A N 1
ATOM 2729 C CA . PHE A 1 343 ? -15.039 36.156 7.48 1 92.88 343 PHE A CA 1
ATOM 2730 C C . PHE A 1 343 ? -14.281 37.469 7.727 1 92.88 343 PHE A C 1
ATOM 2732 O O . PHE A 1 343 ? -13.078 37.438 8.016 1 92.88 343 PHE A O 1
ATOM 2739 N N . LYS A 1 344 ? -14.938 38.562 7.625 1 91.5 344 LYS A N 1
ATOM 2740 C CA . LYS A 1 344 ? -14.305 39.875 7.832 1 91.5 344 LYS A CA 1
ATOM 2741 C C . LYS A 1 344 ? -13.867 40.031 9.281 1 91.5 344 LYS A C 1
ATOM 2743 O O . LYS A 1 344 ? -12.898 40.75 9.562 1 91.5 344 LYS A O 1
ATOM 2748 N N . GLU A 1 345 ? -14.562 39.344 10.133 1 93.38 345 GLU A N 1
ATOM 2749 C CA . GLU A 1 345 ? -14.289 39.469 11.562 1 93.38 345 GLU A CA 1
ATOM 2750 C C . GLU A 1 345 ? -13.344 38.375 12.047 1 93.38 345 GLU A C 1
ATOM 2752 O O . GLU A 1 345 ? -12.883 38.406 13.195 1 93.38 345 GLU A O 1
ATOM 2757 N N . CYS A 1 346 ? -13.07 37.438 11.219 1 94.19 346 CYS A N 1
ATOM 2758 C CA . CYS A 1 346 ? -12.219 36.312 11.609 1 94.19 346 CYS A CA 1
ATOM 2759 C C . CYS A 1 346 ? -10.75 36.656 11.438 1 94.19 346 CYS A C 1
ATOM 2761 O O . CYS A 1 346 ? -10.375 37.375 10.508 1 94.19 346 CYS A O 1
ATOM 2763 N N . GLU A 1 347 ? -9.984 36.156 12.391 1 94.5 347 GLU A N 1
ATOM 2764 C CA . GLU A 1 347 ? -8.539 36.156 12.195 1 94.5 347 GLU A CA 1
ATOM 2765 C C . GLU A 1 347 ? -8.109 35.156 11.141 1 94.5 347 GLU A C 1
ATOM 2767 O O . GLU A 1 347 ? -8.734 34.094 11 1 94.5 347 GLU A O 1
ATOM 2772 N N . LYS A 1 348 ? -7.121 35.5 10.406 1 92.56 348 LYS A N 1
ATOM 2773 C CA . LYS A 1 348 ? -6.652 34.625 9.336 1 92.56 348 LYS A CA 1
ATOM 2774 C C . LYS A 1 348 ? -5.57 33.688 9.844 1 92.56 348 LYS A C 1
ATOM 2776 O O . LYS A 1 348 ? -4.727 34.062 10.648 1 92.56 348 LYS A O 1
ATOM 2781 N N . ASN A 1 349 ? -5.648 32.406 9.375 1 93.44 349 ASN A N 1
ATOM 2782 C CA . ASN A 1 349 ? -4.562 31.469 9.633 1 93.44 349 ASN A CA 1
ATOM 2783 C C . ASN A 1 349 ? -3.312 31.828 8.836 1 93.44 349 ASN A C 1
ATOM 2785 O O . ASN A 1 349 ? -3.375 32.625 7.898 1 93.44 349 ASN A O 1
ATOM 2789 N N . VAL A 1 350 ? -2.232 31.266 9.258 1 95.81 350 VAL A N 1
ATOM 2790 C CA . VAL A 1 350 ? -0.965 31.422 8.555 1 95.81 350 VAL A CA 1
ATOM 2791 C C . VAL A 1 350 ? -0.627 30.125 7.809 1 95.81 350 VAL A C 1
ATOM 2793 O O . VAL A 1 350 ? -0.59 29.062 8.406 1 95.81 350 VAL A O 1
ATOM 2796 N N . THR A 1 351 ? -0.501 30.234 6.484 1 97.38 351 THR A N 1
ATOM 2797 C CA . THR A 1 351 ? 0.084 29.141 5.723 1 97.38 351 THR A CA 1
ATOM 2798 C C . THR A 1 351 ? 1.606 29.25 5.699 1 97.38 351 THR A C 1
ATOM 2800 O O . THR A 1 351 ? 2.154 30.297 5.359 1 97.38 351 THR A O 1
ATOM 2803 N N . TYR A 1 352 ? 2.254 28.219 6.16 1 98.12 352 TYR A N 1
ATOM 2804 C CA . TYR A 1 352 ? 3.711 28.297 6.195 1 98.12 352 TYR A CA 1
ATOM 2805 C C . TYR A 1 352 ? 4.328 27.312 5.211 1 98.12 352 TYR A C 1
ATOM 2807 O O . TYR A 1 352 ? 3.717 26.297 4.871 1 98.12 352 TYR A O 1
ATOM 2815 N N . PHE A 1 353 ? 5.496 27.656 4.703 1 98.44 353 PHE A N 1
ATOM 2816 C CA . PHE A 1 353 ? 6.371 26.828 3.865 1 98.44 353 PHE A CA 1
ATOM 2817 C C . PHE A 1 353 ? 7.75 26.688 4.496 1 98.44 353 PHE A C 1
ATOM 2819 O O . PHE A 1 353 ? 8.391 27.688 4.824 1 98.44 353 PHE A O 1
ATOM 2826 N N . ILE A 1 354 ? 8.172 25.469 4.734 1 98.56 354 ILE A N 1
ATOM 2827 C CA . ILE A 1 354 ? 9.461 25.203 5.363 1 98.56 354 ILE A CA 1
ATOM 2828 C C . ILE A 1 354 ? 10.273 24.234 4.496 1 98.56 354 ILE A C 1
ATOM 2830 O O . ILE A 1 354 ? 9.75 23.234 4.004 1 98.56 354 ILE A O 1
ATOM 2834 N N . LEU A 1 355 ? 11.492 24.594 4.246 1 98.69 355 LEU A N 1
ATOM 2835 C CA . LEU A 1 355 ? 12.469 23.703 3.619 1 98.69 355 LEU A CA 1
ATOM 2836 C C . LEU A 1 355 ? 13.594 23.359 4.586 1 98.69 355 LEU A C 1
ATOM 2838 O O . LEU A 1 355 ? 14.281 24.266 5.078 1 98.69 355 LEU A O 1
ATOM 2842 N N . LEU A 1 356 ? 13.711 22.094 4.859 1 98.62 356 LEU A N 1
ATOM 2843 C CA . LEU A 1 356 ? 14.781 21.594 5.711 1 98.62 356 LEU A CA 1
ATOM 2844 C C . LEU A 1 356 ? 15.773 20.766 4.91 1 98.62 356 LEU A C 1
ATOM 2846 O O . LEU A 1 356 ? 15.383 20.016 4.016 1 98.62 356 LEU A O 1
ATOM 2850 N N . LYS A 1 357 ? 17 20.891 5.184 1 98.5 357 LYS A N 1
ATOM 2851 C CA . LYS A 1 357 ? 18.062 20.062 4.594 1 98.5 357 LYS A CA 1
ATOM 2852 C C . LYS A 1 357 ? 18.75 19.203 5.648 1 98.5 357 LYS A C 1
ATOM 2854 O O . LYS A 1 357 ? 19.188 19.719 6.68 1 98.5 357 LYS A O 1
ATOM 2859 N N . ARG A 1 358 ? 18.797 17.922 5.41 1 98.25 358 ARG A N 1
ATOM 2860 C CA . ARG A 1 358 ? 19.406 16.984 6.355 1 98.25 358 ARG A CA 1
ATOM 2861 C C . ARG A 1 358 ? 20.906 17.234 6.473 1 98.25 358 ARG A C 1
ATOM 2863 O O . ARG A 1 358 ? 21.625 17.25 5.469 1 98.25 358 ARG A O 1
ATOM 2870 N N . ASN A 1 359 ? 21.359 17.344 7.758 1 96.94 359 ASN A N 1
ATOM 2871 C CA . ASN A 1 359 ? 22.781 17.594 8.008 1 96.94 359 ASN A CA 1
ATOM 2872 C C . ASN A 1 359 ? 23.625 16.344 7.754 1 96.94 359 ASN A C 1
ATOM 2874 O O . ASN A 1 359 ? 23.094 15.227 7.707 1 96.94 359 ASN A O 1
ATOM 2878 N N . GLU A 1 360 ? 24.938 16.438 7.688 1 88.75 360 GLU A N 1
ATOM 2879 C CA . GLU A 1 360 ? 25.875 15.344 7.477 1 88.75 360 GLU A CA 1
ATOM 2880 C C . GLU A 1 360 ? 26.094 14.539 8.758 1 88.75 360 GLU A C 1
ATOM 2882 O O . GLU A 1 360 ? 26.016 15.086 9.859 1 88.75 360 GLU A O 1
ATOM 2887 N N . MET B 1 1 ? -13.203 5.422 -17.172 1 24.97 1 MET B N 1
ATOM 2888 C CA . MET B 1 1 ? -12.391 4.75 -16.172 1 24.97 1 MET B CA 1
ATOM 2889 C C . MET B 1 1 ? -11.352 3.848 -16.812 1 24.97 1 MET B C 1
ATOM 2891 O O . MET B 1 1 ? -11.68 3.041 -17.688 1 24.97 1 MET B O 1
ATOM 2895 N N . PRO B 1 2 ? -10.188 4.238 -16.906 1 31.72 2 PRO B N 1
ATOM 2896 C CA . PRO B 1 2 ? -9.242 3.381 -17.625 1 31.72 2 PRO B CA 1
ATOM 2897 C C . PRO B 1 2 ? -9.445 1.897 -17.312 1 31.72 2 PRO B C 1
ATOM 2899 O O . PRO B 1 2 ? -9.844 1.541 -16.203 1 31.72 2 PRO B O 1
ATOM 2902 N N . THR B 1 3 ? -9.961 1.233 -18.312 1 34.84 3 THR B N 1
ATOM 2903 C CA . THR B 1 3 ? -10.078 -0.22 -18.25 1 34.84 3 THR B CA 1
ATOM 2904 C C . THR B 1 3 ? -8.805 -0.844 -17.703 1 34.84 3 THR B C 1
ATOM 2906 O O . THR B 1 3 ? -7.73 -0.707 -18.297 1 34.84 3 THR B O 1
ATOM 2909 N N . PHE B 1 4 ? -8.531 -0.671 -16.516 1 42.12 4 PHE B N 1
ATOM 2910 C CA . PHE B 1 4 ? -7.465 -1.528 -16.016 1 42.12 4 PHE B CA 1
ATOM 2911 C C . PHE B 1 4 ? -7.504 -2.893 -16.688 1 42.12 4 PHE B C 1
ATOM 2913 O O . PHE B 1 4 ? -8.578 -3.402 -17 1 42.12 4 PHE B O 1
ATOM 2920 N N . PRO B 1 5 ? -6.473 -3.27 -17.359 1 53.56 5 PRO B N 1
ATOM 2921 C CA . PRO B 1 5 ? -6.426 -4.66 -17.812 1 53.56 5 PRO B CA 1
ATOM 2922 C C . PRO B 1 5 ? -7.125 -5.621 -16.859 1 53.56 5 PRO B C 1
ATOM 2924 O O . PRO B 1 5 ? -7.328 -5.285 -15.688 1 53.56 5 PRO B O 1
ATOM 2927 N N . ARG B 1 6 ? -7.727 -6.539 -17.391 1 63.88 6 ARG B N 1
ATOM 2928 C CA . ARG B 1 6 ? -8.391 -7.633 -16.688 1 63.88 6 ARG B CA 1
ATOM 2929 C C . ARG B 1 6 ? -7.523 -8.141 -15.531 1 63.88 6 ARG B C 1
ATOM 2931 O O . ARG B 1 6 ? -6.574 -8.898 -15.75 1 63.88 6 ARG B O 1
ATOM 2938 N N . SER B 1 7 ? -7.43 -7.328 -14.289 1 77.94 7 SER B N 1
ATOM 2939 C CA . SER B 1 7 ? -6.746 -7.672 -13.047 1 77.94 7 SER B CA 1
ATOM 2940 C C . SER B 1 7 ? -7.699 -8.32 -12.047 1 77.94 7 SER B C 1
ATOM 2942 O O . SER B 1 7 ? -8.789 -7.809 -11.805 1 77.94 7 SER B O 1
ATOM 2944 N N . TYR B 1 8 ? -7.34 -9.578 -11.664 1 86.31 8 TYR B N 1
ATOM 2945 C CA . TYR B 1 8 ? -8.258 -10.328 -10.812 1 86.31 8 TYR B CA 1
ATOM 2946 C C . TYR B 1 8 ? -7.574 -10.758 -9.523 1 86.31 8 TYR B C 1
ATOM 2948 O O . TYR B 1 8 ? -7.121 -11.898 -9.406 1 86.31 8 TYR B O 1
ATOM 2956 N N . PRO B 1 9 ? -7.543 -9.758 -8.602 1 89.75 9 PRO B N 1
ATOM 2957 C CA . PRO B 1 9 ? -6.992 -10.172 -7.309 1 89.75 9 PRO B CA 1
ATOM 2958 C C . PRO B 1 9 ? -7.871 -11.18 -6.586 1 89.75 9 PRO B C 1
ATOM 2960 O O . PRO B 1 9 ? -9.023 -11.391 -6.973 1 89.75 9 PRO B O 1
ATOM 2963 N N . MET B 1 10 ? -7.277 -11.852 -5.609 1 91.81 10 MET B N 1
ATOM 2964 C CA . MET B 1 10 ? -8.039 -12.773 -4.77 1 91.81 10 MET B CA 1
ATOM 2965 C C . MET B 1 10 ? -9.078 -12.023 -3.939 1 91.81 10 MET B C 1
ATOM 2967 O O . MET B 1 10 ? -9 -10.805 -3.801 1 91.81 10 MET B O 1
ATOM 2971 N N . SER B 1 11 ? -10.023 -12.867 -3.41 1 91 11 SER B N 1
ATOM 2972 C CA . SER B 1 11 ? -11.102 -12.242 -2.645 1 91 11 SER B CA 1
ATOM 2973 C C . SER B 1 11 ? -10.555 -11.5 -1.43 1 91 11 SER B C 1
ATOM 2975 O O . SER B 1 11 ? -9.812 -12.07 -0.626 1 91 11 SER B O 1
ATOM 2977 N N . GLY B 1 12 ? -10.938 -10.281 -1.267 1 92.44 12 GLY B N 1
ATOM 2978 C CA . GLY B 1 12 ? -10.477 -9.438 -0.179 1 92.44 12 GLY B CA 1
ATOM 2979 C C . GLY B 1 12 ? -11.312 -9.57 1.082 1 92.44 12 GLY B C 1
ATOM 2980 O O . GLY B 1 12 ? -12.117 -10.5 1.199 1 92.44 12 GLY B O 1
ATOM 2981 N N . GLY B 1 13 ? -11.031 -8.68 2.047 1 90.94 13 GLY B N 1
ATOM 2982 C CA . GLY B 1 13 ? -11.773 -8.672 3.297 1 90.94 13 GLY B CA 1
ATOM 2983 C C . GLY B 1 13 ? -11.32 -9.742 4.27 1 90.94 13 GLY B C 1
ATOM 2984 O O . GLY B 1 13 ? -10.258 -10.344 4.09 1 90.94 13 GLY B O 1
ATOM 2985 N N . ASP B 1 14 ? -12.102 -9.883 5.324 1 89.12 14 ASP B N 1
ATOM 2986 C CA . ASP B 1 14 ? -11.773 -10.867 6.348 1 89.12 14 ASP B CA 1
ATOM 2987 C C . ASP B 1 14 ? -13 -11.688 6.734 1 89.12 14 ASP B C 1
ATOM 2989 O O . ASP B 1 14 ? -13.047 -12.266 7.824 1 89.12 14 ASP B O 1
ATOM 2993 N N . ASP B 1 15 ? -13.914 -11.828 5.832 1 92.12 15 ASP B N 1
ATOM 2994 C CA . ASP B 1 15 ? -15.125 -12.602 6.102 1 92.12 15 ASP B CA 1
ATOM 2995 C C . ASP B 1 15 ? -14.914 -14.078 5.781 1 92.12 15 ASP B C 1
ATOM 2997 O O . ASP B 1 15 ? -13.781 -14.508 5.531 1 92.12 15 ASP B O 1
ATOM 3001 N N . ARG B 1 16 ? -15.961 -14.836 5.773 1 92.56 16 ARG B N 1
ATOM 3002 C CA . ARG B 1 16 ? -15.867 -16.281 5.637 1 92.56 16 ARG B CA 1
ATOM 3003 C C . ARG B 1 16 ? -15.453 -16.672 4.223 1 92.56 16 ARG B C 1
ATOM 3005 O O . ARG B 1 16 ? -14.922 -17.766 4.004 1 92.56 16 ARG B O 1
ATOM 3012 N N . HIS B 1 17 ? -15.695 -15.852 3.246 1 93.44 17 HIS B N 1
ATOM 3013 C CA . HIS B 1 17 ? -15.391 -16.188 1.859 1 93.44 17 HIS B CA 1
ATOM 3014 C C . HIS B 1 17 ? -14.094 -15.523 1.404 1 93.44 17 HIS B C 1
ATOM 3016 O O . HIS B 1 17 ? -13.695 -15.664 0.246 1 93.44 17 HIS B O 1
ATOM 3022 N N . SER B 1 18 ? -13.445 -14.812 2.357 1 94.38 18 SER B N 1
ATOM 3023 C CA . SER B 1 18 ? -12.227 -14.078 2.031 1 94.38 18 SER B CA 1
ATOM 3024 C C . SER B 1 18 ? -11.055 -15.031 1.806 1 94.38 18 SER B C 1
ATOM 3026 O O . SER B 1 18 ? -11.039 -16.141 2.338 1 94.38 18 SER B O 1
ATOM 3028 N N . TYR B 1 19 ? -10.125 -14.625 0.984 1 93.06 19 TYR B N 1
ATOM 3029 C CA . TYR B 1 19 ? -8.914 -15.391 0.741 1 93.06 19 TYR B CA 1
ATOM 3030 C C . TYR B 1 19 ? -8.133 -15.602 2.033 1 93.06 19 TYR B C 1
ATOM 3032 O O . TYR B 1 19 ? -7.508 -16.641 2.225 1 93.06 19 TYR B O 1
ATOM 3040 N N . ILE B 1 20 ? -8.188 -14.641 2.92 1 90.94 20 ILE B N 1
ATOM 3041 C CA . ILE B 1 20 ? -7.52 -14.719 4.215 1 90.94 20 ILE B CA 1
ATOM 3042 C C . ILE B 1 20 ? -7.934 -16 4.934 1 90.94 20 ILE B C 1
ATOM 3044 O O . ILE B 1 20 ? -7.105 -16.656 5.562 1 90.94 20 ILE B O 1
ATOM 3048 N N . ASN B 1 21 ? -9.18 -16.344 4.777 1 93.06 21 ASN B N 1
ATOM 3049 C CA . ASN B 1 21 ? -9.719 -17.453 5.559 1 93.06 21 ASN B CA 1
ATOM 3050 C C . ASN B 1 21 ? -9.812 -18.734 4.73 1 93.06 21 ASN B C 1
ATOM 3052 O O . ASN B 1 21 ? -10.266 -19.766 5.223 1 93.06 21 ASN B O 1
ATOM 3056 N N . ASN B 1 22 ? -9.383 -18.672 3.486 1 94.06 22 ASN B N 1
ATOM 3057 C CA . ASN B 1 22 ? -9.562 -19.828 2.615 1 94.06 22 ASN B CA 1
ATOM 3058 C C . ASN B 1 22 ? -8.312 -20.125 1.798 1 94.06 22 ASN B C 1
ATOM 3060 O O . ASN B 1 22 ? -8.398 -20.578 0.654 1 94.06 22 ASN B O 1
ATOM 3064 N N . SER B 1 23 ? -7.105 -19.812 2.393 1 93.88 23 SER B N 1
ATOM 3065 C CA . SER B 1 23 ? -5.852 -20.016 1.682 1 93.88 23 SER B CA 1
ATOM 3066 C C . SER B 1 23 ? -4.953 -21 2.426 1 93.88 23 SER B C 1
ATOM 3068 O O . SER B 1 23 ? -3.725 -20.906 2.342 1 93.88 23 SER B O 1
ATOM 3070 N N . SER B 1 24 ? -5.52 -21.906 3.18 1 92.75 24 SER B N 1
ATOM 3071 C CA . SER B 1 24 ? -4.742 -22.844 3.994 1 92.75 24 SER B CA 1
ATOM 3072 C C . SER B 1 24 ? -3.969 -23.812 3.123 1 92.75 24 SER B C 1
ATOM 3074 O O . SER B 1 24 ? -2.924 -24.328 3.533 1 92.75 24 SER B O 1
ATOM 3076 N N . TYR B 1 25 ? -4.488 -24.141 1.955 1 93 25 TYR B N 1
ATOM 3077 C CA . TYR B 1 25 ? -3.77 -25 1.026 1 93 25 TYR B CA 1
ATOM 3078 C C . TYR B 1 25 ? -2.412 -24.406 0.67 1 93 25 TYR B C 1
ATOM 3080 O O . TYR B 1 25 ? -1.396 -25.109 0.696 1 93 25 TYR B O 1
ATOM 3088 N N . GLN B 1 26 ? -2.336 -23.156 0.394 1 93.75 26 GLN B N 1
ATOM 3089 C CA . GLN B 1 26 ? -1.117 -22.469 -0.02 1 93.75 26 GLN B CA 1
ATOM 3090 C C . GLN B 1 26 ? -0.116 -22.375 1.127 1 93.75 26 GLN B C 1
ATOM 3092 O O . GLN B 1 26 ? 1.074 -22.641 0.94 1 93.75 26 GLN B O 1
ATOM 3097 N N . ILE B 1 27 ? -0.608 -22.047 2.334 1 94.06 27 ILE B N 1
ATOM 3098 C CA . ILE B 1 27 ? 0.317 -21.875 3.447 1 94.06 27 ILE B CA 1
ATOM 3099 C C . ILE B 1 27 ? 0.892 -23.234 3.857 1 94.06 27 ILE B C 1
ATOM 3101 O O . ILE B 1 27 ? 2.037 -23.312 4.309 1 94.06 27 ILE B O 1
ATOM 3105 N N . ALA B 1 28 ? 0.095 -24.281 3.676 1 94.44 28 ALA B N 1
ATOM 3106 C CA . ALA B 1 28 ? 0.617 -25.609 3.959 1 94.44 28 ALA B CA 1
ATOM 3107 C C . ALA B 1 28 ? 1.825 -25.922 3.082 1 94.44 28 ALA B C 1
ATOM 3109 O O . ALA B 1 28 ? 2.824 -26.469 3.561 1 94.44 28 ALA B O 1
ATOM 3110 N N . ALA B 1 29 ? 1.724 -25.594 1.833 1 95.38 29 ALA B N 1
ATOM 3111 C CA . ALA B 1 29 ? 2.834 -25.812 0.909 1 95.38 29 ALA B CA 1
ATOM 3112 C C . ALA B 1 29 ? 4.035 -24.953 1.284 1 95.38 29 ALA B C 1
ATOM 3114 O O . ALA B 1 29 ? 5.172 -25.422 1.29 1 95.38 29 ALA B O 1
ATOM 3115 N N . ILE B 1 30 ? 3.785 -23.703 1.605 1 95.25 30 ILE B N 1
ATOM 3116 C CA . ILE B 1 30 ? 4.832 -22.766 1.984 1 95.25 30 ILE B CA 1
ATOM 3117 C C . ILE B 1 30 ? 5.574 -23.281 3.211 1 95.25 30 ILE B C 1
ATOM 3119 O O . ILE B 1 30 ? 6.809 -23.312 3.234 1 95.25 30 ILE B O 1
ATOM 3123 N N . ASN B 1 31 ? 4.824 -23.766 4.164 1 94.38 31 ASN B N 1
ATOM 3124 C CA . ASN B 1 31 ? 5.41 -24.281 5.395 1 94.38 31 ASN B CA 1
ATOM 3125 C C . ASN B 1 31 ? 6.219 -25.547 5.141 1 94.38 31 ASN B C 1
ATOM 3127 O O . ASN B 1 31 ? 7.238 -25.781 5.793 1 94.38 31 ASN B O 1
ATOM 3131 N N . SER B 1 32 ? 5.762 -26.281 4.234 1 95.19 32 SER B N 1
ATOM 3132 C CA . SER B 1 32 ? 6.41 -27.562 3.955 1 95.19 32 SER B CA 1
ATOM 3133 C C . SER B 1 32 ? 7.816 -27.359 3.402 1 95.19 32 SER B C 1
ATOM 3135 O O . SER B 1 32 ? 8.68 -28.219 3.559 1 95.19 32 SER B O 1
ATOM 3137 N N . VAL B 1 33 ? 8.047 -26.219 2.785 1 96.69 33 VAL B N 1
ATOM 3138 C CA . VAL B 1 33 ? 9.367 -25.984 2.205 1 96.69 33 VAL B CA 1
ATOM 3139 C C . VAL B 1 33 ? 10.125 -24.953 3.041 1 96.69 33 VAL B C 1
ATOM 3141 O O . VAL B 1 33 ? 11.125 -24.391 2.59 1 96.69 33 VAL B O 1
ATOM 3144 N N . GLY B 1 34 ? 9.656 -24.688 4.23 1 96.38 34 GLY B N 1
ATOM 3145 C CA . GLY B 1 34 ? 10.258 -23.672 5.086 1 96.38 34 GLY B CA 1
ATOM 3146 C C . GLY B 1 34 ? 11.719 -23.938 5.383 1 96.38 34 GLY B C 1
ATOM 3147 O O . GLY B 1 34 ? 12.562 -23.047 5.227 1 96.38 34 GLY B O 1
ATOM 3148 N N . ASP B 1 35 ? 12.039 -25.141 5.801 1 96.25 35 ASP B N 1
ATOM 3149 C CA . ASP B 1 35 ? 13.414 -25.516 6.129 1 96.25 35 ASP B CA 1
ATOM 3150 C C . ASP B 1 35 ? 14.312 -25.453 4.898 1 96.25 35 ASP B C 1
ATOM 3152 O O . ASP B 1 35 ? 15.453 -24.984 4.98 1 96.25 35 ASP B O 1
ATOM 3156 N N . LYS B 1 36 ? 13.789 -25.938 3.842 1 96.88 36 LYS B N 1
ATOM 3157 C CA . LYS B 1 36 ? 14.547 -25.891 2.596 1 96.88 36 LYS B CA 1
ATOM 3158 C C . LYS B 1 36 ? 14.844 -24.453 2.186 1 96.88 36 LYS B C 1
ATOM 3160 O O . LYS B 1 36 ? 15.961 -24.141 1.761 1 96.88 36 LYS B O 1
ATOM 3165 N N . THR B 1 37 ? 13.875 -23.594 2.279 1 97.5 37 THR B N 1
ATOM 3166 C CA . THR B 1 37 ? 14.047 -22.188 1.973 1 97.5 37 THR B CA 1
ATOM 3167 C C . THR B 1 37 ? 15.133 -21.562 2.842 1 97.5 37 THR B C 1
ATOM 3169 O O . THR B 1 37 ? 16.016 -20.859 2.338 1 97.5 37 THR B O 1
ATOM 3172 N N . ARG B 1 38 ? 15.07 -21.859 4.078 1 97.12 38 ARG B N 1
ATOM 3173 C CA . ARG B 1 38 ? 16.062 -21.344 5.027 1 97.12 38 ARG B CA 1
ATOM 3174 C C . ARG B 1 38 ? 17.469 -21.797 4.645 1 97.12 38 ARG B C 1
ATOM 3176 O O . ARG B 1 38 ? 18.391 -20.984 4.621 1 97.12 38 ARG B O 1
ATOM 3183 N N . GLN B 1 39 ? 17.578 -23.047 4.387 1 97 39 GLN B N 1
ATOM 3184 C CA . GLN B 1 39 ? 18.875 -23.609 4.023 1 97 39 GLN B CA 1
ATOM 3185 C C . GLN B 1 39 ? 19.406 -22.984 2.738 1 97 39 GLN B C 1
ATOM 3187 O O . GLN B 1 39 ? 20.594 -22.672 2.635 1 97 39 GLN B O 1
ATOM 3192 N N . CYS B 1 40 ? 18.5 -22.797 1.782 1 97.38 40 CYS B N 1
ATOM 3193 C CA . CYS B 1 40 ? 18.875 -22.188 0.508 1 97.38 40 CYS B CA 1
ATOM 3194 C C . CYS B 1 40 ? 19.391 -20.766 0.708 1 97.38 40 CYS B C 1
ATOM 3196 O O . CYS B 1 40 ? 20.375 -20.359 0.097 1 97.38 40 CYS B O 1
ATOM 3198 N N . ILE B 1 41 ? 18.75 -19.984 1.541 1 97.62 41 ILE B N 1
ATOM 3199 C CA . ILE B 1 41 ? 19.141 -18.609 1.812 1 97.62 41 ILE B CA 1
ATOM 3200 C C . ILE B 1 41 ? 20.531 -18.594 2.467 1 97.62 41 ILE B C 1
ATOM 3202 O O . ILE B 1 41 ? 21.422 -17.859 2.035 1 97.62 41 ILE B O 1
ATOM 3206 N N . ILE B 1 42 ? 20.766 -19.453 3.434 1 95.75 42 ILE B N 1
ATOM 3207 C CA . ILE B 1 42 ? 22.016 -19.5 4.195 1 95.75 42 ILE B CA 1
ATOM 3208 C C . ILE B 1 42 ? 23.172 -19.875 3.273 1 95.75 42 ILE B C 1
ATOM 3210 O O . ILE B 1 42 ? 24.25 -19.297 3.352 1 95.75 42 ILE B O 1
ATOM 3214 N N . GLU B 1 43 ? 22.859 -20.734 2.391 1 96.19 43 GLU B N 1
ATOM 3215 C CA . GLU B 1 43 ? 23.938 -21.312 1.586 1 96.19 43 GLU B CA 1
ATOM 3216 C C . GLU B 1 43 ? 24.172 -20.484 0.322 1 96.19 43 GLU B C 1
ATOM 3218 O O . GLU B 1 43 ? 25.312 -20.391 -0.158 1 96.19 43 GLU B O 1
ATOM 3223 N N . LYS B 1 44 ? 23.109 -19.891 -0.218 1 97.25 44 LYS B N 1
ATOM 3224 C CA . LYS B 1 44 ? 23.219 -19.438 -1.602 1 97.25 44 LYS B CA 1
ATOM 3225 C C . LYS B 1 44 ? 23.188 -17.906 -1.688 1 97.25 44 LYS B C 1
ATOM 3227 O O . LYS B 1 44 ? 23.562 -17.328 -2.707 1 97.25 44 LYS B O 1
ATOM 3232 N N . LEU B 1 45 ? 22.656 -17.266 -0.668 1 94.81 45 LEU B N 1
ATOM 3233 C CA . LEU B 1 45 ? 22.656 -15.797 -0.693 1 94.81 45 LEU B CA 1
ATOM 3234 C C . LEU B 1 45 ? 24.078 -15.258 -0.666 1 94.81 45 LEU B C 1
ATOM 3236 O O . LEU B 1 45 ? 24.781 -15.398 0.334 1 94.81 45 LEU B O 1
ATOM 3240 N N . ASP B 1 46 ? 24.5 -14.664 -1.689 1 90.06 46 ASP B N 1
ATOM 3241 C CA . ASP B 1 46 ? 25.859 -14.156 -1.854 1 90.06 46 ASP B CA 1
ATOM 3242 C C . ASP B 1 46 ? 25.891 -12.633 -1.771 1 90.06 46 ASP B C 1
ATOM 3244 O O . ASP B 1 46 ? 26.172 -11.953 -2.762 1 90.06 46 ASP B O 1
ATOM 3248 N N . LEU B 1 47 ? 25.562 -12.047 -0.747 1 90.56 47 LEU B N 1
ATOM 3249 C CA . LEU B 1 47 ? 25.578 -10.609 -0.508 1 90.56 47 LEU B CA 1
ATOM 3250 C C . LEU B 1 47 ? 26.234 -10.281 0.824 1 90.56 47 LEU B C 1
ATOM 3252 O O . LEU B 1 47 ? 26.109 -11.039 1.789 1 90.56 47 LEU B O 1
ATOM 3256 N N . PRO B 1 48 ? 26.984 -9.195 0.79 1 85.69 48 PRO B N 1
ATOM 3257 C CA . PRO B 1 48 ? 27.5 -8.75 2.084 1 85.69 48 PRO B CA 1
ATOM 3258 C C . PRO B 1 48 ? 26.406 -8.297 3.039 1 85.69 48 PRO B C 1
ATOM 3260 O O . PRO B 1 48 ? 25.625 -7.402 2.709 1 85.69 48 PRO B O 1
ATOM 3263 N N . LEU B 1 49 ? 26.281 -9.031 4.09 1 85.69 49 LEU B N 1
ATOM 3264 C CA . LEU B 1 49 ? 25.266 -8.688 5.086 1 85.69 49 LEU B CA 1
ATOM 3265 C C . LEU B 1 49 ? 25.891 -7.887 6.23 1 85.69 49 LEU B C 1
ATOM 3267 O O . LEU B 1 49 ? 25.922 -8.352 7.371 1 85.69 49 LEU B O 1
ATOM 3271 N N . ASN B 1 50 ? 26.5 -6.801 5.836 1 77.25 50 ASN B N 1
ATOM 3272 C CA . ASN B 1 50 ? 27.141 -5.941 6.836 1 77.25 50 ASN B CA 1
ATOM 3273 C C . ASN B 1 50 ? 26.453 -4.582 6.918 1 77.25 50 ASN B C 1
ATOM 3275 O O . ASN B 1 50 ? 25.469 -4.332 6.211 1 77.25 50 ASN B O 1
ATOM 3279 N N . SER B 1 51 ? 26.906 -3.818 7.734 1 65.94 51 SER B N 1
ATOM 3280 C CA . SER B 1 51 ? 26.297 -2.545 8.102 1 65.94 51 SER B CA 1
ATOM 3281 C C . SER B 1 51 ? 26.234 -1.601 6.902 1 65.94 51 SER B C 1
ATOM 3283 O O . SER B 1 51 ? 25.375 -0.731 6.832 1 65.94 51 SER B O 1
ATOM 3285 N N . ASP B 1 52 ? 26.969 -1.84 5.949 1 71.12 52 ASP B N 1
ATOM 3286 C CA . ASP B 1 52 ? 27.016 -0.93 4.809 1 71.12 52 ASP B CA 1
ATOM 3287 C C . ASP B 1 52 ? 25.797 -1.127 3.908 1 71.12 52 ASP B C 1
ATOM 3289 O O . ASP B 1 52 ? 25.422 -0.224 3.156 1 71.12 52 ASP B O 1
ATOM 3293 N N . LEU B 1 53 ? 25.25 -2.301 4.074 1 77.25 53 LEU B N 1
ATOM 3294 C CA . LEU B 1 53 ? 24.047 -2.582 3.285 1 77.25 53 LEU B CA 1
ATOM 3295 C C . LEU B 1 53 ? 22.875 -1.733 3.758 1 77.25 53 LEU B C 1
ATOM 3297 O O . LEU B 1 53 ? 22.047 -1.315 2.951 1 77.25 53 LEU B O 1
ATOM 3301 N N . GLY B 1 54 ? 22.938 -1.371 4.957 1 82.44 54 GLY B N 1
ATOM 3302 C CA . GLY B 1 54 ? 21.938 -0.499 5.531 1 82.44 54 GLY B CA 1
ATOM 3303 C C . GLY B 1 54 ? 20.547 -1.13 5.566 1 82.44 54 GLY B C 1
ATOM 3304 O O . GLY B 1 54 ? 20.031 -1.435 6.641 1 82.44 54 GLY B O 1
ATOM 3305 N N . SER B 1 55 ? 20.016 -1.346 4.324 1 92.56 55 SER B N 1
ATOM 3306 C CA . SER B 1 55 ? 18.672 -1.906 4.262 1 92.56 55 SER B CA 1
ATOM 3307 C C . SER B 1 55 ? 18.625 -3.17 3.408 1 92.56 55 SER B C 1
ATOM 3309 O O . SER B 1 55 ? 19.219 -3.213 2.328 1 92.56 55 SER B O 1
ATOM 3311 N N . PHE B 1 56 ? 18.141 -4.23 3.994 1 96.19 56 PHE B N 1
ATOM 3312 C CA . PHE B 1 56 ? 17.906 -5.48 3.287 1 96.19 56 PHE B CA 1
ATOM 3313 C C . PHE B 1 56 ? 16.453 -5.551 2.793 1 96.19 56 PHE B C 1
ATOM 3315 O O . PHE B 1 56 ? 15.523 -5.496 3.592 1 96.19 56 PHE B O 1
ATOM 3322 N N . ARG B 1 57 ? 16.297 -5.695 1.496 1 97.94 57 ARG B N 1
ATOM 3323 C CA . ARG B 1 57 ? 14.969 -5.543 0.902 1 97.94 57 ARG B CA 1
ATOM 3324 C C . ARG B 1 57 ? 14.453 -6.875 0.361 1 97.94 57 ARG B C 1
ATOM 3326 O O . ARG B 1 57 ? 15.172 -7.578 -0.357 1 97.94 57 ARG B O 1
ATOM 3333 N N . ILE B 1 58 ? 13.227 -7.203 0.738 1 98.69 58 ILE B N 1
ATOM 3334 C CA . ILE B 1 58 ? 12.523 -8.406 0.33 1 98.69 58 ILE B CA 1
ATOM 3335 C C . ILE B 1 58 ? 11.242 -8.031 -0.416 1 98.69 58 ILE B C 1
ATOM 3337 O O . ILE B 1 58 ? 10.562 -7.07 -0.048 1 98.69 58 ILE B O 1
ATOM 3341 N N . ALA B 1 59 ? 10.945 -8.75 -1.479 1 98.88 59 ALA B N 1
ATOM 3342 C CA . ALA B 1 59 ? 9.68 -8.539 -2.174 1 98.88 59 ALA B CA 1
ATOM 3343 C C . ALA B 1 59 ? 8.883 -9.836 -2.266 1 98.88 59 ALA B C 1
ATOM 3345 O O . ALA B 1 59 ? 9.438 -10.891 -2.555 1 98.88 59 ALA B O 1
ATOM 3346 N N . ASP B 1 60 ? 7.684 -9.781 -1.925 1 98.69 60 ASP B N 1
ATOM 3347 C CA . ASP B 1 60 ? 6.738 -10.867 -2.172 1 98.69 60 ASP B CA 1
ATOM 3348 C C . ASP B 1 60 ? 5.805 -10.531 -3.33 1 98.69 60 ASP B C 1
ATOM 3350 O O . ASP B 1 60 ? 4.902 -9.703 -3.184 1 98.69 60 ASP B O 1
ATOM 3354 N N . TYR B 1 61 ? 5.98 -11.188 -4.492 1 98.5 61 TYR B N 1
ATOM 3355 C CA . TYR B 1 61 ? 5.219 -10.93 -5.707 1 98.5 61 TYR B CA 1
ATOM 3356 C C . TYR B 1 61 ? 3.955 -11.781 -5.75 1 98.5 61 TYR B C 1
ATOM 3358 O O . TYR B 1 61 ? 4.027 -13.008 -5.738 1 98.5 61 TYR B O 1
ATOM 3366 N N . GLY B 1 62 ? 2.816 -11.086 -5.883 1 97.56 62 GLY B N 1
ATOM 3367 C CA . GLY B 1 62 ? 1.539 -11.773 -5.75 1 97.56 62 GLY B CA 1
ATOM 3368 C C . GLY B 1 62 ? 1.181 -12.094 -4.312 1 97.56 62 GLY B C 1
ATOM 3369 O O . GLY B 1 62 ? 0.831 -13.234 -3.992 1 97.56 62 GLY B O 1
ATOM 3370 N N . CYS B 1 63 ? 1.189 -11.023 -3.473 1 97.38 63 CYS B N 1
ATOM 3371 C CA . CYS B 1 63 ? 1.138 -11.227 -2.029 1 97.38 63 CYS B CA 1
ATOM 3372 C C . CYS B 1 63 ? -0.296 -11.445 -1.561 1 97.38 63 CYS B C 1
ATOM 3374 O O . CYS B 1 63 ? -0.524 -11.914 -0.443 1 97.38 63 CYS B O 1
ATOM 3376 N N . SER B 1 64 ? -1.225 -11.117 -2.332 1 95.94 64 SER B N 1
ATOM 3377 C CA . SER B 1 64 ? -2.639 -11.141 -1.972 1 95.94 64 SER B CA 1
ATOM 3378 C C . SER B 1 64 ? -2.906 -10.297 -0.729 1 95.94 64 SER B C 1
ATOM 3380 O O . SER B 1 64 ? -2.434 -9.164 -0.626 1 95.94 64 SER B O 1
ATOM 3382 N N . ILE B 1 65 ? -3.686 -10.719 0.245 1 93.19 65 ILE B N 1
ATOM 3383 C CA . ILE B 1 65 ? -4.207 -9.828 1.272 1 93.19 65 ILE B CA 1
ATOM 3384 C C . ILE B 1 65 ? -3.727 -10.281 2.648 1 93.19 65 ILE B C 1
ATOM 3386 O O . ILE B 1 65 ? -4.168 -9.758 3.674 1 93.19 65 ILE B O 1
ATOM 3390 N N . GLY B 1 66 ? -2.848 -11.117 2.836 1 80 66 GLY B N 1
ATOM 3391 C CA . GLY B 1 66 ? -2.32 -11.617 4.094 1 80 66 GLY B CA 1
ATOM 3392 C C . GLY B 1 66 ? -3.156 -12.734 4.688 1 80 66 GLY B C 1
ATOM 3393 O O . GLY B 1 66 ? -4.094 -13.227 4.051 1 80 66 GLY B O 1
ATOM 3394 N N . PRO B 1 67 ? -2.711 -13.562 5.539 1 89.19 67 PRO B N 1
ATOM 3395 C CA . PRO B 1 67 ? -1.522 -13.484 6.395 1 89.19 67 PRO B CA 1
ATOM 3396 C C . PRO B 1 67 ? -0.353 -14.305 5.852 1 89.19 67 PRO B C 1
ATOM 3398 O O . PRO B 1 67 ? 0.786 -14.125 6.293 1 89.19 67 PRO B O 1
ATOM 3401 N N . ASN B 1 68 ? -0.582 -15.156 4.809 1 93.88 68 ASN B N 1
ATOM 3402 C CA . ASN B 1 68 ? 0.45 -16.062 4.309 1 93.88 68 ASN B CA 1
ATOM 3403 C C . ASN B 1 68 ? 1.727 -15.305 3.947 1 93.88 68 ASN B C 1
ATOM 3405 O O . ASN B 1 68 ? 2.828 -15.734 4.289 1 93.88 68 ASN B O 1
ATOM 3409 N N . THR B 1 69 ? 1.564 -14.203 3.379 1 96.31 69 THR B N 1
ATOM 3410 C CA . THR B 1 69 ? 2.725 -13.43 2.949 1 96.31 69 THR B CA 1
ATOM 3411 C C . THR B 1 69 ? 3.535 -12.953 4.152 1 96.31 69 THR B C 1
ATOM 3413 O O . THR B 1 69 ? 4.766 -12.898 4.094 1 96.31 69 THR B O 1
ATOM 3416 N N . PHE B 1 70 ? 2.893 -12.625 5.273 1 95.75 70 PHE B N 1
ATOM 3417 C CA . PHE B 1 70 ? 3.594 -12.188 6.473 1 95.75 70 PHE B CA 1
ATOM 3418 C C . PHE B 1 70 ? 4.453 -13.305 7.043 1 95.75 70 PHE B C 1
ATOM 3420 O O . PHE B 1 70 ? 5.582 -13.07 7.477 1 95.75 70 PHE B O 1
ATOM 3427 N N . HIS B 1 71 ? 3.936 -14.508 6.965 1 93.88 71 HIS B N 1
ATOM 3428 C CA . HIS B 1 71 ? 4.672 -15.672 7.434 1 93.88 71 HIS B CA 1
ATOM 3429 C C . HIS B 1 71 ? 5.914 -15.922 6.582 1 93.88 71 HIS B C 1
ATOM 3431 O O . HIS B 1 71 ? 6.988 -16.219 7.113 1 93.88 71 HIS B O 1
ATOM 3437 N N . VAL B 1 72 ? 5.746 -15.812 5.352 1 95.69 72 VAL B N 1
ATOM 3438 C CA . VAL B 1 72 ? 6.824 -16.078 4.402 1 95.69 72 VAL B CA 1
ATOM 3439 C C . VAL B 1 72 ? 7.957 -15.07 4.617 1 95.69 72 VAL B C 1
ATOM 3441 O O . VAL B 1 72 ? 9.125 -15.461 4.742 1 95.69 72 VAL B O 1
ATOM 3444 N N . VAL B 1 73 ? 7.633 -13.844 4.703 1 96.44 73 VAL B N 1
ATOM 3445 C CA . VAL B 1 73 ? 8.656 -12.805 4.789 1 96.44 73 VAL B CA 1
ATOM 3446 C C . VAL B 1 73 ? 9.367 -12.898 6.137 1 96.44 73 VAL B C 1
ATOM 3448 O O . VAL B 1 73 ? 10.578 -12.68 6.223 1 96.44 73 VAL B O 1
ATOM 3451 N N . GLN B 1 74 ? 8.641 -13.219 7.199 1 95.56 74 GLN B N 1
ATOM 3452 C CA . GLN B 1 74 ? 9.273 -13.391 8.5 1 95.56 74 GLN B CA 1
ATOM 3453 C C . GLN B 1 74 ? 10.273 -14.547 8.469 1 95.56 74 GLN B C 1
ATOM 3455 O O . GLN B 1 74 ? 11.359 -14.445 9.039 1 95.56 74 GLN B O 1
ATOM 3460 N N . SER B 1 75 ? 9.859 -15.633 7.82 1 96.25 75 SER B N 1
ATOM 3461 C CA . SER B 1 75 ? 10.75 -16.781 7.707 1 96.25 75 SER B CA 1
ATOM 3462 C C . SER B 1 75 ? 12.031 -16.406 6.957 1 96.25 75 SER B C 1
ATOM 3464 O O . SER B 1 75 ? 13.117 -16.859 7.32 1 96.25 75 SER B O 1
ATOM 3466 N N . ILE B 1 76 ? 11.898 -15.625 5.922 1 97.75 76 ILE B N 1
ATOM 3467 C CA . ILE B 1 76 ? 13.047 -15.172 5.148 1 97.75 76 ILE B CA 1
ATOM 3468 C C . ILE B 1 76 ? 13.938 -14.289 6.02 1 97.75 76 ILE B C 1
ATOM 3470 O O . ILE B 1 76 ? 15.164 -14.461 6.043 1 97.75 76 ILE B O 1
ATOM 3474 N N . ILE B 1 77 ? 13.344 -13.344 6.758 1 96.5 77 ILE B N 1
ATOM 3475 C CA . ILE B 1 77 ? 14.078 -12.43 7.633 1 96.5 77 ILE B CA 1
ATOM 3476 C C . ILE B 1 77 ? 14.844 -13.234 8.68 1 96.5 77 ILE B C 1
ATOM 3478 O O . ILE B 1 77 ? 16.031 -12.977 8.914 1 96.5 77 ILE B O 1
ATOM 3482 N N . ASP B 1 78 ? 14.211 -14.227 9.258 1 95.88 78 ASP B N 1
ATOM 3483 C CA . ASP B 1 78 ? 14.859 -15.07 10.258 1 95.88 78 ASP B CA 1
ATOM 3484 C C . ASP B 1 78 ? 16.062 -15.789 9.672 1 95.88 78 ASP B C 1
ATOM 3486 O O . ASP B 1 78 ? 17.109 -15.906 10.328 1 95.88 78 ASP B O 1
ATOM 3490 N N . ALA B 1 79 ? 15.906 -16.25 8.484 1 96.94 79 ALA B N 1
ATOM 3491 C CA . ALA B 1 79 ? 17 -16.953 7.82 1 96.94 79 ALA B CA 1
ATOM 3492 C C . ALA B 1 79 ? 18.172 -16.016 7.566 1 96.94 79 ALA B C 1
ATOM 3494 O O . ALA B 1 79 ? 19.328 -16.391 7.773 1 96.94 79 ALA B O 1
ATOM 3495 N N . VAL B 1 80 ? 17.891 -14.82 7.102 1 95.56 80 VAL B N 1
ATOM 3496 C CA . VAL B 1 80 ? 18.938 -13.836 6.812 1 95.56 80 VAL B CA 1
ATOM 3497 C C . VAL B 1 80 ? 19.641 -13.445 8.102 1 95.56 80 VAL B C 1
ATOM 3499 O O . VAL B 1 80 ? 20.875 -13.352 8.141 1 95.56 80 VAL B O 1
ATOM 3502 N N . LYS B 1 81 ? 18.891 -13.195 9.141 1 92.94 81 LYS B N 1
ATOM 3503 C CA . LYS B 1 81 ? 19.469 -12.859 10.438 1 92.94 81 LYS B CA 1
ATOM 3504 C C . LYS B 1 81 ? 20.391 -13.977 10.93 1 92.94 81 LYS B C 1
ATOM 3506 O O . LYS B 1 81 ? 21.453 -13.719 11.469 1 92.94 81 LYS B O 1
ATOM 3511 N N . PHE B 1 82 ? 19.922 -15.188 10.758 1 93.31 82 PHE B N 1
ATOM 3512 C CA . PHE B 1 82 ? 20.734 -16.328 11.156 1 93.31 82 PHE B CA 1
ATOM 3513 C C . PHE B 1 82 ? 22.047 -16.375 10.383 1 93.31 82 PHE B C 1
ATOM 3515 O O . PHE B 1 82 ? 23.109 -16.609 10.961 1 93.31 82 PHE B O 1
ATOM 3522 N N . LYS B 1 83 ? 21.906 -16.156 9.109 1 92.56 83 LYS B N 1
ATOM 3523 C CA . LYS B 1 83 ? 23.109 -16.125 8.281 1 92.56 83 LYS B CA 1
ATOM 3524 C C . LYS B 1 83 ? 24.062 -15.023 8.734 1 92.56 83 LYS B C 1
ATOM 3526 O O . LYS B 1 83 ? 25.281 -15.234 8.773 1 92.56 83 LYS B O 1
ATOM 3531 N N . GLN B 1 84 ? 23.516 -13.906 8.945 1 89.31 84 GLN B N 1
ATOM 3532 C CA . GLN B 1 84 ? 24.312 -12.781 9.406 1 89.31 84 GLN B CA 1
ATOM 3533 C C . GLN B 1 84 ? 25.094 -13.133 10.672 1 89.31 84 GLN B C 1
ATOM 3535 O O . GLN B 1 84 ? 26.25 -12.773 10.82 1 89.31 84 GLN B O 1
ATOM 3540 N N . LEU B 1 85 ? 24.484 -13.812 11.57 1 86.56 85 LEU B N 1
ATOM 3541 C CA . LEU B 1 85 ? 25.109 -14.227 12.828 1 86.56 85 LEU B CA 1
ATOM 3542 C C . LEU B 1 85 ? 26.203 -15.258 12.586 1 86.56 85 LEU B C 1
ATOM 3544 O O . LEU B 1 85 ? 27.234 -15.25 13.266 1 86.56 85 LEU B O 1
ATOM 3548 N N . LYS B 1 86 ? 25.984 -16.109 11.766 1 84.25 86 LYS B N 1
ATOM 3549 C CA . LYS B 1 86 ? 26.938 -17.172 11.445 1 84.25 86 LYS B CA 1
ATOM 3550 C C . LYS B 1 86 ? 28.172 -16.609 10.758 1 84.25 86 LYS B C 1
ATOM 3552 O O . LYS B 1 86 ? 29.297 -17.062 11 1 84.25 86 LYS B O 1
ATOM 3557 N N . ASP B 1 87 ? 27.953 -15.945 9.773 1 76.62 87 ASP B N 1
ATOM 3558 C CA . ASP B 1 87 ? 29.062 -15.359 9.023 1 76.62 87 ASP B CA 1
ATOM 3559 C C . ASP B 1 87 ? 29.891 -14.438 9.914 1 76.62 87 ASP B C 1
ATOM 3561 O O . ASP B 1 87 ? 30.984 -14.016 9.523 1 76.62 87 ASP B O 1
ATOM 3565 N N . LYS B 1 88 ? 29.953 -14.93 11.281 1 60.44 88 LYS B N 1
ATOM 3566 C CA . LYS B 1 88 ? 30.781 -14.438 12.383 1 60.44 88 LYS B CA 1
ATOM 3567 C C . LYS B 1 88 ? 31.125 -12.961 12.188 1 60.44 88 LYS B C 1
ATOM 3569 O O . LYS B 1 88 ? 32.031 -12.445 12.836 1 60.44 88 LYS B O 1
ATOM 3574 N N . ASN B 1 89 ? 31.094 -12.445 11.039 1 50.66 89 ASN B N 1
ATOM 3575 C CA . ASN B 1 89 ? 31.922 -11.242 11.031 1 50.66 89 ASN B CA 1
ATOM 3576 C C . ASN B 1 89 ? 31.562 -10.32 12.203 1 50.66 89 ASN B C 1
ATOM 3578 O O . ASN B 1 89 ? 30.453 -10.375 12.727 1 50.66 89 ASN B O 1
ATOM 3582 N N . GLU B 1 90 ? 32.688 -9.344 12.43 1 44.53 90 GLU B N 1
ATOM 3583 C CA . GLU B 1 90 ? 32.781 -8.289 13.43 1 44.53 90 GLU B CA 1
ATOM 3584 C C . GLU B 1 90 ? 31.406 -7.715 13.758 1 44.53 90 GLU B C 1
ATOM 3586 O O . GLU B 1 90 ? 30.453 -7.898 13 1 44.53 90 GLU B O 1
ATOM 3591 N N . LYS B 1 91 ? 31.656 -6.355 13.984 1 45.94 91 LYS B N 1
ATOM 3592 C CA . LYS B 1 91 ? 31.547 -5.039 14.602 1 45.94 91 LYS B CA 1
ATOM 3593 C C . LYS B 1 91 ? 30.438 -4.219 13.945 1 45.94 91 LYS B C 1
ATOM 3595 O O . LYS B 1 91 ? 30.703 -3.154 13.383 1 45.94 91 LYS B O 1
ATOM 3600 N N . SER B 1 92 ? 29.562 -5.016 13 1 55.97 92 SER B N 1
ATOM 3601 C CA . SER B 1 92 ? 28.812 -3.895 12.43 1 55.97 92 SER B CA 1
ATOM 3602 C C . SER B 1 92 ? 28.016 -3.158 13.5 1 55.97 92 SER B C 1
ATOM 3604 O O . SER B 1 92 ? 27.297 -3.781 14.281 1 55.97 92 SER B O 1
ATOM 3606 N N . LEU B 1 93 ? 28.344 -2.008 13.734 1 60.41 93 LEU B N 1
ATOM 3607 C CA . LEU B 1 93 ? 27.828 -1.075 14.734 1 60.41 93 LEU B CA 1
ATOM 3608 C C . LEU B 1 93 ? 26.312 -0.902 14.586 1 60.41 93 LEU B C 1
ATOM 3610 O O . LEU B 1 93 ? 25.609 -0.716 15.586 1 60.41 93 LEU B O 1
ATOM 3614 N N . MET B 1 94 ? 25.797 -1.023 13.148 1 72.56 94 MET B N 1
ATOM 3615 C CA . MET B 1 94 ? 24.359 -0.775 13.062 1 72.56 94 MET B CA 1
ATOM 3616 C C . MET B 1 94 ? 23.625 -1.991 12.508 1 72.56 94 MET B C 1
ATOM 3618 O O . MET B 1 94 ? 24.062 -2.576 11.508 1 72.56 94 MET B O 1
ATOM 3622 N N . PRO B 1 95 ? 22.594 -2.432 13.141 1 82.06 95 PRO B N 1
ATOM 3623 C CA . PRO B 1 95 ? 21.812 -3.586 12.695 1 82.06 95 PRO B CA 1
ATOM 3624 C C . PRO B 1 95 ? 21.156 -3.359 11.336 1 82.06 95 PRO B C 1
ATOM 3626 O O . PRO B 1 95 ? 20.828 -2.221 10.984 1 82.06 95 PRO B O 1
ATOM 3629 N N . LEU B 1 96 ? 21.078 -4.438 10.508 1 88.75 96 LEU B N 1
ATOM 3630 C CA . LEU B 1 96 ? 20.344 -4.402 9.242 1 88.75 96 LEU B CA 1
ATOM 3631 C C . LEU B 1 96 ? 18.875 -4.039 9.461 1 88.75 96 LEU B C 1
ATOM 3633 O O . LEU B 1 96 ? 18.25 -4.535 10.398 1 88.75 96 LEU B O 1
ATOM 3637 N N . GLU B 1 97 ? 18.453 -3.076 8.703 1 94.25 97 GLU B N 1
ATOM 3638 C CA . GLU B 1 97 ? 17.016 -2.799 8.664 1 94.25 97 GLU B CA 1
ATOM 3639 C C . GLU B 1 97 ? 16.344 -3.514 7.492 1 94.25 97 GLU B C 1
ATOM 3641 O O . GLU B 1 97 ? 16.875 -3.527 6.379 1 94.25 97 GLU B O 1
ATOM 3646 N N . PHE B 1 98 ? 15.281 -4.195 7.766 1 96.62 98 PHE B N 1
ATOM 3647 C CA . PHE B 1 98 ? 14.562 -4.938 6.734 1 96.62 98 PHE B CA 1
ATOM 3648 C C . PHE B 1 98 ? 13.398 -4.113 6.188 1 96.62 98 PHE B C 1
ATOM 3650 O O . PHE B 1 98 ? 12.68 -3.459 6.945 1 96.62 98 PHE B O 1
ATOM 3657 N N . GLN B 1 99 ? 13.305 -4.059 4.926 1 97.94 99 GLN B N 1
ATOM 3658 C CA . GLN B 1 99 ? 12.133 -3.508 4.242 1 97.94 99 GLN B CA 1
ATOM 3659 C C . GLN B 1 99 ? 11.469 -4.559 3.357 1 97.94 99 GLN B C 1
ATOM 3661 O O . GLN B 1 99 ? 12.141 -5.246 2.59 1 97.94 99 GLN B O 1
ATOM 3666 N N . VAL B 1 100 ? 10.203 -4.684 3.475 1 98.38 100 VAL B N 1
ATOM 3667 C CA . VAL B 1 100 ? 9.469 -5.699 2.725 1 98.38 100 VAL B CA 1
ATOM 3668 C C . VAL B 1 100 ? 8.461 -5.023 1.794 1 98.38 100 VAL B C 1
ATOM 3670 O O . VAL B 1 100 ? 7.684 -4.168 2.225 1 98.38 100 VAL B O 1
ATOM 3673 N N . PHE B 1 101 ? 8.531 -5.398 0.514 1 98.81 101 PHE B N 1
ATOM 3674 C CA . PHE B 1 101 ? 7.59 -4.941 -0.499 1 98.81 101 PHE B CA 1
ATOM 3675 C C . PHE B 1 101 ? 6.559 -6.02 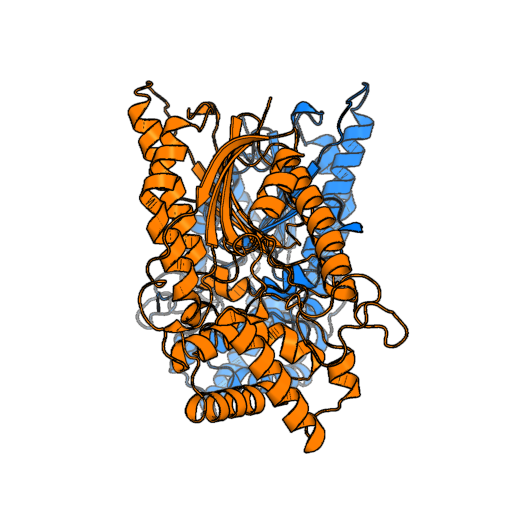-0.805 1 98.81 101 PHE B C 1
ATOM 3677 O O . PHE B 1 101 ? 6.906 -7.098 -1.293 1 98.81 101 PHE B O 1
ATOM 3684 N N . PHE B 1 102 ? 5.344 -5.715 -0.49 1 98.62 102 PHE B N 1
ATOM 3685 C CA . PHE B 1 102 ? 4.223 -6.59 -0.825 1 98.62 102 PHE B CA 1
ATOM 3686 C C . PHE B 1 102 ? 3.576 -6.16 -2.135 1 98.62 102 PHE B C 1
ATOM 3688 O O . PHE B 1 102 ? 2.879 -5.145 -2.186 1 98.62 102 PHE B O 1
ATOM 3695 N N . ASN B 1 103 ? 3.768 -6.977 -3.16 1 98.38 103 ASN B N 1
ATOM 3696 C CA . ASN B 1 103 ? 3.307 -6.609 -4.496 1 98.38 103 ASN B CA 1
ATOM 3697 C C . ASN B 1 103 ? 2.07 -7.402 -4.902 1 98.38 103 ASN B C 1
ATOM 3699 O O . ASN B 1 103 ? 2.016 -8.617 -4.707 1 98.38 103 ASN B O 1
ATOM 3703 N N . ASP B 1 104 ? 1.145 -6.734 -5.445 1 97.31 104 ASP B N 1
ATOM 3704 C CA . ASP B 1 104 ? 0.004 -7.352 -6.113 1 97.31 104 ASP B CA 1
ATOM 3705 C C . ASP B 1 104 ? -0.668 -6.371 -7.074 1 97.31 104 ASP B C 1
ATOM 3707 O O . ASP B 1 104 ? -0.202 -5.246 -7.246 1 97.31 104 ASP B O 1
ATOM 3711 N N . GLN B 1 105 ? -1.684 -6.828 -7.73 1 95.12 105 GLN B N 1
ATOM 3712 C CA . GLN B 1 105 ? -2.445 -6 -8.664 1 95.12 105 GLN B CA 1
ATOM 3713 C C . GLN B 1 105 ? -2.947 -4.73 -7.984 1 95.12 105 GLN B C 1
ATOM 3715 O O . GLN B 1 105 ? -3.223 -4.727 -6.781 1 95.12 105 GLN B O 1
ATOM 3720 N N . PRO B 1 106 ? -3.121 -3.621 -8.742 1 93.5 106 PRO B N 1
ATOM 3721 C CA . PRO B 1 106 ? -3.547 -2.35 -8.156 1 93.5 106 PRO B CA 1
ATOM 3722 C C . PRO B 1 106 ? -4.898 -2.447 -7.457 1 93.5 106 PRO B C 1
ATOM 3724 O O . PRO B 1 106 ? -5.16 -1.705 -6.508 1 93.5 106 PRO B O 1
ATOM 3727 N N . ASN B 1 107 ? -5.73 -3.359 -7.891 1 93 107 ASN B N 1
ATOM 3728 C CA . ASN B 1 107 ? -7.059 -3.479 -7.297 1 93 107 ASN B CA 1
ATOM 3729 C C . ASN B 1 107 ? -7.082 -4.516 -6.18 1 93 107 ASN B C 1
ATOM 3731 O O . ASN B 1 107 ? -8.156 -4.93 -5.73 1 93 107 ASN B O 1
ATOM 3735 N N . ASN B 1 108 ? -5.914 -5 -5.809 1 95.69 108 ASN B N 1
ATOM 3736 C CA . ASN B 1 108 ? -5.824 -5.82 -4.605 1 95.69 108 ASN B CA 1
ATOM 3737 C C . ASN B 1 108 ? -6.367 -5.082 -3.383 1 95.69 108 ASN B C 1
ATOM 3739 O O . ASN B 1 108 ? -6.438 -3.852 -3.377 1 95.69 108 ASN B O 1
ATOM 3743 N N . ASP B 1 109 ? -6.781 -5.836 -2.424 1 96.38 109 ASP B N 1
ATOM 3744 C CA . ASP B 1 109 ? -7.254 -5.246 -1.176 1 96.38 109 ASP B CA 1
ATOM 3745 C C . ASP B 1 109 ? -6.086 -4.914 -0.247 1 96.38 109 ASP B C 1
ATOM 3747 O O . ASP B 1 109 ? -5.898 -5.57 0.78 1 96.38 109 ASP B O 1
ATOM 3751 N N . PHE B 1 110 ? -5.375 -3.867 -0.436 1 97.19 110 PHE B N 1
ATOM 3752 C CA . PHE B 1 110 ? -4.234 -3.428 0.361 1 97.19 110 PHE B CA 1
ATOM 3753 C C . PHE B 1 110 ? -4.688 -2.955 1.737 1 97.19 110 PHE B C 1
ATOM 3755 O O . PHE B 1 110 ? -3.922 -3.018 2.703 1 97.19 110 PHE B O 1
ATOM 3762 N N . ASN B 1 111 ? -5.953 -2.443 1.83 1 96.44 111 ASN B N 1
ATOM 3763 C CA . ASN B 1 111 ? -6.473 -2.035 3.133 1 96.44 111 ASN B CA 1
ATOM 3764 C C . ASN B 1 111 ? -6.449 -3.191 4.129 1 96.44 111 ASN B C 1
ATOM 3766 O O . ASN B 1 111 ? -5.934 -3.047 5.238 1 96.44 111 ASN B O 1
ATOM 3770 N N . THR B 1 112 ? -6.988 -4.309 3.643 1 96.19 112 THR B N 1
ATOM 3771 C CA . THR B 1 112 ? -6.984 -5.484 4.504 1 96.19 112 THR B CA 1
ATOM 3772 C C . THR B 1 112 ? -5.559 -5.934 4.801 1 96.19 112 THR B C 1
ATOM 3774 O O . THR B 1 112 ? -5.238 -6.285 5.941 1 96.19 112 THR B O 1
ATOM 3777 N N . LEU B 1 113 ? -4.707 -5.906 3.795 1 96.69 113 LEU B N 1
ATOM 3778 C CA . LEU B 1 113 ? -3.309 -6.281 3.965 1 96.69 113 LEU B CA 1
ATOM 3779 C C . LEU B 1 113 ? -2.662 -5.473 5.086 1 96.69 113 LEU B C 1
ATOM 3781 O O . LEU B 1 113 ? -2.072 -6.043 6.008 1 96.69 113 LEU B O 1
ATOM 3785 N N . PHE B 1 114 ? -2.809 -4.188 5.062 1 95.69 114 PHE B N 1
ATOM 3786 C CA . PHE B 1 114 ? -2.119 -3.316 6.008 1 95.69 114 PHE B CA 1
ATOM 3787 C C . PHE B 1 114 ? -2.785 -3.365 7.375 1 95.69 114 PHE B C 1
ATOM 3789 O O . PHE B 1 114 ? -2.107 -3.312 8.406 1 95.69 114 PHE B O 1
ATOM 3796 N N . ARG B 1 115 ? -4.062 -3.502 7.395 1 92.38 115 ARG B N 1
ATOM 3797 C CA . ARG B 1 115 ? -4.785 -3.52 8.656 1 92.38 115 ARG B CA 1
ATOM 3798 C C . ARG B 1 115 ? -4.504 -4.805 9.438 1 92.38 115 ARG B C 1
ATOM 3800 O O . ARG B 1 115 ? -4.605 -4.828 10.664 1 92.38 115 ARG B O 1
ATOM 3807 N N . THR B 1 116 ? -4.156 -5.832 8.703 1 92 116 THR B N 1
ATOM 3808 C CA . THR B 1 116 ? -4.008 -7.121 9.359 1 92 116 THR B CA 1
ATOM 3809 C C . THR B 1 116 ? -2.535 -7.43 9.625 1 92 116 THR B C 1
ATOM 3811 O O . THR B 1 116 ? -2.201 -8.5 10.133 1 92 116 THR B O 1
ATOM 3814 N N . GLN B 1 117 ? -1.712 -6.527 9.289 1 92 117 GLN B N 1
ATOM 3815 C CA . GLN B 1 117 ? -0.311 -6.699 9.656 1 92 117 GLN B CA 1
ATOM 3816 C C . GLN B 1 117 ? -0.132 -6.656 11.172 1 92 117 GLN B C 1
ATOM 3818 O O . GLN B 1 117 ? -0.915 -6.02 11.875 1 92 117 GLN B O 1
ATOM 3823 N N . PRO B 1 118 ? 0.928 -7.328 11.586 1 85 118 PRO B N 1
ATOM 3824 C CA . PRO B 1 118 ? 1.239 -7.145 13.008 1 85 118 PRO B CA 1
ATOM 3825 C C . PRO B 1 118 ? 1.54 -5.691 13.359 1 85 118 PRO B C 1
ATOM 3827 O O . PRO B 1 118 ? 1.938 -4.91 12.5 1 85 118 PRO B O 1
ATOM 3830 N N . PRO B 1 119 ? 1.333 -5.383 14.594 1 82.06 119 PRO B N 1
ATOM 3831 C CA . PRO B 1 119 ? 1.646 -4.016 15.016 1 82.06 119 PRO B CA 1
ATOM 3832 C C . PRO B 1 119 ? 3.109 -3.646 14.781 1 82.06 119 PRO B C 1
ATOM 3834 O O . PRO B 1 119 ? 3.979 -4.523 14.789 1 82.06 119 PRO B O 1
ATOM 3837 N N . SER B 1 120 ? 3.316 -2.412 14.609 1 78.94 120 SER B N 1
ATOM 3838 C CA . SER B 1 120 ? 4.645 -1.904 14.289 1 78.94 120 SER B CA 1
ATOM 3839 C C . SER B 1 120 ? 5.672 -2.336 15.328 1 78.94 120 SER B C 1
ATOM 3841 O O . SER B 1 120 ? 6.828 -2.598 15 1 78.94 120 SER B O 1
ATOM 3843 N N . SER B 1 121 ? 5.281 -2.373 16.531 1 79 121 SER B N 1
ATOM 3844 C CA . SER B 1 121 ? 6.18 -2.752 17.625 1 79 121 SER B CA 1
ATOM 3845 C C . SER B 1 121 ? 6.621 -4.203 17.484 1 79 121 SER B C 1
ATOM 3847 O O . SER B 1 121 ? 7.652 -4.598 18.047 1 79 121 SER B O 1
ATOM 3849 N N . GLU B 1 122 ? 5.914 -4.934 16.703 1 83.81 122 GLU B N 1
ATOM 3850 C CA . GLU B 1 122 ? 6.199 -6.359 16.562 1 83.81 122 GLU B CA 1
ATOM 3851 C C . GLU B 1 122 ? 6.785 -6.672 15.188 1 83.81 122 GLU B C 1
ATOM 3853 O O . GLU B 1 122 ? 7.25 -7.785 14.938 1 83.81 122 GLU B O 1
ATOM 3858 N N . LEU B 1 123 ? 6.723 -5.664 14.422 1 88.12 123 LEU B N 1
ATOM 3859 C CA . LEU B 1 123 ? 7.234 -5.875 13.07 1 88.12 123 LEU B CA 1
ATOM 3860 C C . LEU B 1 123 ? 8.742 -5.672 13.031 1 88.12 123 LEU B C 1
ATOM 3862 O O . LEU B 1 123 ? 9.258 -4.688 13.57 1 88.12 123 LEU B O 1
ATOM 3866 N N . GLU B 1 124 ? 9.477 -6.555 12.43 1 91.75 124 GLU B N 1
ATOM 3867 C CA . GLU B 1 124 ? 10.93 -6.477 12.297 1 91.75 124 GLU B CA 1
ATOM 3868 C C . GLU B 1 124 ? 11.328 -5.844 10.969 1 91.75 124 GLU B C 1
ATOM 3870 O O . GLU B 1 124 ? 12.492 -5.93 10.555 1 91.75 124 GLU B O 1
ATOM 3875 N N . TYR B 1 125 ? 10.383 -5.336 10.312 1 96.38 125 TYR B N 1
ATOM 3876 C CA . TYR B 1 125 ? 10.672 -4.77 9 1 96.38 125 TYR B CA 1
ATOM 3877 C C . TYR B 1 125 ? 9.742 -3.596 8.703 1 96.38 125 TYR B C 1
ATOM 3879 O O . TYR B 1 125 ? 8.672 -3.471 9.297 1 96.38 125 TYR B O 1
ATOM 3887 N N . PHE B 1 126 ? 10.203 -2.703 7.871 1 97.44 126 PHE B N 1
ATOM 3888 C CA . PHE B 1 126 ? 9.359 -1.66 7.309 1 97.44 126 PHE B CA 1
ATOM 3889 C C . PHE B 1 126 ? 8.531 -2.199 6.145 1 97.44 126 PHE B C 1
ATOM 3891 O O . PHE B 1 126 ? 9.078 -2.76 5.195 1 97.44 126 PHE B O 1
ATOM 3898 N N . SER B 1 127 ? 7.254 -2.02 6.191 1 97.12 127 SER B N 1
ATOM 3899 C CA . SER B 1 127 ? 6.352 -2.594 5.199 1 97.12 127 SER B CA 1
ATOM 3900 C C . SER B 1 127 ? 5.996 -1.576 4.121 1 97.12 127 SER B C 1
ATOM 3902 O O . SER B 1 127 ? 5.809 -0.394 4.414 1 97.12 127 SER B O 1
ATOM 3904 N N . ALA B 1 128 ? 5.859 -2.057 2.877 1 98.38 128 ALA B N 1
ATOM 3905 C CA . ALA B 1 128 ? 5.363 -1.244 1.769 1 98.38 128 ALA B CA 1
ATOM 3906 C C . ALA B 1 128 ? 4.516 -2.078 0.814 1 98.38 128 ALA B C 1
ATOM 3908 O O . ALA B 1 128 ? 4.875 -3.209 0.479 1 98.38 128 ALA B O 1
ATOM 3909 N N . GLY B 1 129 ? 3.352 -1.563 0.484 1 98.31 129 GLY B N 1
ATOM 3910 C CA . GLY B 1 129 ? 2.547 -2.166 -0.567 1 98.31 129 GLY B CA 1
ATOM 3911 C C . GLY B 1 129 ? 2.877 -1.635 -1.949 1 98.31 129 GLY B C 1
ATOM 3912 O O . GLY B 1 129 ? 3.004 -0.423 -2.141 1 98.31 129 GLY B O 1
ATOM 3913 N N . VAL B 1 130 ? 3.018 -2.502 -2.938 1 98.31 130 VAL B N 1
ATOM 3914 C CA . VAL B 1 130 ? 3.428 -2.135 -4.289 1 98.31 130 VAL B CA 1
ATOM 3915 C C . VAL B 1 130 ? 2.35 -2.553 -5.289 1 98.31 130 VAL B C 1
ATOM 3917 O O . VAL B 1 130 ? 2.213 -3.736 -5.605 1 98.31 130 VAL B O 1
ATOM 3920 N N . PRO B 1 131 ? 1.62 -1.56 -5.789 1 96.94 131 PRO B N 1
ATOM 3921 C CA . PRO B 1 131 ? 0.618 -1.893 -6.805 1 96.94 131 PRO B CA 1
ATOM 3922 C C . PRO B 1 131 ? 1.231 -2.139 -8.18 1 96.94 131 PRO B C 1
ATOM 3924 O O . PRO B 1 131 ? 2.137 -1.412 -8.594 1 96.94 131 PRO B O 1
ATOM 3927 N N . GLY B 1 132 ? 0.768 -3.189 -8.836 1 95.81 132 GLY B N 1
ATOM 3928 C CA . GLY B 1 132 ? 1.202 -3.469 -10.195 1 95.81 132 GLY B CA 1
ATOM 3929 C C . GLY B 1 132 ? 1.248 -4.953 -10.516 1 95.81 132 GLY B C 1
ATOM 3930 O O . GLY B 1 132 ? 1.395 -5.781 -9.617 1 95.81 132 GLY B O 1
ATOM 3931 N N . SER B 1 133 ? 1.157 -5.262 -11.781 1 95.5 133 SER B N 1
ATOM 3932 C CA . SER B 1 133 ? 1.299 -6.648 -12.211 1 95.5 133 SER B CA 1
ATOM 3933 C C . SER B 1 133 ? 2.748 -7.113 -12.109 1 95.5 133 SER B C 1
ATOM 3935 O O . SER B 1 133 ? 3.652 -6.449 -12.625 1 95.5 133 SER B O 1
ATOM 3937 N N . PHE B 1 134 ? 2.979 -8.242 -11.5 1 96.62 134 PHE B N 1
ATOM 3938 C CA . PHE B 1 134 ? 4.344 -8.727 -11.32 1 96.62 134 PHE B CA 1
ATOM 3939 C C . PHE B 1 134 ? 4.922 -9.211 -12.648 1 96.62 134 PHE B C 1
ATOM 3941 O O . PHE B 1 134 ? 6.105 -9.547 -12.727 1 96.62 134 PHE B O 1
ATOM 3948 N N . HIS B 1 135 ? 4.094 -9.258 -13.734 1 96.69 135 HIS B N 1
ATOM 3949 C CA . HIS B 1 135 ? 4.613 -9.625 -15.047 1 96.69 135 HIS B CA 1
ATOM 3950 C C . HIS B 1 135 ? 5.578 -8.57 -15.578 1 96.69 135 HIS B C 1
ATOM 3952 O O . HIS B 1 135 ? 6.387 -8.852 -16.469 1 96.69 135 HIS B O 1
ATOM 3958 N N . GLY B 1 136 ? 5.445 -7.402 -15.141 1 95.69 136 GLY B N 1
ATOM 3959 C CA . GLY B 1 136 ? 6.383 -6.336 -15.461 1 95.69 136 GLY B CA 1
ATOM 3960 C C . GLY B 1 136 ? 7.195 -5.879 -14.266 1 95.69 136 GLY B C 1
ATOM 3961 O O . GLY B 1 136 ? 7.066 -6.43 -13.172 1 95.69 136 GLY B O 1
ATOM 3962 N N . GLN B 1 137 ? 8.086 -4.934 -14.531 1 97.12 137 GLN B N 1
ATOM 3963 C CA . GLN B 1 137 ? 8.883 -4.352 -13.453 1 97.12 137 GLN B CA 1
ATOM 3964 C C . GLN B 1 137 ? 8.031 -3.48 -12.539 1 97.12 137 GLN B C 1
ATOM 3966 O O . GLN B 1 137 ? 7.27 -2.633 -13.016 1 97.12 137 GLN B O 1
ATOM 3971 N N . VAL B 1 138 ? 8.125 -3.707 -11.234 1 97.69 138 VAL B N 1
ATOM 3972 C CA . VAL B 1 138 ? 7.285 -2.955 -10.305 1 97.69 138 VAL B CA 1
ATOM 3973 C C . VAL B 1 138 ? 8.156 -2.293 -9.242 1 97.69 138 VAL B C 1
ATOM 3975 O O . VAL B 1 138 ? 7.66 -1.551 -8.398 1 97.69 138 VAL B O 1
ATOM 3978 N N . LEU B 1 139 ? 9.398 -2.555 -9.219 1 98.19 139 LEU B N 1
ATOM 3979 C CA . LEU B 1 139 ? 10.375 -1.975 -8.305 1 98.19 139 LEU B CA 1
ATOM 3980 C C . LEU B 1 139 ? 11.617 -1.514 -9.062 1 98.19 139 LEU B C 1
ATOM 3982 O O . LEU B 1 139 ? 11.906 -2.008 -10.156 1 98.19 139 LEU B O 1
ATOM 3986 N N . PRO B 1 140 ? 12.383 -0.557 -8.523 1 97.06 140 PRO B N 1
ATOM 3987 C CA . PRO B 1 140 ? 13.562 -0.053 -9.234 1 97.06 140 PRO B CA 1
ATOM 3988 C C . PRO B 1 140 ? 14.633 -1.127 -9.445 1 97.06 140 PRO B C 1
ATOM 3990 O O . PRO B 1 140 ? 14.625 -2.148 -8.758 1 97.06 140 PRO B O 1
ATOM 3993 N N . ARG B 1 141 ? 15.477 -0.869 -10.406 1 96.12 141 ARG B N 1
ATOM 3994 C CA . ARG B 1 141 ? 16.547 -1.803 -10.742 1 96.12 141 ARG B CA 1
ATOM 3995 C C . ARG B 1 141 ? 17.484 -2.018 -9.562 1 96.12 141 ARG B C 1
ATOM 3997 O O . ARG B 1 141 ? 17.797 -1.075 -8.828 1 96.12 141 ARG B O 1
ATOM 4004 N N . ASN B 1 142 ? 17.859 -3.238 -9.359 1 95.5 142 ASN B N 1
ATOM 4005 C CA . ASN B 1 142 ? 18.906 -3.625 -8.422 1 95.5 142 ASN B CA 1
ATOM 4006 C C . ASN B 1 142 ? 18.609 -3.133 -7.012 1 95.5 142 ASN B C 1
ATOM 4008 O O . ASN B 1 142 ? 19.469 -2.555 -6.352 1 95.5 142 ASN B O 1
ATOM 4012 N N . THR B 1 143 ? 17.391 -3.367 -6.586 1 96.19 143 THR B N 1
ATOM 4013 C CA . THR B 1 143 ? 17.031 -2.879 -5.258 1 96.19 143 THR B CA 1
ATOM 4014 C C . THR B 1 143 ? 16.594 -4.027 -4.359 1 96.19 143 THR B C 1
ATOM 4016 O O . THR B 1 143 ? 16.562 -3.889 -3.135 1 96.19 143 THR B O 1
ATOM 4019 N N . ILE B 1 144 ? 16.281 -5.16 -4.93 1 97.88 144 ILE B N 1
ATOM 4020 C CA . ILE B 1 144 ? 15.719 -6.258 -4.152 1 97.88 144 ILE B CA 1
ATOM 4021 C C . ILE B 1 144 ? 16.781 -7.316 -3.902 1 97.88 144 ILE B C 1
ATOM 4023 O O . ILE B 1 144 ? 17.516 -7.699 -4.816 1 97.88 144 ILE B O 1
ATOM 4027 N N . HIS B 1 145 ? 16.844 -7.766 -2.674 1 98.25 145 HIS B N 1
ATOM 4028 C CA . HIS B 1 145 ? 17.844 -8.766 -2.316 1 98.25 145 HIS B CA 1
ATOM 4029 C C . HIS B 1 145 ? 17.281 -10.172 -2.406 1 98.25 145 HIS B C 1
ATOM 4031 O O . HIS B 1 145 ? 17.969 -11.094 -2.863 1 98.25 145 HIS B O 1
ATOM 4037 N N . ILE B 1 146 ? 16.047 -10.344 -1.964 1 98.81 146 ILE B N 1
ATOM 4038 C CA . ILE B 1 146 ? 15.367 -11.625 -2.092 1 98.81 146 ILE B CA 1
ATOM 4039 C C . ILE B 1 146 ? 13.945 -11.398 -2.598 1 98.81 146 ILE B C 1
ATOM 4041 O O . ILE B 1 146 ? 13.188 -10.609 -2.021 1 98.81 146 ILE B O 1
ATOM 4045 N N . GLY B 1 147 ? 13.633 -12 -3.682 1 98.81 147 GLY B N 1
ATOM 4046 C CA . GLY B 1 147 ? 12.266 -12.07 -4.156 1 98.81 147 GLY B CA 1
ATOM 4047 C C . GLY B 1 147 ? 11.602 -13.398 -3.859 1 98.81 147 GLY B C 1
ATOM 4048 O O . GLY B 1 147 ? 12.266 -14.438 -3.822 1 98.81 147 GLY B O 1
ATOM 4049 N N . HIS B 1 148 ? 10.336 -13.359 -3.658 1 98.81 148 HIS B N 1
ATOM 4050 C CA . HIS B 1 148 ? 9.531 -14.555 -3.41 1 98.81 148 HIS B CA 1
ATOM 4051 C C . HIS B 1 148 ? 8.219 -14.5 -4.18 1 98.81 148 HIS B C 1
ATOM 4053 O O . HIS B 1 148 ? 7.652 -13.422 -4.375 1 98.81 148 HIS B O 1
ATOM 4059 N N . THR B 1 149 ? 7.805 -15.594 -4.68 1 98.56 149 THR B N 1
ATOM 4060 C CA . THR B 1 149 ? 6.445 -15.734 -5.191 1 98.56 149 THR B CA 1
ATOM 4061 C C . THR B 1 149 ? 5.926 -17.156 -4.969 1 98.56 149 THR B C 1
ATOM 4063 O O . THR B 1 149 ? 6.688 -18.125 -5.062 1 98.56 149 THR B O 1
ATOM 4066 N N . SER B 1 150 ? 4.656 -17.234 -4.609 1 97.81 150 SER B N 1
ATOM 4067 C CA . SER B 1 150 ? 4.07 -18.547 -4.391 1 97.81 150 SER B CA 1
ATOM 4068 C C . SER B 1 150 ? 2.67 -18.641 -4.984 1 97.81 150 SER B C 1
ATOM 4070 O O . SER B 1 150 ? 1.84 -17.75 -4.758 1 97.81 150 SER B O 1
ATOM 4072 N N . TYR B 1 151 ? 2.436 -19.719 -5.789 1 96.69 151 TYR B N 1
ATOM 4073 C CA . TYR B 1 151 ? 1.147 -20.016 -6.398 1 96.69 151 TYR B CA 1
ATOM 4074 C C . TYR B 1 151 ? 0.622 -18.828 -7.188 1 96.69 151 TYR B C 1
ATOM 4076 O O . TYR B 1 151 ? -0.54 -18.438 -7.039 1 96.69 151 TYR B O 1
ATOM 4084 N N . THR B 1 152 ? 1.526 -18.25 -7.988 1 96.94 152 THR B N 1
ATOM 4085 C CA . THR B 1 152 ? 1.142 -17.062 -8.758 1 96.94 152 THR B CA 1
ATOM 4086 C C . THR B 1 152 ? 1.479 -17.25 -10.234 1 96.94 152 THR B C 1
ATOM 4088 O O . THR B 1 152 ? 0.817 -16.688 -11.102 1 96.94 152 THR B O 1
ATOM 4091 N N . THR B 1 153 ? 2.43 -18.094 -10.57 1 96.88 153 THR B N 1
ATOM 4092 C CA . THR B 1 153 ? 3.047 -18.078 -11.891 1 96.88 153 THR B CA 1
ATOM 4093 C C . THR B 1 153 ? 2.109 -18.688 -12.93 1 96.88 153 THR B C 1
ATOM 4095 O O . THR B 1 153 ? 2.307 -18.5 -14.133 1 96.88 153 THR B O 1
ATOM 4098 N N . HIS B 1 154 ? 1.091 -19.406 -12.492 1 96.88 154 HIS B N 1
ATOM 4099 C CA . HIS B 1 154 ? 0.126 -19.969 -13.43 1 96.88 154 HIS B CA 1
ATOM 4100 C C . HIS B 1 154 ? -0.865 -18.922 -13.906 1 96.88 154 HIS B C 1
ATOM 4102 O O . HIS B 1 154 ? -1.584 -19.125 -14.883 1 96.88 154 HIS B O 1
ATOM 4108 N N . TRP B 1 155 ? -0.991 -17.828 -13.18 1 97 155 TRP B N 1
ATOM 4109 C CA . TRP B 1 155 ? -1.835 -16.719 -13.617 1 97 155 TRP B CA 1
ATOM 4110 C C . TRP B 1 155 ? -1.198 -15.977 -14.781 1 97 155 TRP B C 1
ATOM 4112 O O . TRP B 1 155 ? -0.032 -15.578 -14.719 1 97 155 TRP B O 1
ATOM 4122 N N . LEU B 1 156 ? -2.012 -15.742 -15.766 1 96.88 156 LEU B N 1
ATOM 4123 C CA . LEU B 1 156 ? -1.505 -15.086 -16.969 1 96.88 156 LEU B CA 1
ATOM 4124 C C . LEU B 1 156 ? -1.822 -13.594 -16.938 1 96.88 156 LEU B C 1
ATOM 4126 O O . LEU B 1 156 ? -2.752 -13.156 -16.25 1 96.88 156 LEU B O 1
ATOM 4130 N N . SER B 1 157 ? -0.966 -12.812 -17.641 1 95 157 SER B N 1
ATOM 4131 C CA . SER B 1 157 ? -1.168 -11.367 -17.734 1 95 157 SER B CA 1
ATOM 4132 C C . SER B 1 157 ? -2.447 -11.039 -18.5 1 95 157 SER B C 1
ATOM 4134 O O . SER B 1 157 ? -3.059 -9.992 -18.266 1 95 157 SER B O 1
ATOM 4136 N N . ASN B 1 158 ? -2.801 -11.938 -19.438 1 92.31 158 ASN B N 1
ATOM 4137 C CA . ASN B 1 158 ? -3.971 -11.742 -20.281 1 92.31 158 ASN B CA 1
ATOM 4138 C C . ASN B 1 158 ? -4.535 -13.07 -20.766 1 92.31 158 ASN B C 1
ATOM 4140 O O . ASN B 1 158 ? -3.818 -14.07 -20.828 1 92.31 158 ASN B O 1
ATOM 4144 N N . VAL B 1 159 ? -5.816 -13 -21.094 1 91.44 159 VAL B N 1
ATOM 4145 C CA . VAL B 1 159 ? -6.371 -14.109 -21.844 1 91.44 159 VAL B CA 1
ATOM 4146 C C . VAL B 1 159 ? -5.742 -14.148 -23.25 1 91.44 159 VAL B C 1
ATOM 4148 O O . VAL B 1 159 ? -5.57 -13.109 -23.875 1 91.44 159 VAL B O 1
ATOM 4151 N N . PRO B 1 160 ? -5.312 -15.375 -23.625 1 92.56 160 PRO B N 1
ATOM 4152 C CA . PRO B 1 160 ? -4.711 -15.438 -24.953 1 92.56 160 PRO B CA 1
ATOM 4153 C C . PRO B 1 160 ? -5.637 -14.898 -26.047 1 92.56 160 PRO B C 1
ATOM 4155 O O . PRO B 1 160 ? -6.859 -15.008 -25.938 1 92.56 160 PRO B O 1
ATOM 4158 N N . GLU B 1 161 ? -4.918 -14.422 -27 1 84.38 161 GLU B N 1
ATOM 4159 C CA . GLU B 1 161 ? -5.645 -13.836 -28.125 1 84.38 161 GLU B CA 1
ATOM 4160 C C . GLU B 1 161 ? -6.566 -14.859 -28.781 1 84.38 161 GLU B C 1
ATOM 4162 O O . GLU B 1 161 ? -6.184 -16.016 -28.953 1 84.38 161 GLU B O 1
ATOM 4167 N N . HIS B 1 162 ? -7.844 -14.586 -28.969 1 83.88 162 HIS B N 1
ATOM 4168 C CA . HIS B 1 162 ? -8.82 -15.234 -29.828 1 83.88 162 HIS B CA 1
ATOM 4169 C C . HIS B 1 162 ? -9.453 -16.438 -29.141 1 83.88 162 HIS B C 1
ATOM 4171 O O . HIS B 1 162 ? -10.195 -17.203 -29.766 1 83.88 162 HIS B O 1
ATOM 4177 N N . VAL B 1 163 ? -9.164 -16.641 -27.812 1 89.56 163 VAL B N 1
ATOM 4178 C CA . VAL B 1 163 ? -9.781 -17.797 -27.172 1 89.56 163 VAL B CA 1
ATOM 4179 C C . VAL B 1 163 ? -11.25 -17.484 -26.875 1 89.56 163 VAL B C 1
ATOM 4181 O O . VAL B 1 163 ? -12.039 -18.406 -26.625 1 89.56 163 VAL B O 1
ATOM 4184 N N . ASP B 1 164 ? -11.562 -16.219 -26.844 1 82.5 164 ASP B N 1
ATOM 4185 C CA . ASP B 1 164 ? -12.938 -15.797 -26.609 1 82.5 164 ASP B CA 1
ATOM 4186 C C . ASP B 1 164 ? -13.648 -15.453 -27.906 1 82.5 164 ASP B C 1
ATOM 4188 O O . ASP B 1 164 ? -14.758 -14.906 -27.891 1 82.5 164 ASP B O 1
ATOM 4192 N N . ASP B 1 165 ? -13.016 -15.727 -29.016 1 86.31 165 ASP B N 1
ATOM 4193 C CA . ASP B 1 165 ? -13.586 -15.492 -30.328 1 86.31 165 ASP B CA 1
ATOM 4194 C C . ASP B 1 165 ? -14.203 -16.766 -30.906 1 86.31 165 ASP B C 1
ATOM 4196 O O . ASP B 1 165 ? -13.477 -17.688 -31.281 1 86.31 165 ASP B O 1
ATOM 4200 N N . LYS B 1 166 ? -15.492 -16.734 -31.094 1 85.62 166 LYS B N 1
ATOM 4201 C CA . LYS B 1 166 ? -16.234 -17.906 -31.531 1 85.62 166 LYS B CA 1
ATOM 4202 C C . LYS B 1 166 ? -15.805 -18.344 -32.938 1 85.62 166 LYS B C 1
ATOM 4204 O O . LYS B 1 166 ? -16.016 -19.5 -33.312 1 85.62 166 LYS B O 1
ATOM 4209 N N . ASN B 1 167 ? -15.25 -17.438 -33.594 1 89.31 167 ASN B N 1
ATOM 4210 C CA . ASN B 1 167 ? -14.844 -17.75 -34.969 1 89.31 167 ASN B CA 1
ATOM 4211 C C . ASN B 1 167 ? -13.406 -18.25 -35.031 1 89.31 167 ASN B C 1
ATOM 4213 O O . ASN B 1 167 ? -12.922 -18.625 -36.094 1 89.31 167 ASN B O 1
ATOM 4217 N N . SER B 1 168 ? -12.836 -18.328 -33.906 1 90.94 168 SER B N 1
ATOM 4218 C CA . SER B 1 168 ? -11.445 -18.766 -33.844 1 90.94 168 SER B CA 1
ATOM 4219 C C . SER B 1 168 ? -11.344 -20.266 -33.625 1 90.94 168 SER B C 1
ATOM 4221 O O . SER B 1 168 ? -12.148 -20.844 -32.875 1 90.94 168 SER B O 1
ATOM 4223 N N . PRO B 1 169 ? -10.398 -20.859 -34.312 1 88.69 169 PRO B N 1
ATOM 4224 C CA . PRO B 1 169 ? -10.141 -22.266 -33.969 1 88.69 169 PRO B CA 1
ATOM 4225 C C . PRO B 1 169 ? -9.758 -22.469 -32.5 1 88.69 169 PRO B C 1
ATOM 4227 O O . PRO B 1 169 ? -9.867 -23.594 -32 1 88.69 169 PRO B O 1
ATOM 4230 N N . ALA B 1 170 ? -9.367 -21.469 -31.844 1 90.5 170 ALA B N 1
ATOM 4231 C CA . ALA B 1 170 ? -8.953 -21.547 -30.438 1 90.5 170 ALA B CA 1
ATOM 4232 C C . ALA B 1 170 ? -10.094 -21.141 -29.516 1 90.5 170 ALA B C 1
ATOM 4234 O O . ALA B 1 170 ? -9.859 -20.812 -28.344 1 90.5 170 ALA B O 1
ATOM 4235 N N . TRP B 1 171 ? -11.188 -21.156 -30.078 1 89.69 171 TRP B N 1
ATOM 4236 C CA . TRP B 1 171 ? -12.344 -20.859 -29.234 1 89.69 171 TRP B CA 1
ATOM 4237 C C . TRP B 1 171 ? -12.5 -21.906 -28.141 1 89.69 171 TRP B C 1
ATOM 4239 O O . TRP B 1 171 ? -12.516 -23.109 -28.406 1 89.69 171 TRP B O 1
ATOM 4249 N N . ASN B 1 172 ? -12.641 -21.5 -26.844 1 88.25 172 ASN B N 1
ATOM 4250 C CA . ASN B 1 172 ? -12.656 -22.391 -25.703 1 88.25 172 ASN B CA 1
ATOM 4251 C C . ASN B 1 172 ? -14.039 -22.984 -25.469 1 88.25 172 ASN B C 1
ATOM 4253 O O . ASN B 1 172 ? -14.258 -23.719 -24.5 1 88.25 172 ASN B O 1
ATOM 4257 N N . LYS B 1 173 ? -14.938 -22.609 -26.469 1 81.56 173 LYS B N 1
ATOM 4258 C CA . LYS B 1 173 ? -16.281 -23.156 -26.422 1 81.56 173 LYS B CA 1
ATOM 4259 C C . LYS B 1 173 ? -16.969 -22.828 -25.094 1 81.56 173 LYS B C 1
ATOM 4261 O O . LYS B 1 173 ? -17.031 -21.672 -24.688 1 81.56 173 LYS B O 1
ATOM 4266 N N . ASN B 1 174 ? -17.438 -23.938 -24.375 1 82 174 ASN B N 1
ATOM 4267 C CA . ASN B 1 174 ? -18.172 -23.672 -23.141 1 82 174 ASN B CA 1
ATOM 4268 C C . ASN B 1 174 ? -17.312 -23.906 -21.906 1 82 174 ASN B C 1
ATOM 4270 O O . ASN B 1 174 ? -17.812 -23.938 -20.797 1 82 174 ASN B O 1
ATOM 4274 N N . TYR B 1 175 ? -15.992 -24.031 -22.156 1 91.19 175 TYR B N 1
ATOM 4275 C CA . TYR B 1 175 ? -15.102 -24.156 -21 1 91.19 175 TYR B CA 1
ATOM 4276 C C . TYR B 1 175 ? -14.688 -22.781 -20.484 1 91.19 175 TYR B C 1
ATOM 4278 O O . TYR B 1 175 ? -14.445 -21.859 -21.281 1 91.19 175 TYR B O 1
ATOM 4286 N N . ILE B 1 176 ? -14.555 -22.688 -19.188 1 93.81 176 ILE B N 1
ATOM 4287 C CA . ILE B 1 176 ? -14.219 -21.406 -18.609 1 93.81 176 ILE B CA 1
ATOM 4288 C C . ILE B 1 176 ? -12.727 -21.375 -18.266 1 93.81 176 ILE B C 1
ATOM 4290 O O . ILE B 1 176 ? -12.234 -20.391 -17.703 1 93.81 176 ILE B O 1
ATOM 4294 N N . GLN B 1 177 ? -12.008 -22.484 -18.516 1 95.38 177 GLN B N 1
ATOM 4295 C CA . GLN B 1 177 ? -10.578 -22.594 -18.25 1 95.38 177 GLN B CA 1
ATOM 4296 C C . GLN B 1 177 ? -9.875 -23.375 -19.359 1 95.38 177 GLN B C 1
ATOM 4298 O O . GLN B 1 177 ? -10.516 -24.062 -20.156 1 95.38 177 GLN B O 1
ATOM 4303 N N . CYS B 1 178 ? -8.555 -23.188 -19.5 1 95.94 178 CYS B N 1
ATOM 4304 C CA . CYS B 1 178 ? -7.75 -24.125 -20.281 1 95.94 178 CYS B CA 1
ATOM 4305 C C . CYS B 1 178 ? -7.559 -25.438 -19.516 1 95.94 178 CYS B C 1
ATOM 4307 O O . CYS B 1 178 ? -6.758 -25.516 -18.578 1 95.94 178 CYS B O 1
ATOM 4309 N N . ASN B 1 179 ? -8.266 -26.438 -19.906 1 95.62 179 ASN B N 1
ATOM 4310 C CA . ASN B 1 179 ? -8.18 -27.719 -19.203 1 95.62 179 ASN B CA 1
ATOM 4311 C C . ASN B 1 179 ? -7.457 -28.766 -20.047 1 95.62 179 ASN B C 1
ATOM 4313 O O . ASN B 1 179 ? -7.555 -29.969 -19.75 1 95.62 179 ASN B O 1
ATOM 4317 N N . ASN B 1 180 ? -6.848 -28.391 -21.188 1 94.88 180 ASN B N 1
ATOM 4318 C CA . ASN B 1 180 ? -6.02 -29.203 -22.078 1 94.88 180 ASN B CA 1
ATOM 4319 C C . ASN B 1 180 ? -6.859 -30.172 -22.906 1 94.88 180 ASN B C 1
ATOM 4321 O O . ASN B 1 18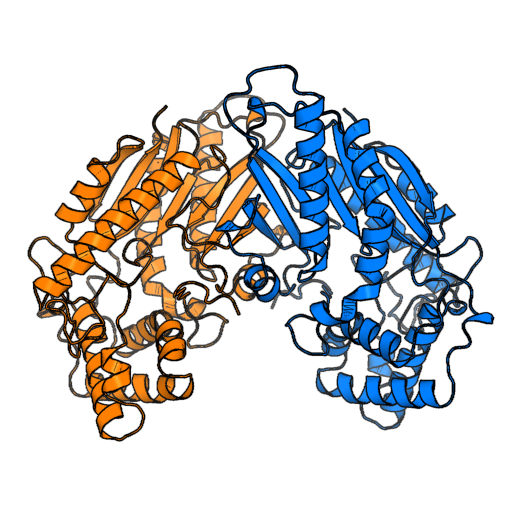0 ? -6.344 -31.172 -23.422 1 94.88 180 ASN B O 1
ATOM 4325 N N . SER B 1 181 ? -8.164 -29.938 -23.078 1 92.44 181 SER B N 1
ATOM 4326 C CA . SER B 1 181 ? -9.039 -30.812 -23.844 1 92.44 181 SER B CA 1
ATOM 4327 C C . SER B 1 181 ? -9.039 -30.438 -25.328 1 92.44 181 SER B C 1
ATOM 4329 O O . SER B 1 181 ? -9.266 -31.281 -26.188 1 92.44 181 SER B O 1
ATOM 4331 N N . ILE B 1 182 ? -8.859 -29.172 -25.562 1 93.12 182 ILE B N 1
ATOM 4332 C CA . ILE B 1 182 ? -8.82 -28.656 -26.922 1 93.12 182 ILE B CA 1
ATOM 4333 C C . ILE B 1 182 ? -7.402 -28.203 -27.266 1 93.12 182 ILE B C 1
ATOM 4335 O O . ILE B 1 182 ? -6.879 -27.266 -26.672 1 93.12 182 ILE B O 1
ATOM 4339 N N . GLU B 1 183 ? -6.863 -28.781 -28.234 1 94.31 183 GLU B N 1
ATOM 4340 C CA . GLU B 1 183 ? -5.453 -28.594 -28.562 1 94.31 183 GLU B CA 1
ATOM 4341 C C . GLU B 1 183 ? -5.152 -27.141 -28.922 1 94.31 183 GLU B C 1
ATOM 4343 O O . GLU B 1 183 ? -4.176 -26.578 -28.422 1 94.31 183 GLU B O 1
ATOM 4348 N N . GLU B 1 184 ? -5.973 -26.578 -29.734 1 94.5 184 GLU B N 1
ATOM 4349 C CA . GLU B 1 184 ? -5.727 -25.219 -30.203 1 94.5 184 GLU B CA 1
ATOM 4350 C C . GLU B 1 184 ? -5.812 -24.219 -29.047 1 94.5 184 GLU B C 1
ATOM 4352 O O . GLU B 1 184 ? -5.07 -23.234 -29 1 94.5 184 GLU B O 1
ATOM 4357 N N . VAL B 1 185 ? -6.734 -24.469 -28.156 1 95 185 VAL B N 1
ATOM 4358 C CA . VAL B 1 185 ? -6.863 -23.625 -26.969 1 95 185 VAL B CA 1
ATOM 4359 C C . VAL B 1 185 ? -5.617 -23.766 -26.094 1 95 185 VAL B C 1
ATOM 4361 O O . VAL B 1 185 ? -5.023 -22.766 -25.688 1 95 185 VAL B O 1
ATOM 4364 N N . THR B 1 186 ? -5.23 -24.969 -25.891 1 96.31 186 THR B N 1
ATOM 4365 C CA . THR B 1 186 ? -4.066 -25.266 -25.062 1 96.31 186 THR B CA 1
ATOM 4366 C C . THR B 1 186 ? -2.816 -24.609 -25.641 1 96.31 186 THR B C 1
ATOM 4368 O O . THR B 1 186 ? -2.021 -24.016 -24.891 1 96.31 186 THR B O 1
ATOM 4371 N N . LYS B 1 187 ? -2.656 -24.703 -26.906 1 96.12 187 LYS B N 1
ATOM 4372 C CA . LYS B 1 187 ? -1.516 -24.094 -27.578 1 96.12 187 LYS B CA 1
ATOM 4373 C C . LYS B 1 187 ? -1.509 -22.578 -27.375 1 96.12 187 LYS B C 1
ATOM 4375 O O . LYS B 1 187 ? -0.454 -21.984 -27.141 1 96.12 187 LYS B O 1
ATOM 4380 N N . SER B 1 188 ? -2.652 -21.969 -27.5 1 96 188 SER B N 1
ATOM 4381 C CA . SER B 1 188 ? -2.766 -20.531 -27.312 1 96 188 SER B CA 1
ATOM 4382 C C . SER B 1 188 ? -2.379 -20.109 -25.906 1 96 188 SER B C 1
ATOM 4384 O O . SER B 1 188 ? -1.681 -19.109 -25.703 1 96 188 SER B O 1
ATOM 4386 N N . TYR B 1 189 ? -2.844 -20.859 -24.938 1 96.94 189 TYR B N 1
ATOM 4387 C CA . TYR B 1 189 ? -2.523 -20.578 -23.547 1 96.94 189 TYR B CA 1
ATOM 4388 C C . TYR B 1 189 ? -1.037 -20.797 -23.266 1 96.94 189 TYR B C 1
ATOM 4390 O O . TYR B 1 189 ? -0.417 -20.016 -22.547 1 96.94 189 TYR B O 1
ATOM 4398 N N . LYS B 1 190 ? -0.5 -21.797 -23.844 1 97.12 190 LYS B N 1
ATOM 4399 C CA . LYS B 1 190 ? 0.925 -22.078 -23.672 1 97.12 190 LYS B CA 1
ATOM 4400 C C . LYS B 1 190 ? 1.769 -20.922 -24.219 1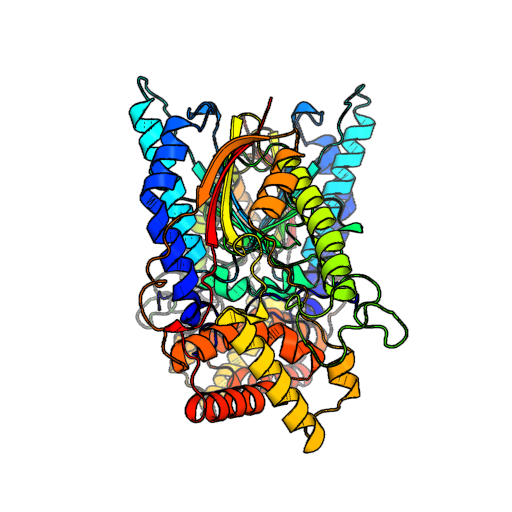 97.12 190 LYS B C 1
ATOM 4402 O O . LYS B 1 190 ? 2.77 -20.547 -23.609 1 97.12 190 LYS B O 1
ATOM 4407 N N . VAL B 1 191 ? 1.366 -20.406 -25.328 1 97.06 191 VAL B N 1
ATOM 4408 C CA . VAL B 1 191 ? 2.072 -19.266 -25.938 1 97.06 191 VAL B CA 1
ATOM 4409 C C . VAL B 1 191 ? 2.051 -18.078 -24.984 1 97.06 191 VAL B C 1
ATOM 4411 O O . VAL B 1 191 ? 3.08 -17.438 -24.766 1 97.06 191 VAL B O 1
ATOM 4414 N N . GLN B 1 192 ? 0.928 -17.812 -24.453 1 96.62 192 GLN B N 1
ATOM 4415 C CA . GLN B 1 192 ? 0.795 -16.703 -23.516 1 96.62 192 GLN B CA 1
ATOM 4416 C C . GLN B 1 192 ? 1.62 -16.953 -22.25 1 96.62 192 GLN B C 1
ATOM 4418 O O . GLN B 1 192 ? 2.27 -16.031 -21.734 1 96.62 192 GLN B O 1
ATOM 4423 N N . PHE B 1 193 ? 1.626 -18.156 -21.797 1 97.38 193 PHE B N 1
ATOM 4424 C CA . PHE B 1 193 ? 2.41 -18.531 -20.641 1 97.38 193 PHE B CA 1
ATOM 4425 C C . PHE B 1 193 ? 3.896 -18.297 -20.875 1 97.38 193 PHE B C 1
ATOM 4427 O O . PHE B 1 193 ? 4.59 -17.719 -20.031 1 97.38 193 PHE B O 1
ATOM 4434 N N . THR B 1 194 ? 4.34 -18.734 -21.953 1 97.56 194 THR B N 1
ATOM 4435 C CA . THR B 1 194 ? 5.742 -18.578 -22.312 1 97.56 194 THR B CA 1
ATOM 4436 C C . THR B 1 194 ? 6.137 -17.109 -22.344 1 97.56 194 THR B C 1
ATOM 4438 O O . THR B 1 194 ? 7.18 -16.719 -21.812 1 97.56 194 THR B O 1
ATOM 4441 N N . LYS B 1 195 ? 5.281 -16.359 -22.969 1 97.19 195 LYS B N 1
ATOM 4442 C CA . LYS B 1 195 ? 5.512 -14.914 -23.016 1 97.19 195 LYS B CA 1
ATOM 4443 C C . LYS B 1 195 ? 5.551 -14.312 -21.625 1 97.19 195 LYS B C 1
ATOM 4445 O O . LYS B 1 195 ? 6.445 -13.523 -21.297 1 97.19 195 LYS B O 1
ATOM 4450 N N . ASP B 1 196 ? 4.625 -14.625 -20.797 1 97.19 196 ASP B N 1
ATOM 4451 C CA . ASP B 1 196 ? 4.492 -14.078 -19.438 1 97.19 196 ASP B CA 1
ATOM 4452 C C . ASP B 1 196 ? 5.672 -14.492 -18.562 1 97.19 196 ASP B C 1
ATOM 4454 O O . ASP B 1 196 ? 6.176 -13.688 -17.781 1 97.19 196 ASP B O 1
ATOM 4458 N N . MET B 1 197 ? 6.066 -15.758 -18.656 1 97.75 197 MET B N 1
ATOM 4459 C CA . MET B 1 197 ? 7.191 -16.25 -17.859 1 97.75 197 MET B CA 1
ATOM 4460 C C . MET B 1 197 ? 8.477 -15.508 -18.234 1 97.75 197 MET B C 1
ATOM 4462 O O . MET B 1 197 ? 9.258 -15.148 -17.359 1 97.75 197 MET B O 1
ATOM 4466 N N . LYS B 1 198 ? 8.656 -15.281 -19.484 1 97.88 198 LYS B N 1
ATOM 4467 C CA . LYS B 1 198 ? 9.805 -14.508 -19.938 1 97.88 198 LYS B CA 1
ATOM 4468 C C . LYS B 1 198 ? 9.797 -13.102 -19.344 1 97.88 198 LYS B C 1
ATOM 4470 O O . LYS B 1 198 ? 10.805 -12.641 -18.812 1 97.88 198 LYS B O 1
ATOM 4475 N N . LEU B 1 199 ? 8.664 -12.438 -19.406 1 97.62 199 LEU B N 1
ATOM 4476 C CA . LEU B 1 199 ? 8.523 -11.078 -18.906 1 97.62 199 LEU B CA 1
ATOM 4477 C C . LEU B 1 199 ? 8.727 -11.039 -17.391 1 97.62 199 LEU B C 1
ATOM 4479 O O . LEU B 1 199 ? 9.367 -10.117 -16.875 1 97.62 199 LEU B O 1
ATOM 4483 N N . PHE B 1 200 ? 8.227 -12.023 -16.781 1 98.25 200 PHE B N 1
ATOM 4484 C CA . PHE B 1 200 ? 8.367 -12.125 -15.336 1 98.25 200 PHE B CA 1
ATOM 4485 C C . PHE B 1 200 ? 9.828 -12.234 -14.938 1 98.25 200 PHE B C 1
ATOM 4487 O O . PHE B 1 200 ? 10.305 -11.492 -14.078 1 98.25 200 PHE B O 1
ATOM 4494 N N . LEU B 1 201 ? 10.516 -13.117 -15.508 1 98.38 201 LEU B N 1
ATOM 4495 C CA . LEU B 1 201 ? 11.914 -13.344 -15.172 1 98.38 201 LEU B CA 1
ATOM 4496 C C . LEU B 1 201 ? 12.773 -12.141 -15.539 1 98.38 201 LEU B C 1
ATOM 4498 O O . LEU B 1 201 ? 13.703 -11.789 -14.812 1 98.38 201 LEU B O 1
ATOM 4502 N N . GLU B 1 202 ? 12.461 -11.523 -16.641 1 98.12 202 GLU B N 1
ATOM 4503 C CA . GLU B 1 202 ? 13.18 -10.312 -17.047 1 98.12 202 GLU B CA 1
ATOM 4504 C C . GLU B 1 202 ? 12.969 -9.188 -16.031 1 98.12 202 GLU B C 1
ATOM 4506 O O . GLU B 1 202 ? 13.914 -8.469 -15.695 1 98.12 202 GLU B O 1
ATOM 4511 N N . ALA B 1 203 ? 11.766 -9.008 -15.594 1 98.19 203 ALA B N 1
ATOM 4512 C CA . ALA B 1 203 ? 11.461 -7.977 -14.609 1 98.19 203 ALA B CA 1
ATOM 4513 C C . ALA B 1 203 ? 12.188 -8.242 -13.297 1 98.19 203 ALA B C 1
ATOM 4515 O O . ALA B 1 203 ? 12.75 -7.324 -12.695 1 98.19 203 ALA B O 1
ATOM 4516 N N . ARG B 1 204 ? 12.164 -9.492 -12.844 1 98.69 204 ARG B N 1
ATOM 4517 C CA . ARG B 1 204 ? 12.875 -9.867 -11.625 1 98.69 204 ARG B CA 1
ATOM 4518 C C . ARG B 1 204 ? 14.375 -9.656 -11.773 1 98.69 204 ARG B C 1
ATOM 4520 O O . ARG B 1 204 ? 15.039 -9.203 -10.836 1 98.69 204 ARG B O 1
ATOM 4527 N N . ALA B 1 205 ? 14.859 -9.977 -12.922 1 98.31 205 ALA B N 1
ATOM 4528 C CA . ALA B 1 205 ? 16.281 -9.797 -13.172 1 98.31 205 ALA B CA 1
ATOM 4529 C C . ALA B 1 205 ? 16.672 -8.32 -13.086 1 98.31 205 ALA B C 1
ATOM 4531 O O . ALA B 1 205 ? 17.797 -7.992 -12.695 1 98.31 205 ALA B O 1
ATOM 4532 N N . GLU B 1 206 ? 15.789 -7.465 -13.492 1 96.81 206 GLU B N 1
ATOM 4533 C CA . GLU B 1 206 ? 16.016 -6.027 -13.383 1 96.81 206 GLU B CA 1
ATOM 4534 C C . GLU B 1 206 ? 15.984 -5.574 -11.93 1 96.81 206 GLU B C 1
ATOM 4536 O O . GLU B 1 206 ? 16.797 -4.734 -11.516 1 96.81 206 GLU B O 1
ATOM 4541 N N . GLU B 1 207 ? 15.148 -6.113 -11.141 1 98.31 207 GLU B N 1
ATOM 4542 C CA . GLU B 1 207 ? 14.859 -5.617 -9.797 1 98.31 207 GLU B CA 1
ATOM 4543 C C . GLU B 1 207 ? 15.82 -6.211 -8.766 1 98.31 207 GLU B C 1
ATOM 4545 O O . GLU B 1 207 ? 16.234 -5.531 -7.828 1 98.31 207 GLU B O 1
ATOM 4550 N N . ILE B 1 208 ? 16.141 -7.504 -8.898 1 98.38 208 ILE B N 1
ATOM 4551 C CA . ILE B 1 208 ? 16.938 -8.211 -7.914 1 98.38 208 ILE B CA 1
ATOM 4552 C C . ILE B 1 208 ? 18.422 -7.91 -8.148 1 98.38 208 ILE B C 1
ATOM 4554 O O . ILE B 1 208 ? 18.891 -7.914 -9.289 1 98.38 208 ILE B O 1
ATOM 4558 N N . VAL B 1 209 ? 19.188 -7.617 -7.109 1 96.94 209 VAL B N 1
ATOM 4559 C CA . VAL B 1 209 ? 20.609 -7.293 -7.191 1 96.94 209 VAL B CA 1
ATOM 4560 C C . VAL B 1 209 ? 21.391 -8.531 -7.613 1 96.94 209 VAL B C 1
ATOM 4562 O O . VAL B 1 209 ? 20.984 -9.664 -7.328 1 96.94 209 VAL B O 1
ATOM 4565 N N . PRO B 1 210 ? 22.516 -8.32 -8.328 1 96.56 210 PRO B N 1
ATOM 4566 C CA . PRO B 1 210 ? 23.391 -9.477 -8.555 1 96.56 210 PRO B CA 1
ATOM 4567 C C . PRO B 1 210 ? 23.734 -10.219 -7.27 1 96.56 210 PRO B C 1
ATOM 4569 O O . PRO B 1 210 ? 24.062 -9.586 -6.262 1 96.56 210 PRO B O 1
ATOM 4572 N N . GLY B 1 211 ? 23.609 -11.5 -7.301 1 96.75 211 GLY B N 1
ATOM 4573 C CA . GLY B 1 211 ? 23.859 -12.297 -6.105 1 96.75 211 GLY B CA 1
ATOM 4574 C C . GLY B 1 211 ? 22.609 -12.492 -5.254 1 96.75 211 GLY B C 1
ATOM 4575 O O . GLY B 1 211 ? 22.609 -13.32 -4.336 1 96.75 211 GLY B O 1
ATOM 4576 N N . GLY B 1 212 ? 21.531 -11.727 -5.566 1 98 212 GLY B N 1
ATOM 4577 C CA . GLY B 1 212 ? 20.266 -11.898 -4.879 1 98 212 GLY B CA 1
ATOM 4578 C C . GLY B 1 212 ? 19.531 -13.164 -5.281 1 98 212 GLY B C 1
ATOM 4579 O O . GLY B 1 212 ? 19.969 -13.883 -6.184 1 98 212 GLY B O 1
ATOM 4580 N N . LEU B 1 213 ? 18.453 -13.461 -4.613 1 98.75 213 LEU B N 1
ATOM 4581 C CA . LEU B 1 213 ? 17.75 -14.734 -4.82 1 98.75 213 LEU B CA 1
ATOM 4582 C C . LEU B 1 213 ? 16.297 -14.5 -5.215 1 98.75 213 LEU B C 1
ATOM 4584 O O . LEU B 1 213 ? 15.695 -13.508 -4.812 1 98.75 213 LEU B O 1
ATOM 4588 N N . MET B 1 214 ? 15.789 -15.398 -5.992 1 98.75 214 MET B N 1
ATOM 4589 C CA . MET B 1 214 ? 14.367 -15.523 -6.297 1 98.75 214 MET B CA 1
ATOM 4590 C C . MET B 1 214 ? 13.844 -16.891 -5.891 1 98.75 214 MET B C 1
ATOM 4592 O O . MET B 1 214 ? 14.312 -17.922 -6.391 1 98.75 214 MET B O 1
ATOM 4596 N N . ILE B 1 215 ? 12.906 -16.906 -4.988 1 98.75 215 ILE B N 1
ATOM 4597 C CA . ILE B 1 215 ? 12.297 -18.141 -4.492 1 98.75 215 ILE B CA 1
ATOM 4598 C C . ILE B 1 215 ? 10.906 -18.312 -5.098 1 98.75 215 ILE B C 1
ATOM 4600 O O . ILE B 1 215 ? 10.047 -17.438 -4.938 1 98.75 215 ILE B O 1
ATOM 4604 N N . VAL B 1 216 ? 10.688 -19.438 -5.758 1 98.62 216 VAL B N 1
ATOM 4605 C CA . VAL B 1 216 ? 9.422 -19.656 -6.453 1 98.62 216 VAL B CA 1
ATOM 4606 C C . VAL B 1 216 ? 8.805 -20.984 -5.996 1 98.62 216 VAL B C 1
ATOM 4608 O O . VAL B 1 216 ? 9.461 -22.016 -6.035 1 98.62 216 VAL B O 1
ATOM 4611 N N . LEU B 1 217 ? 7.641 -20.875 -5.48 1 98.44 217 LEU B N 1
ATOM 4612 C CA . LEU B 1 217 ? 6.824 -22.031 -5.133 1 98.44 217 LEU B CA 1
ATOM 4613 C C . LEU B 1 217 ? 5.52 -22.031 -5.922 1 98.44 217 LEU B C 1
ATOM 4615 O O . LEU B 1 217 ? 4.859 -21 -6.035 1 98.44 217 LEU B O 1
ATOM 4619 N N . GLY B 1 218 ? 5.199 -23.125 -6.535 1 97.62 218 GLY B N 1
ATOM 4620 C CA . GLY B 1 218 ? 3.975 -23.156 -7.32 1 97.62 218 GLY B CA 1
ATOM 4621 C C . GLY B 1 218 ? 3.518 -24.562 -7.664 1 97.62 218 GLY B C 1
ATOM 4622 O O . GLY B 1 218 ? 3.908 -25.516 -7.004 1 97.62 218 GLY B O 1
ATOM 4623 N N . GLN B 1 219 ? 2.576 -24.562 -8.586 1 96.81 219 GLN B N 1
ATOM 4624 C CA . GLN B 1 219 ? 1.964 -25.828 -9.008 1 96.81 219 GLN B CA 1
ATOM 4625 C C . GLN B 1 219 ? 1.974 -25.969 -10.523 1 96.81 219 GLN B C 1
ATOM 4627 O O . GLN B 1 219 ? 1.817 -24.969 -11.242 1 96.81 219 GLN B O 1
ATOM 4632 N N . CYS B 1 220 ? 2.207 -27.156 -10.977 1 97.56 220 CYS B N 1
ATOM 4633 C CA . CYS B 1 220 ? 2.139 -27.484 -12.398 1 97.56 220 CYS B CA 1
ATOM 4634 C C . CYS B 1 220 ? 1.615 -28.906 -12.602 1 97.56 220 CYS B C 1
ATOM 4636 O O . CYS B 1 220 ? 1.146 -29.531 -11.656 1 97.56 220 CYS B O 1
ATOM 4638 N N . LEU B 1 221 ? 1.527 -29.328 -13.859 1 98.06 221 LEU B N 1
ATOM 4639 C CA . LEU B 1 221 ? 1.036 -30.672 -14.18 1 98.06 221 LEU B CA 1
ATOM 4640 C C . LEU B 1 221 ? 2.195 -31.625 -14.422 1 98.06 221 LEU B C 1
ATOM 4642 O O . LEU B 1 221 ? 3.23 -31.234 -14.969 1 98.06 221 LEU B O 1
ATOM 4646 N N . PRO B 1 222 ? 1.974 -32.906 -14.016 1 96.69 222 PRO B N 1
ATOM 4647 C CA . PRO B 1 222 ? 2.936 -33.906 -14.5 1 96.69 222 PRO B CA 1
ATOM 4648 C C . PRO B 1 222 ? 2.988 -33.969 -16.031 1 96.69 222 PRO B C 1
ATOM 4650 O O . PRO B 1 222 ? 1.98 -33.719 -16.688 1 96.69 222 PRO B O 1
ATOM 4653 N N . ASP B 1 223 ? 4.148 -34.344 -16.547 1 97.06 223 ASP B N 1
ATOM 4654 C CA . ASP B 1 223 ? 4.277 -34.438 -18 1 97.06 223 ASP B CA 1
ATOM 4655 C C . ASP B 1 223 ? 3.271 -35.438 -18.562 1 97.06 223 ASP B C 1
ATOM 4657 O O . ASP B 1 223 ? 3.168 -36.562 -18.078 1 97.06 223 ASP B O 1
ATOM 4661 N N . GLY B 1 224 ? 2.578 -34.969 -19.5 1 96.06 224 GLY B N 1
ATOM 4662 C CA . GLY B 1 224 ? 1.635 -35.844 -20.188 1 96.06 224 GLY B CA 1
ATOM 4663 C C . GLY B 1 224 ? 0.253 -35.844 -19.562 1 96.06 224 GLY B C 1
ATOM 4664 O O . GLY B 1 224 ? -0.674 -36.469 -20.078 1 96.06 224 GLY B O 1
ATOM 4665 N N . VAL B 1 225 ? 0.081 -35.156 -18.5 1 97.25 225 VAL B N 1
ATOM 4666 C CA . VAL B 1 225 ? -1.194 -35.188 -17.797 1 97.25 225 VAL B CA 1
ATOM 4667 C C . VAL B 1 225 ? -1.975 -33.906 -18.125 1 97.25 225 VAL B C 1
ATOM 4669 O O . VAL B 1 225 ? -1.422 -32.812 -18.094 1 97.25 225 VAL B O 1
ATOM 4672 N N . SER B 1 226 ? -3.232 -34.094 -18.469 1 97.19 226 SER B N 1
ATOM 4673 C CA . SER B 1 226 ? -4.121 -32.969 -18.734 1 97.19 226 SER B CA 1
ATOM 4674 C C . SER B 1 226 ? -4.785 -32.469 -17.453 1 97.19 226 SER B C 1
ATOM 4676 O O . SER B 1 226 ? -5.066 -33.281 -16.547 1 97.19 226 SER B O 1
ATOM 4678 N N . LEU B 1 227 ? -5.082 -31.188 -17.438 1 97.5 227 LEU B N 1
ATOM 4679 C CA . LEU B 1 227 ? -5.656 -30.562 -16.234 1 97.5 227 LEU B CA 1
ATOM 4680 C C . LEU B 1 227 ? -7.008 -31.188 -15.906 1 97.5 227 LEU B C 1
ATOM 4682 O O . LEU B 1 227 ? -7.363 -31.328 -14.734 1 97.5 227 LEU B O 1
ATOM 4686 N N . PHE B 1 228 ? -7.828 -31.609 -16.922 1 96.69 228 PHE B N 1
ATOM 4687 C CA . PHE B 1 228 ? -9.172 -32.125 -16.672 1 96.69 228 PHE B CA 1
ATOM 4688 C C . PHE B 1 228 ? -9.125 -33.438 -15.938 1 96.69 228 PHE B C 1
ATOM 4690 O O . PHE B 1 228 ? -10.141 -33.906 -15.422 1 96.69 228 PHE B O 1
ATOM 4697 N N . LYS B 1 229 ? -7.922 -34.031 -15.812 1 97.25 229 LYS B N 1
ATOM 4698 C CA . LYS B 1 229 ? -7.758 -35.312 -15.094 1 97.25 229 LYS B CA 1
ATOM 4699 C C . LYS B 1 229 ? -7.434 -35.062 -13.625 1 97.25 229 LYS B C 1
ATOM 4701 O O . LYS B 1 229 ? -7.367 -36 -12.836 1 97.25 229 LYS B O 1
ATOM 4706 N N . THR B 1 230 ? -7.188 -33.875 -13.227 1 96.19 230 THR B N 1
ATOM 4707 C CA . THR B 1 230 ? -6.883 -33.531 -11.844 1 96.19 230 THR B CA 1
ATOM 4708 C C . THR B 1 230 ? -8.141 -33.062 -11.117 1 96.19 230 THR B C 1
ATOM 4710 O O . THR B 1 230 ? -9.141 -32.719 -11.75 1 96.19 230 THR B O 1
ATOM 4713 N N . TYR B 1 231 ? -8.133 -33.094 -9.734 1 94.75 231 TYR B N 1
ATOM 4714 C CA . TYR B 1 231 ? -9.289 -32.656 -8.969 1 94.75 231 TYR B CA 1
ATOM 4715 C C . TYR B 1 231 ? -9.578 -31.172 -9.234 1 94.75 231 TYR B C 1
ATOM 4717 O O . TYR B 1 231 ? -10.742 -30.766 -9.266 1 94.75 231 TYR B O 1
ATOM 4725 N N . GLN B 1 232 ? -8.508 -30.375 -9.414 1 95.62 232 GLN B N 1
ATOM 4726 C CA . GLN B 1 232 ? -8.672 -28.953 -9.695 1 95.62 232 GLN B CA 1
ATOM 4727 C C . GLN B 1 232 ? -9.406 -28.734 -11.016 1 95.62 232 GLN B C 1
ATOM 4729 O O . GLN B 1 232 ? -10.305 -27.891 -11.102 1 95.62 232 GLN B O 1
ATOM 4734 N N . GLY B 1 233 ? -8.953 -29.469 -12.023 1 96.69 233 GLY B N 1
ATOM 4735 C CA . GLY B 1 233 ? -9.625 -29.359 -13.312 1 96.69 233 GLY B CA 1
ATOM 4736 C C . GLY B 1 233 ? -11.086 -29.766 -13.25 1 96.69 233 GLY B C 1
ATOM 4737 O O . GLY B 1 233 ? -11.945 -29.078 -13.82 1 96.69 233 GLY B O 1
ATOM 4738 N N . ILE B 1 234 ? -11.336 -30.844 -12.586 1 96.44 234 ILE B N 1
ATOM 4739 C CA . ILE B 1 234 ? -12.695 -31.359 -12.445 1 96.44 234 ILE B CA 1
ATOM 4740 C C . ILE B 1 234 ? -13.562 -30.328 -11.727 1 96.44 234 ILE B C 1
ATOM 4742 O O . ILE B 1 234 ? -14.688 -30.047 -12.148 1 96.44 234 ILE B O 1
ATOM 4746 N N . LEU B 1 235 ? -13.016 -29.781 -10.719 1 97.06 235 LEU B N 1
ATOM 4747 C CA . LEU B 1 235 ? -13.773 -28.812 -9.938 1 97.06 235 LEU B CA 1
ATOM 4748 C C . LEU B 1 235 ? -14.102 -27.578 -10.766 1 97.06 235 LEU B C 1
ATOM 4750 O O . LEU B 1 235 ? -15.242 -27.109 -10.773 1 97.06 235 LEU B O 1
ATOM 4754 N N . VAL B 1 236 ? -13.125 -26.969 -11.438 1 97.38 236 VAL B N 1
ATOM 4755 C CA . VAL B 1 236 ? -13.344 -25.75 -12.219 1 97.38 236 VAL B CA 1
ATOM 4756 C C . VAL B 1 236 ? -14.297 -26.047 -13.375 1 97.38 236 VAL B C 1
ATOM 4758 O O . VAL B 1 236 ? -15.141 -25.219 -13.719 1 97.38 236 VAL B O 1
ATOM 4761 N N . ASP B 1 237 ? -14.18 -27.203 -13.984 1 96.5 237 ASP B N 1
ATOM 4762 C CA . ASP B 1 237 ? -15.141 -27.609 -15.008 1 96.5 237 ASP B CA 1
ATOM 4763 C C . ASP B 1 237 ? -16.547 -27.719 -14.422 1 96.5 237 ASP B C 1
ATOM 4765 O O . ASP B 1 237 ? -17.531 -27.375 -15.094 1 96.5 237 ASP B O 1
ATOM 4769 N N . THR B 1 238 ? -16.625 -28.312 -13.219 1 97.31 238 THR B N 1
ATOM 4770 C CA . THR B 1 238 ? -17.906 -28.391 -12.539 1 97.31 238 THR B CA 1
ATOM 4771 C C . THR B 1 238 ? -18.5 -26.984 -12.336 1 97.31 238 THR B C 1
ATOM 4773 O O . THR B 1 238 ? -19.703 -26.797 -12.5 1 97.31 238 THR B O 1
ATOM 4776 N N . ILE B 1 239 ? -17.656 -26.031 -11.945 1 97.38 239 ILE B N 1
ATOM 4777 C CA . ILE B 1 239 ? -18.094 -24.641 -11.812 1 97.38 239 ILE B CA 1
ATOM 4778 C C . ILE B 1 239 ? -18.641 -24.141 -13.156 1 97.38 239 ILE B C 1
ATOM 4780 O O . ILE B 1 239 ? -19.703 -23.531 -13.211 1 97.38 239 ILE B O 1
ATOM 4784 N N . GLY B 1 240 ? -17.906 -24.406 -14.25 1 96.06 240 GLY B N 1
ATOM 4785 C CA . GLY B 1 240 ? -18.375 -24.062 -15.586 1 96.06 240 GLY B CA 1
ATOM 4786 C C . GLY B 1 240 ? -19.719 -24.672 -15.922 1 96.06 240 GLY B C 1
ATOM 4787 O O . GLY B 1 240 ? -20.594 -24.016 -16.484 1 96.06 240 GLY B O 1
ATOM 4788 N N . ASP B 1 241 ? -19.922 -25.906 -15.602 1 96.5 241 ASP B N 1
ATOM 4789 C CA . ASP B 1 241 ? -21.172 -26.609 -15.836 1 96.5 241 ASP B CA 1
ATOM 4790 C C . ASP B 1 241 ? -22.328 -25.922 -15.102 1 96.5 241 ASP B C 1
ATOM 4792 O O . ASP B 1 241 ? -23.422 -25.781 -15.641 1 96.5 241 ASP B O 1
ATOM 4796 N N . CYS B 1 242 ? -22.031 -25.609 -13.898 1 97.38 242 CYS B N 1
ATOM 4797 C CA . CYS B 1 242 ? -23.062 -24.953 -13.102 1 97.38 242 CYS B CA 1
ATOM 4798 C C . CYS B 1 242 ? -23.422 -23.594 -13.688 1 97.38 242 CYS B C 1
ATOM 4800 O O . CYS B 1 242 ? -24.594 -23.172 -13.617 1 97.38 242 CYS B O 1
ATOM 4802 N N . LEU B 1 243 ? -22.453 -22.875 -14.234 1 96.31 243 LEU B N 1
ATOM 4803 C CA . LEU B 1 243 ? -22.75 -21.625 -14.93 1 96.31 243 LEU B CA 1
ATOM 4804 C C . LEU B 1 243 ? -23.656 -21.875 -16.141 1 96.31 243 LEU B C 1
ATOM 4806 O O . LEU B 1 243 ? -24.594 -21.109 -16.391 1 96.31 243 LEU B O 1
ATOM 4810 N N . MET B 1 244 ? -23.406 -22.922 -16.828 1 95.19 244 MET B N 1
ATOM 4811 C CA . MET B 1 244 ? -24.234 -23.297 -17.969 1 95.19 244 MET B CA 1
ATOM 4812 C C . MET B 1 244 ? -25.672 -23.609 -17.531 1 95.19 244 MET B C 1
ATOM 4814 O O . MET B 1 244 ? -26.625 -23.234 -18.203 1 95.19 244 MET B O 1
ATOM 4818 N N . ASP B 1 245 ? -25.719 -24.359 -16.453 1 96.06 245 ASP B N 1
ATOM 4819 C CA . ASP B 1 245 ? -27.047 -24.641 -15.891 1 96.06 245 ASP B CA 1
ATOM 4820 C C . ASP B 1 245 ? -27.797 -23.359 -15.555 1 96.06 245 ASP B C 1
ATOM 4822 O O . ASP B 1 245 ? -29 -23.25 -15.805 1 96.06 245 ASP B O 1
ATOM 4826 N N . MET B 1 246 ? -27.062 -22.438 -15.008 1 96.06 246 MET B N 1
ATOM 4827 C CA . MET B 1 246 ? -27.656 -21.156 -14.641 1 96.06 246 MET B CA 1
ATOM 4828 C C . MET B 1 246 ? -28.094 -20.391 -15.883 1 96.06 246 MET B C 1
ATOM 4830 O O . MET B 1 246 ? -29.109 -19.688 -15.852 1 96.06 246 MET B O 1
ATOM 4834 N N . ALA B 1 247 ? -27.344 -20.5 -16.906 1 94.44 247 ALA B N 1
ATOM 4835 C CA . ALA B 1 247 ? -27.719 -19.859 -18.172 1 94.44 247 ALA B CA 1
ATOM 4836 C C . ALA B 1 247 ? -29.016 -20.438 -18.703 1 94.44 247 ALA B C 1
ATOM 4838 O O . ALA B 1 247 ? -29.875 -19.688 -19.203 1 94.44 247 ALA B O 1
ATOM 4839 N N . LYS B 1 248 ? -29.203 -21.641 -18.625 1 95.06 248 LYS B N 1
ATOM 4840 C CA . LYS B 1 248 ? -30.406 -22.312 -19.078 1 95.06 248 LYS B CA 1
ATOM 4841 C C . LYS B 1 248 ? -31.625 -21.859 -18.281 1 95.06 248 LYS B C 1
ATOM 4843 O O . LYS B 1 248 ? -32.75 -21.828 -18.797 1 95.06 248 LYS B O 1
ATOM 4848 N N . LEU B 1 249 ? -31.406 -21.5 -17.047 1 94.69 249 LEU B N 1
ATOM 4849 C CA . LEU B 1 249 ? -32.469 -21.047 -16.172 1 94.69 249 LEU B CA 1
ATOM 4850 C C . LEU B 1 249 ? -32.688 -19.531 -16.312 1 94.69 249 LEU B C 1
ATOM 4852 O O . LEU B 1 249 ? -33.562 -18.969 -15.672 1 94.69 249 LEU B O 1
ATOM 4856 N N . GLY B 1 250 ? -31.844 -18.891 -17.031 1 93.12 250 GLY B N 1
ATOM 4857 C CA . GLY B 1 250 ? -32 -17.469 -17.297 1 93.12 250 GLY B CA 1
ATOM 4858 C C . GLY B 1 250 ? -31.328 -16.578 -16.266 1 93.12 250 GLY B C 1
ATOM 4859 O O . GLY B 1 250 ? -31.547 -15.375 -16.234 1 93.12 250 GLY B O 1
ATOM 4860 N N . LEU B 1 251 ? -30.531 -17.156 -15.422 1 93.62 251 LEU B N 1
ATOM 4861 C CA . LEU B 1 251 ? -29.828 -16.391 -14.398 1 93.62 251 LEU B CA 1
ATOM 4862 C C . LEU B 1 251 ? -28.594 -15.719 -14.984 1 93.62 251 LEU B C 1
ATOM 4864 O O . LEU B 1 251 ? -28.047 -14.781 -14.391 1 93.62 251 LEU B O 1
ATOM 4868 N N . THR B 1 252 ? -28.062 -16.172 -16.047 1 93.06 252 THR B N 1
ATOM 4869 C CA . THR B 1 252 ? -27.047 -15.617 -16.922 1 93.06 252 THR B CA 1
ATOM 4870 C C . THR B 1 252 ? -27.266 -16.078 -18.359 1 93.06 252 THR B C 1
ATOM 4872 O O . THR B 1 252 ? -28.344 -16.531 -18.719 1 93.06 252 THR B O 1
ATOM 4875 N N . SER B 1 253 ? -26.281 -15.852 -19.25 1 91.81 253 SER B N 1
ATOM 4876 C CA . SER B 1 253 ? -26.484 -16.25 -20.625 1 91.81 253 SER B CA 1
ATOM 4877 C C . SER B 1 253 ? -25.297 -17.031 -21.172 1 91.81 253 SER B C 1
ATOM 4879 O O . SER B 1 253 ? -24.188 -16.922 -20.656 1 91.81 253 SER B O 1
ATOM 4881 N N . GLU B 1 254 ? -25.609 -17.828 -22.109 1 89.81 254 GLU B N 1
ATOM 4882 C CA . GLU B 1 254 ? -24.562 -18.594 -22.766 1 89.81 254 GLU B CA 1
ATOM 4883 C C . GLU B 1 254 ? -23.547 -17.688 -23.453 1 89.81 254 GLU B C 1
ATOM 4885 O O . GLU B 1 254 ? -22.359 -18.016 -23.531 1 89.81 254 GLU B O 1
ATOM 4890 N N . GLU B 1 255 ? -24.047 -16.641 -23.875 1 88.81 255 GLU B N 1
ATOM 4891 C CA . GLU B 1 255 ? -23.172 -15.672 -24.516 1 88.81 255 GLU B CA 1
ATOM 4892 C C . GLU B 1 255 ? -22.125 -15.133 -23.531 1 88.81 255 GLU B C 1
ATOM 4894 O O . GLU B 1 255 ? -20.953 -15.031 -23.859 1 88.81 255 GLU B O 1
ATOM 4899 N N . LYS B 1 256 ? -22.594 -14.828 -22.344 1 90.12 256 LYS B N 1
ATOM 4900 C CA . LYS B 1 256 ? -21.672 -14.344 -21.312 1 90.12 256 LYS B CA 1
ATOM 4901 C C . LYS B 1 256 ? -20.641 -15.406 -20.953 1 90.12 256 LYS B C 1
ATOM 4903 O O . LYS B 1 256 ? -19.469 -15.086 -20.703 1 90.12 256 LYS B O 1
ATOM 4908 N N . ILE B 1 257 ? -21.109 -16.578 -20.969 1 90.81 257 ILE B N 1
ATOM 4909 C CA . ILE B 1 257 ? -20.219 -17.672 -20.609 1 90.81 257 ILE B CA 1
ATOM 4910 C C . ILE B 1 257 ? -19.172 -17.859 -21.703 1 90.81 257 ILE B C 1
ATOM 4912 O O . ILE B 1 257 ? -17.984 -18.078 -21.406 1 90.81 257 ILE B O 1
ATOM 4916 N N . GLY B 1 258 ? -19.547 -17.766 -22.906 1 86.56 258 GLY B N 1
ATOM 4917 C CA . GLY B 1 258 ? -18.641 -17.922 -24.031 1 86.56 258 GLY B CA 1
ATOM 4918 C C . GLY B 1 258 ? -17.547 -16.875 -24.062 1 86.56 258 GLY B C 1
ATOM 4919 O O . GLY B 1 258 ? -16.484 -17.094 -24.625 1 86.56 258 GLY B O 1
ATOM 4920 N N . LEU B 1 259 ? -17.828 -15.805 -23.375 1 87.5 259 LEU B N 1
ATOM 4921 C CA . LEU B 1 259 ? -16.891 -14.695 -23.359 1 87.5 259 LEU B CA 1
ATOM 4922 C C . LEU B 1 259 ? -16.062 -14.703 -22.062 1 87.5 259 LEU B C 1
ATOM 4924 O O . LEU B 1 259 ? -15.258 -13.805 -21.828 1 87.5 259 LEU B O 1
ATOM 4928 N N . PHE B 1 260 ? -16.297 -15.758 -21.297 1 89 260 PHE B N 1
ATOM 4929 C CA . PHE B 1 260 ? -15.641 -15.836 -20 1 89 260 PHE B CA 1
ATOM 4930 C C . PHE B 1 260 ? -14.586 -16.938 -20 1 89 260 PHE B C 1
ATOM 4932 O O . PHE B 1 260 ? -14.898 -18.109 -20.219 1 89 260 PHE B O 1
ATOM 4939 N N . THR B 1 261 ? -13.391 -16.578 -19.859 1 89.88 261 THR B N 1
ATOM 4940 C CA . THR B 1 261 ? -12.312 -17.547 -19.688 1 89.88 261 THR B CA 1
ATOM 4941 C C . THR B 1 261 ? -11.328 -17.078 -18.625 1 89.88 261 THR B C 1
ATOM 4943 O O . THR B 1 261 ? -11.023 -15.891 -18.531 1 89.88 261 THR B O 1
ATOM 4946 N N . ILE B 1 262 ? -10.883 -17.969 -17.766 1 93.69 262 ILE B N 1
ATOM 4947 C CA . ILE B 1 262 ? -9.93 -17.688 -16.703 1 93.69 262 ILE B CA 1
ATOM 4948 C C . ILE B 1 262 ? -8.516 -17.594 -17.281 1 93.69 262 ILE B C 1
ATOM 4950 O O . ILE B 1 262 ? -8.086 -18.469 -18.031 1 93.69 262 ILE B O 1
ATOM 4954 N N . PRO B 1 263 ? -7.816 -16.516 -17.047 1 94.56 263 PRO B N 1
ATOM 4955 C CA . PRO B 1 263 ? -6.453 -16.375 -17.547 1 94.56 263 PRO B CA 1
ATOM 4956 C C . PRO B 1 263 ? -5.43 -17.156 -16.734 1 94.56 263 PRO B C 1
ATOM 4958 O O . PRO B 1 263 ? -4.543 -16.547 -16.109 1 94.56 263 PRO B O 1
ATOM 4961 N N . ALA B 1 264 ? -5.543 -18.453 -16.734 1 96.5 264 ALA B N 1
ATOM 4962 C CA . ALA B 1 264 ? -4.633 -19.328 -16 1 96.5 264 ALA B CA 1
ATOM 4963 C C . ALA B 1 264 ? -4.184 -20.5 -16.859 1 96.5 264 ALA B C 1
ATOM 4965 O O . ALA B 1 264 ? -4.973 -21.047 -17.641 1 96.5 264 ALA B O 1
ATOM 4966 N N . TYR B 1 265 ? -2.994 -20.781 -16.797 1 97.38 265 TYR B N 1
ATOM 4967 C CA . TYR B 1 265 ? -2.395 -21.922 -17.484 1 97.38 265 TYR B CA 1
ATOM 4968 C C . TYR B 1 265 ? -1.438 -22.672 -16.547 1 97.38 265 TYR B C 1
ATOM 4970 O O . TYR B 1 265 ? -0.508 -22.078 -16 1 97.38 265 TYR B O 1
ATOM 4978 N N . PHE B 1 266 ? -1.697 -23.953 -16.328 1 98.12 266 PHE B N 1
ATOM 4979 C CA . PHE B 1 266 ? -0.791 -24.812 -15.578 1 98.12 266 PHE B CA 1
ATOM 4980 C C . PHE B 1 266 ? 0.12 -25.594 -16.516 1 98.12 266 PHE B C 1
ATOM 4982 O O . PHE B 1 266 ? -0.315 -26.547 -17.156 1 98.12 266 PHE B O 1
ATOM 4989 N N . PRO B 1 267 ? 1.317 -25.203 -16.562 1 98 267 PRO B N 1
ATOM 4990 C CA . PRO B 1 267 ? 2.232 -25.891 -17.484 1 98 267 PRO B CA 1
ATOM 4991 C C . PRO B 1 267 ? 2.586 -27.297 -17.016 1 98 267 PRO B C 1
ATOM 4993 O O . PRO B 1 267 ? 2.439 -27.625 -15.836 1 98 267 PRO B O 1
ATOM 4996 N N . GLN B 1 268 ? 2.971 -28.047 -18.062 1 97.44 268 GLN B N 1
ATOM 4997 C CA . GLN B 1 268 ? 3.652 -29.281 -17.688 1 97.44 268 GLN B CA 1
ATOM 4998 C C . GLN B 1 268 ? 5.008 -28.984 -17.047 1 97.44 268 GLN B C 1
ATOM 5000 O O . GLN B 1 268 ? 5.637 -27.969 -17.344 1 97.44 268 GLN B O 1
ATOM 5005 N N . PHE B 1 269 ? 5.445 -29.875 -16.125 1 97.12 269 PHE B N 1
ATOM 5006 C CA . PHE B 1 269 ? 6.691 -29.625 -15.406 1 97.12 269 PHE B CA 1
ATOM 5007 C C . PHE B 1 269 ? 7.844 -29.406 -16.375 1 97.12 269 PHE B C 1
ATOM 5009 O O . PHE B 1 269 ? 8.664 -28.5 -16.172 1 97.12 269 PHE B O 1
ATOM 5016 N N . SER B 1 270 ? 7.906 -30.188 -17.453 1 96.75 270 SER B N 1
ATOM 5017 C CA . SER B 1 270 ? 8.969 -30.047 -18.438 1 96.75 270 SER B CA 1
ATOM 5018 C C . SER B 1 270 ? 8.867 -28.703 -19.172 1 96.75 270 SER B C 1
ATOM 5020 O O . SER B 1 270 ? 9.891 -28.109 -19.516 1 96.75 270 SER B O 1
ATOM 5022 N N . GLU B 1 271 ? 7.652 -28.234 -19.422 1 96.25 271 GLU B N 1
ATOM 5023 C CA . GLU B 1 271 ? 7.441 -26.922 -20.016 1 96.25 271 GLU B CA 1
ATOM 5024 C C . GLU B 1 271 ? 7.957 -25.797 -19.125 1 96.25 271 GLU B C 1
ATOM 5026 O O . GLU B 1 271 ? 8.625 -24.875 -19.594 1 96.25 271 GLU B O 1
ATOM 5031 N N . LEU B 1 272 ? 7.594 -25.938 -17.844 1 97.19 272 LEU B N 1
ATOM 5032 C CA . LEU B 1 272 ? 8.055 -24.969 -16.859 1 97.19 272 LEU B CA 1
ATOM 5033 C C . LEU B 1 272 ? 9.578 -24.922 -16.812 1 97.19 272 LEU B C 1
ATOM 5035 O O . LEU B 1 272 ? 10.164 -23.828 -16.891 1 97.19 272 LEU B O 1
ATOM 5039 N N . LYS B 1 273 ? 10.164 -26.031 -16.719 1 96 273 LYS B N 1
ATOM 5040 C CA . LYS B 1 273 ? 11.617 -26.156 -16.656 1 96 273 LYS B CA 1
ATOM 5041 C C . LYS B 1 273 ? 12.273 -25.531 -17.891 1 96 273 LYS B C 1
ATOM 5043 O O . LYS B 1 273 ? 13.234 -24.781 -17.766 1 96 273 LYS B O 1
ATOM 5048 N N . THR B 1 274 ? 11.742 -25.828 -19.016 1 96.5 274 THR B N 1
ATOM 5049 C CA . THR B 1 274 ? 12.273 -25.344 -20.281 1 96.5 274 THR B CA 1
ATOM 5050 C C . THR B 1 274 ? 12.25 -23.812 -20.312 1 96.5 274 THR B C 1
ATOM 5052 O O . THR B 1 274 ? 13.234 -23.188 -20.703 1 96.5 274 THR B O 1
ATOM 5055 N N . GLU B 1 275 ? 11.164 -23.266 -19.922 1 96.19 275 GLU B N 1
ATOM 5056 C CA . GLU B 1 275 ? 11.023 -21.812 -20 1 96.19 275 GLU B CA 1
ATOM 5057 C C . GLU B 1 275 ? 11.969 -21.109 -19.031 1 96.19 275 GLU B C 1
ATOM 5059 O O . GLU B 1 275 ? 12.539 -20.062 -19.344 1 96.19 275 GLU B O 1
ATOM 5064 N N . ILE B 1 276 ? 12.172 -21.672 -17.859 1 96.5 276 ILE B N 1
ATOM 5065 C CA . ILE B 1 276 ? 13.062 -21.094 -16.859 1 96.5 276 ILE B CA 1
ATOM 5066 C C . ILE B 1 276 ? 14.508 -21.188 -17.344 1 96.5 276 ILE B C 1
ATOM 5068 O O . ILE B 1 276 ? 15.297 -20.25 -17.172 1 96.5 276 ILE B O 1
ATOM 5072 N N . GLU B 1 277 ? 14.859 -22.281 -17.969 1 96.25 277 GLU B N 1
ATOM 5073 C CA . GLU B 1 277 ? 16.219 -22.547 -18.438 1 96.25 277 GLU B CA 1
ATOM 5074 C C . GLU B 1 277 ? 16.609 -21.609 -19.578 1 96.25 277 GLU B C 1
ATOM 5076 O O . GLU B 1 277 ? 17.797 -21.344 -19.797 1 96.25 277 GLU B O 1
ATOM 5081 N N . LYS B 1 278 ? 15.617 -21.094 -20.266 1 96.12 278 LYS B N 1
ATOM 5082 C CA . LYS B 1 278 ? 15.875 -20.156 -21.359 1 96.12 278 LYS B CA 1
ATOM 5083 C C . LYS B 1 278 ? 16.438 -18.844 -20.844 1 96.12 278 LYS B C 1
ATOM 5085 O O . LYS B 1 278 ? 17.094 -18.094 -21.578 1 96.12 278 LYS B O 1
ATOM 5090 N N . ASN B 1 279 ? 16.125 -18.609 -19.594 1 93.69 279 ASN B N 1
ATOM 5091 C CA . ASN B 1 279 ? 16.562 -17.344 -19.016 1 93.69 279 ASN B CA 1
ATOM 5092 C C . ASN B 1 279 ? 18.062 -17.359 -18.734 1 93.69 279 ASN B C 1
ATOM 5094 O O . ASN B 1 279 ? 18.609 -18.375 -18.297 1 93.69 279 ASN B O 1
ATOM 5098 N N . ARG B 1 280 ? 18.75 -16.266 -18.984 1 94.62 280 ARG B N 1
ATOM 5099 C CA . ARG B 1 280 ? 20.203 -16.219 -18.812 1 94.62 280 ARG B CA 1
ATOM 5100 C C . ARG B 1 280 ? 20.594 -15.305 -17.656 1 94.62 280 ARG B C 1
ATOM 5102 O O . ARG B 1 280 ? 21.766 -15.203 -17.297 1 94.62 280 ARG B O 1
ATOM 5109 N N . SER B 1 281 ? 19.641 -14.734 -17.078 1 97.69 281 SER B N 1
ATOM 5110 C CA . SER B 1 281 ? 19.906 -13.75 -16.031 1 97.69 281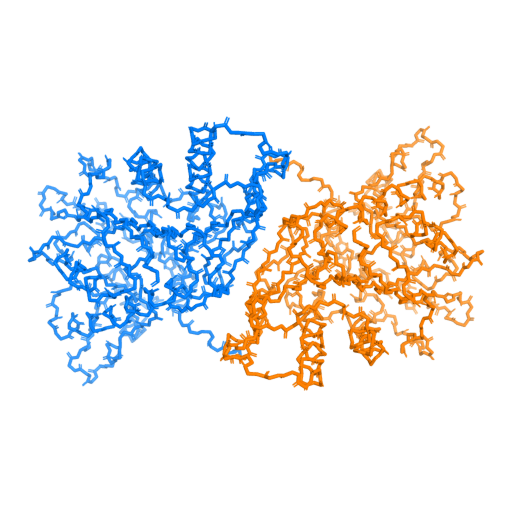 SER B CA 1
ATOM 5111 C C . SER B 1 281 ? 20.031 -14.414 -14.672 1 97.69 281 SER B C 1
ATOM 5113 O O . SER B 1 281 ? 20.547 -13.805 -13.727 1 97.69 281 SER B O 1
ATOM 5115 N N . PHE B 1 282 ? 19.578 -15.656 -14.562 1 98 282 PHE B N 1
ATOM 5116 C CA . PHE B 1 282 ? 19.609 -16.359 -13.281 1 98 282 PHE B CA 1
ATOM 5117 C C . PHE B 1 282 ? 20.312 -17.703 -13.422 1 98 282 PHE B C 1
ATOM 5119 O O . PHE B 1 282 ? 20.219 -18.359 -14.461 1 98 282 PHE B O 1
ATOM 5126 N N . THR B 1 283 ? 20.984 -18.078 -12.406 1 97.69 283 THR B N 1
ATOM 5127 C CA . THR B 1 283 ? 21.406 -19.453 -12.211 1 97.69 283 THR B CA 1
ATOM 5128 C C . THR B 1 283 ? 20.344 -20.25 -11.453 1 97.69 283 THR B C 1
ATOM 5130 O O . THR B 1 283 ? 19.828 -19.797 -10.438 1 97.69 283 THR B O 1
ATOM 5133 N N . ILE B 1 284 ? 20.062 -21.391 -12.008 1 98.06 284 ILE B N 1
ATOM 5134 C CA . ILE B 1 284 ? 19.141 -22.281 -11.312 1 98.06 284 ILE B CA 1
ATOM 5135 C C . ILE B 1 284 ? 19.875 -23.062 -10.234 1 98.06 284 ILE B C 1
ATOM 5137 O O . ILE B 1 284 ? 20.594 -24.016 -10.531 1 98.06 284 ILE B O 1
ATOM 5141 N N . GLU B 1 285 ? 19.672 -22.688 -9.008 1 97.62 285 GLU B N 1
ATOM 5142 C CA . GLU B 1 285 ? 20.328 -23.375 -7.898 1 97.62 285 GLU B CA 1
ATOM 5143 C C . GLU B 1 285 ? 19.609 -24.688 -7.578 1 97.62 285 GLU B C 1
ATOM 5145 O O . GLU B 1 285 ? 20.266 -25.688 -7.254 1 97.62 285 GLU B O 1
ATOM 5150 N N . THR B 1 286 ? 18.297 -24.625 -7.621 1 96.88 286 THR B N 1
ATOM 5151 C CA . THR B 1 286 ? 17.5 -25.828 -7.473 1 96.88 286 THR B CA 1
ATOM 5152 C C . THR B 1 286 ? 16.156 -25.688 -8.188 1 96.88 286 THR B C 1
ATOM 5154 O O . THR B 1 286 ? 15.625 -24.594 -8.312 1 96.88 286 THR B O 1
ATOM 5157 N N . MET B 1 287 ? 15.68 -26.672 -8.758 1 97 287 MET B N 1
ATOM 5158 C CA . MET B 1 287 ? 14.352 -26.844 -9.336 1 97 287 MET B CA 1
ATOM 5159 C C . MET B 1 287 ? 13.852 -28.266 -9.133 1 97 287 MET B C 1
ATOM 5161 O O . MET B 1 287 ? 14.352 -29.203 -9.766 1 97 287 MET B O 1
ATOM 5165 N N . GLU B 1 288 ? 12.867 -28.406 -8.227 1 96.88 288 GLU B N 1
ATOM 5166 C CA . GLU B 1 288 ? 12.469 -29.766 -7.867 1 96.88 288 GLU B CA 1
ATOM 5167 C C . GLU B 1 288 ? 10.984 -29.828 -7.52 1 96.88 288 GLU B C 1
ATOM 5169 O O . GLU B 1 288 ? 10.367 -28.797 -7.207 1 96.88 288 GLU B O 1
ATOM 5174 N N . SER B 1 289 ? 10.484 -31.016 -7.637 1 96.44 289 SER B N 1
ATOM 5175 C CA . SER B 1 289 ? 9.156 -31.297 -7.09 1 96.44 289 SER B CA 1
ATOM 5176 C C . SER B 1 289 ? 9.219 -31.516 -5.582 1 96.44 289 SER B C 1
ATOM 5178 O O . SER B 1 289 ? 10.141 -32.156 -5.082 1 96.44 289 SER B O 1
ATOM 5180 N N . VAL B 1 290 ? 8.25 -30.906 -4.898 1 96.38 290 VAL B N 1
ATOM 5181 C CA . VAL B 1 290 ? 8.195 -31.078 -3.449 1 96.38 290 VAL B CA 1
ATOM 5182 C C . VAL B 1 290 ? 6.844 -31.672 -3.049 1 96.38 290 VAL B C 1
ATOM 5184 O O . VAL B 1 290 ? 5.863 -31.547 -3.785 1 96.38 290 VAL B O 1
ATOM 5187 N N . HIS B 1 291 ? 6.852 -32.344 -1.938 1 94.19 291 HIS B N 1
ATOM 5188 C CA . HIS B 1 291 ? 5.625 -32.969 -1.446 1 94.19 291 HIS B CA 1
ATOM 5189 C C . HIS B 1 291 ? 4.707 -31.922 -0.798 1 94.19 291 HIS B C 1
ATOM 5191 O O . HIS B 1 291 ? 5.129 -31.188 0.092 1 94.19 291 HIS B O 1
ATOM 5197 N N . HIS B 1 292 ? 3.514 -31.859 -1.246 1 93.62 292 HIS B N 1
ATOM 5198 C CA . HIS B 1 292 ? 2.5 -31.047 -0.583 1 93.62 292 HIS B CA 1
ATOM 5199 C C . HIS B 1 292 ? 1.872 -31.797 0.586 1 93.62 292 HIS B C 1
ATOM 5201 O O . HIS B 1 292 ? 1.421 -32.938 0.43 1 93.62 292 HIS B O 1
ATOM 5207 N N . PRO B 1 293 ? 1.7 -31.156 1.716 1 92 293 PRO B N 1
ATOM 5208 C CA . PRO B 1 293 ? 1.201 -31.844 2.91 1 92 293 PRO B CA 1
ATOM 5209 C C . PRO B 1 293 ? -0.226 -32.375 2.742 1 92 293 PRO B C 1
ATOM 5211 O O . PRO B 1 293 ? -0.617 -33.344 3.395 1 92 293 PRO B O 1
ATOM 5214 N N . LEU B 1 294 ? -0.989 -31.812 1.879 1 89.25 294 LEU B N 1
ATOM 5215 C CA . LEU B 1 294 ? -2.396 -32.156 1.738 1 89.25 294 LEU B CA 1
ATOM 5216 C C . LEU B 1 294 ? -2.605 -33.094 0.554 1 89.25 294 LEU B C 1
ATOM 5218 O O . LEU B 1 294 ? -3.744 -33.438 0.208 1 89.25 294 LEU B O 1
ATOM 5222 N N . GLU B 1 295 ? -1.612 -33.531 -0.081 1 84.62 295 GLU B N 1
ATOM 5223 C CA . GLU B 1 295 ? -1.715 -34.375 -1.258 1 84.62 295 GLU B CA 1
ATOM 5224 C C . GLU B 1 295 ? -2.213 -35.781 -0.883 1 84.62 295 GLU B C 1
ATOM 5226 O O . GLU B 1 295 ? -2.85 -36.469 -1.692 1 84.62 295 GLU B O 1
ATOM 5231 N N . ASP B 1 296 ? -1.958 -36.219 0.326 1 80.94 296 ASP B N 1
ATOM 5232 C CA . ASP B 1 296 ? -2.256 -37.594 0.695 1 80.94 296 ASP B CA 1
ATOM 5233 C C . ASP B 1 296 ? -3.584 -37.688 1.445 1 80.94 296 ASP B C 1
ATOM 5235 O O . ASP B 1 296 ? -3.967 -38.781 1.909 1 80.94 296 ASP B O 1
ATOM 5239 N N . ILE B 1 297 ? -4.273 -36.625 1.571 1 84.19 297 ILE B N 1
ATOM 5240 C CA . ILE B 1 297 ? -5.555 -36.594 2.268 1 84.19 297 ILE B CA 1
ATOM 5241 C C . ILE B 1 297 ? -6.641 -36.062 1.336 1 84.19 297 ILE B C 1
ATOM 5243 O O . ILE B 1 297 ? -6.477 -35 0.729 1 84.19 297 ILE B O 1
ATOM 5247 N N . PRO B 1 298 ? -7.719 -37 1.211 1 83.5 298 PRO B N 1
ATOM 5248 C CA . PRO B 1 298 ? -8.82 -36.438 0.421 1 83.5 298 PRO B CA 1
ATOM 5249 C C . PRO B 1 298 ? -9.383 -35.156 1.021 1 83.5 298 PRO B C 1
ATOM 5251 O O . PRO B 1 298 ? -9.789 -35.125 2.186 1 83.5 298 PRO B O 1
ATOM 5254 N N . LEU B 1 299 ? -9.352 -34.094 0.214 1 89.44 299 LEU B N 1
ATOM 5255 C CA . LEU B 1 299 ? -9.891 -32.812 0.665 1 89.44 299 LEU B CA 1
ATOM 5256 C C . LEU B 1 299 ? -11.422 -32.844 0.665 1 89.44 299 LEU B C 1
ATOM 5258 O O . LEU B 1 299 ? -12.031 -33.531 -0.166 1 89.44 299 LEU B O 1
ATOM 5262 N N . SER B 1 300 ? -11.945 -32.219 1.615 1 92.56 300 SER B N 1
ATOM 5263 C CA . SER B 1 300 ? -13.406 -32.156 1.646 1 92.56 300 SER B CA 1
ATOM 5264 C C . SER B 1 300 ? -13.945 -31.266 0.536 1 92.56 300 SER B C 1
ATOM 5266 O O . SER B 1 300 ? -13.289 -30.312 0.123 1 92.56 300 SER B O 1
ATOM 5268 N N . ASN B 1 301 ? -15.117 -31.641 0.089 1 92.12 301 ASN B N 1
ATOM 5269 C CA . ASN B 1 301 ? -15.781 -30.797 -0.899 1 92.12 301 ASN B CA 1
ATOM 5270 C C . ASN B 1 301 ? -15.961 -29.359 -0.391 1 92.12 301 ASN B C 1
ATOM 5272 O O . ASN B 1 301 ? -15.781 -28.406 -1.144 1 92.12 301 ASN B O 1
ATOM 5276 N N . HIS B 1 302 ? -16.297 -29.344 0.834 1 93.19 302 HIS B N 1
ATOM 5277 C CA . HIS B 1 302 ? -16.5 -28.031 1.443 1 93.19 302 HIS B CA 1
ATOM 5278 C C . HIS B 1 302 ? -15.219 -27.188 1.38 1 93.19 302 HIS B C 1
ATOM 5280 O O . HIS B 1 302 ? -15.266 -26 1.046 1 93.19 302 HIS B O 1
ATOM 5286 N N . PHE B 1 303 ? -14.148 -27.766 1.706 1 94.5 303 PHE B N 1
ATOM 5287 C CA . PHE B 1 303 ? -12.852 -27.109 1.672 1 94.5 303 PHE B CA 1
ATOM 5288 C C . PHE B 1 303 ? -12.523 -26.641 0.26 1 94.5 303 PHE B C 1
ATOM 5290 O O . PHE B 1 303 ? -12.133 -25.484 0.057 1 94.5 303 PHE B O 1
ATOM 5297 N N . LEU B 1 304 ? -12.727 -27.484 -0.697 1 95.69 304 LEU B N 1
ATOM 5298 C CA . LEU B 1 304 ? -12.398 -27.188 -2.086 1 95.69 304 LEU B CA 1
ATOM 5299 C C . LEU B 1 304 ? -13.266 -26.047 -2.615 1 95.69 304 LEU B C 1
ATOM 5301 O O . LEU B 1 304 ? -12.758 -25.125 -3.25 1 95.69 304 LEU B O 1
ATOM 5305 N N . ILE B 1 305 ? -14.5 -26.141 -2.312 1 97.06 305 ILE B N 1
ATOM 5306 C CA . ILE B 1 305 ? -15.438 -25.141 -2.791 1 97.06 305 ILE B CA 1
ATOM 5307 C C . ILE B 1 305 ? -15.109 -23.781 -2.176 1 97.06 305 ILE B C 1
ATOM 5309 O O . ILE B 1 305 ? -15.078 -22.766 -2.875 1 97.06 305 ILE B O 1
ATOM 5313 N N . ALA B 1 306 ? -14.82 -23.781 -0.881 1 96.81 306 ALA B N 1
ATOM 5314 C CA . ALA B 1 306 ? -14.477 -22.531 -0.195 1 96.81 306 ALA B CA 1
ATOM 5315 C C . ALA B 1 306 ? -13.195 -21.922 -0.76 1 96.81 306 ALA B C 1
ATOM 5317 O O . ALA B 1 306 ? -13.125 -20.719 -0.996 1 96.81 306 ALA B O 1
ATOM 5318 N N . MET B 1 307 ? -12.234 -22.734 -0.969 1 96.31 307 MET B N 1
ATOM 5319 C CA . MET B 1 307 ? -10.953 -22.297 -1.504 1 96.31 307 MET B CA 1
ATOM 5320 C C . MET B 1 307 ? -11.117 -21.703 -2.9 1 96.31 307 MET B C 1
ATOM 5322 O O . MET B 1 307 ? -10.672 -20.594 -3.166 1 96.31 307 MET B O 1
ATOM 5326 N N . PHE B 1 308 ? -11.82 -22.344 -3.76 1 97.38 308 PHE B N 1
ATOM 5327 C CA . PHE B 1 308 ? -11.938 -21.891 -5.141 1 97.38 308 PHE B CA 1
ATOM 5328 C C . PHE B 1 308 ? -12.898 -20.719 -5.246 1 97.38 308 PHE B C 1
ATOM 5330 O O . PHE B 1 308 ? -12.75 -19.859 -6.129 1 97.38 308 PHE B O 1
ATOM 5337 N N . ARG B 1 309 ? -13.891 -20.688 -4.348 1 97.31 309 ARG B N 1
ATOM 5338 C CA . ARG B 1 309 ? -14.711 -19.484 -4.285 1 97.31 309 ARG B CA 1
ATOM 5339 C C . ARG B 1 309 ? -13.867 -18.266 -3.969 1 97.31 309 ARG B C 1
ATOM 5341 O O . ARG B 1 309 ? -13.984 -17.234 -4.633 1 97.31 309 ARG B O 1
ATOM 5348 N N . ALA B 1 310 ? -12.969 -18.375 -3.002 1 96.06 310 ALA B N 1
ATOM 5349 C CA . ALA B 1 310 ? -12.094 -17.281 -2.609 1 96.06 310 ALA B CA 1
ATOM 5350 C C . ALA B 1 310 ? -11.172 -16.875 -3.758 1 96.06 310 ALA B C 1
ATOM 5352 O O . ALA B 1 310 ? -10.852 -15.695 -3.92 1 96.06 310 ALA B O 1
ATOM 5353 N N . ILE B 1 311 ? -10.789 -17.828 -4.57 1 95.38 311 ILE B N 1
ATOM 5354 C CA . ILE B 1 311 ? -9.844 -17.609 -5.66 1 95.38 311 ILE B CA 1
ATOM 5355 C C . ILE B 1 311 ? -10.555 -16.984 -6.852 1 95.38 311 ILE B C 1
ATOM 5357 O O . ILE B 1 311 ? -10.031 -16.062 -7.492 1 95.38 311 ILE B O 1
ATOM 5361 N N . LEU B 1 312 ? -11.828 -17.375 -7.105 1 95.69 312 LEU B N 1
ATOM 5362 C CA . LEU B 1 312 ? -12.438 -17.078 -8.398 1 95.69 312 LEU B CA 1
ATOM 5363 C C . LEU B 1 312 ? -13.539 -16.047 -8.258 1 95.69 312 LEU B C 1
ATOM 5365 O O . LEU B 1 312 ? -14.039 -15.516 -9.25 1 95.69 312 LEU B O 1
ATOM 5369 N N . SER B 1 313 ? -13.906 -15.695 -7.047 1 93.81 313 SER B N 1
ATOM 5370 C CA . SER B 1 313 ? -15.07 -14.836 -6.832 1 93.81 313 SER B CA 1
ATOM 5371 C C . SER B 1 313 ? -14.898 -13.492 -7.535 1 93.81 313 SER B C 1
ATOM 5373 O O . SER B 1 313 ? -15.844 -12.977 -8.133 1 93.81 313 SER B O 1
ATOM 5375 N N . THR B 1 314 ? -13.703 -12.945 -7.457 1 92.31 314 THR B N 1
ATOM 5376 C CA . THR B 1 314 ? -13.484 -11.617 -8.023 1 92.31 314 THR B CA 1
ATOM 5377 C C . THR B 1 314 ? -13.664 -11.633 -9.539 1 92.31 314 THR B C 1
ATOM 5379 O O . THR B 1 314 ? -14.352 -10.781 -10.094 1 92.31 314 THR B O 1
ATOM 5382 N N . ILE B 1 315 ? -13.094 -12.609 -10.195 1 92.06 315 ILE B N 1
ATOM 5383 C CA . ILE B 1 315 ? -13.164 -12.68 -11.648 1 92.06 315 ILE B CA 1
ATOM 5384 C C . ILE B 1 315 ? -14.594 -13 -12.078 1 92.06 315 ILE B C 1
ATOM 5386 O O . ILE B 1 315 ? -15.102 -12.438 -13.055 1 92.06 315 ILE B O 1
ATOM 5390 N N . ILE B 1 316 ? -15.273 -13.859 -11.391 1 93.81 316 ILE B N 1
ATOM 5391 C CA . ILE B 1 316 ? -16.656 -14.234 -11.703 1 93.81 316 ILE B CA 1
ATOM 5392 C C . ILE B 1 316 ? -17.578 -13.039 -11.477 1 93.81 316 ILE B C 1
ATOM 5394 O O . ILE B 1 316 ? -18.438 -12.75 -12.312 1 93.81 316 ILE B O 1
ATOM 5398 N N . LYS B 1 317 ? -17.344 -12.383 -10.398 1 92.5 317 LYS B N 1
ATOM 5399 C CA . LYS B 1 317 ? -18.156 -11.211 -10.078 1 92.5 317 LYS B CA 1
ATOM 5400 C C . LYS B 1 317 ? -18.016 -10.125 -11.141 1 92.5 317 LYS B C 1
ATOM 5402 O O . LYS B 1 317 ? -18.984 -9.477 -11.516 1 92.5 317 LYS B O 1
ATOM 5407 N N . GLU B 1 318 ? -16.828 -9.914 -11.523 1 89.88 318 GLU B N 1
ATOM 5408 C CA . GLU B 1 318 ? -16.547 -8.867 -12.516 1 89.88 318 GLU B CA 1
ATOM 5409 C C . GLU B 1 318 ? -17.25 -9.164 -13.836 1 89.88 318 GLU B C 1
ATOM 5411 O O . GLU B 1 318 ? -17.719 -8.25 -14.516 1 89.88 318 GLU B O 1
ATOM 5416 N N . HIS B 1 319 ? -17.328 -10.414 -14.211 1 91.25 319 HIS B N 1
ATOM 5417 C CA . HIS B 1 319 ? -17.859 -10.789 -15.516 1 91.25 319 HIS B CA 1
ATOM 5418 C C . HIS B 1 319 ? -19.359 -11.023 -15.438 1 91.25 319 HIS B C 1
ATOM 5420 O O . HIS B 1 319 ? -20.109 -10.617 -16.328 1 91.25 319 HIS B O 1
ATOM 5426 N N . PHE B 1 320 ? -19.859 -11.648 -14.352 1 93.69 320 PHE B N 1
ATOM 5427 C CA . PHE B 1 320 ? -21.25 -12.109 -14.297 1 93.69 320 PHE B CA 1
ATOM 5428 C C . PHE B 1 320 ? -22.062 -11.273 -13.32 1 93.69 320 PHE B C 1
ATOM 5430 O O . PHE B 1 320 ? -23.297 -11.336 -13.312 1 93.69 320 PHE B O 1
ATOM 5437 N N . GLY B 1 321 ? -21.406 -10.5 -12.516 1 91.12 321 GLY B N 1
ATOM 5438 C CA . GLY B 1 321 ? -22.094 -9.727 -11.492 1 91.12 321 GLY B CA 1
ATOM 5439 C C . GLY B 1 321 ? -22.062 -10.391 -10.133 1 91.12 321 GLY B C 1
ATOM 5440 O O . GLY B 1 321 ? -21.844 -11.602 -10.031 1 91.12 321 GLY B O 1
ATOM 5441 N N . GLU B 1 322 ? -22.266 -9.664 -9.102 1 89.31 322 GLU B N 1
ATOM 5442 C CA . GLU B 1 322 ? -22.156 -10.109 -7.719 1 89.31 322 GLU B CA 1
ATOM 5443 C C . GLU B 1 322 ? -23.281 -11.094 -7.371 1 89.31 322 GLU B C 1
ATOM 5445 O O . GLU B 1 322 ? -23.078 -12.016 -6.582 1 89.31 322 GLU B O 1
ATOM 5450 N N . ASP B 1 323 ? -24.344 -11.023 -7.953 1 89.19 323 ASP B N 1
ATOM 5451 C CA . ASP B 1 323 ? -25.547 -11.758 -7.578 1 89.19 323 ASP B CA 1
ATOM 5452 C C . ASP B 1 323 ? -25.438 -13.227 -7.984 1 89.19 323 ASP B C 1
ATOM 5454 O O . ASP B 1 323 ? -26.172 -14.078 -7.469 1 89.19 323 ASP B O 1
ATOM 5458 N N . VAL B 1 324 ? -24.516 -13.531 -8.828 1 93.25 324 VAL B N 1
ATOM 5459 C CA . VAL B 1 324 ? -24.438 -14.875 -9.383 1 93.25 324 VAL B CA 1
ATOM 5460 C C . VAL B 1 324 ? -23.578 -15.758 -8.461 1 93.25 324 VAL B C 1
ATOM 5462 O O . VAL B 1 324 ? -23.688 -16.984 -8.5 1 93.25 324 VAL B O 1
ATOM 5465 N N . ILE B 1 325 ? -22.781 -15.211 -7.578 1 94.69 325 ILE B N 1
ATOM 5466 C CA . ILE B 1 325 ? -21.719 -15.906 -6.859 1 94.69 325 ILE B CA 1
ATOM 5467 C C . ILE B 1 325 ? -22.328 -16.922 -5.902 1 94.69 325 ILE B C 1
ATOM 5469 O O . ILE B 1 325 ? -21.969 -18.109 -5.941 1 94.69 325 ILE B O 1
ATOM 5473 N N . ASP B 1 326 ? -23.266 -16.5 -5.07 1 95.56 326 ASP B N 1
ATOM 5474 C CA . ASP B 1 326 ? -23.844 -17.391 -4.062 1 95.56 326 ASP B CA 1
ATOM 5475 C C . ASP B 1 326 ? -24.594 -18.547 -4.715 1 95.56 326 ASP B C 1
ATOM 5477 O O . ASP B 1 326 ? -24.406 -19.703 -4.328 1 95.56 326 ASP B O 1
ATOM 5481 N N . GLU B 1 327 ? -25.359 -18.188 -5.68 1 96.69 327 GLU B N 1
ATOM 5482 C CA . GLU B 1 327 ? -26.125 -19.219 -6.383 1 96.69 327 GLU B CA 1
ATOM 5483 C C . GLU B 1 327 ? -25.203 -20.219 -7.07 1 96.69 327 GLU B C 1
ATOM 5485 O O . GLU B 1 327 ? -25.453 -21.422 -7.035 1 96.69 327 GLU B O 1
ATOM 5490 N N . LEU B 1 328 ? -24.188 -19.719 -7.676 1 97.88 328 LEU B N 1
ATOM 5491 C CA . LEU B 1 328 ? -23.234 -20.562 -8.391 1 97.88 328 LEU B CA 1
ATOM 5492 C C . LEU B 1 328 ? -22.594 -21.562 -7.445 1 97.88 328 LEU B C 1
ATOM 5494 O O . LEU B 1 328 ? -22.625 -22.781 -7.699 1 97.88 328 LEU B O 1
ATOM 5498 N N . PHE B 1 329 ? -22.109 -21.156 -6.34 1 97.81 329 PHE B N 1
ATOM 5499 C CA . PHE B 1 329 ? -21.328 -22.047 -5.48 1 97.81 329 PHE B CA 1
ATOM 5500 C C . PHE B 1 329 ? -22.266 -22.922 -4.648 1 97.81 329 PHE B C 1
ATOM 5502 O O . PHE B 1 329 ? -21.859 -24 -4.203 1 97.81 329 PHE B O 1
ATOM 5509 N N . ASP B 1 330 ? -23.5 -22.469 -4.441 1 97.19 330 ASP B N 1
ATOM 5510 C CA . ASP B 1 330 ? -24.5 -23.375 -3.896 1 97.19 330 ASP B CA 1
ATOM 5511 C C . ASP B 1 330 ? -24.75 -24.547 -4.844 1 97.19 330 ASP B C 1
ATOM 5513 O O . ASP B 1 330 ? -24.875 -25.688 -4.402 1 97.19 330 ASP B O 1
ATOM 5517 N N . ARG B 1 331 ? -24.859 -24.266 -6.109 1 97.69 331 ARG B N 1
ATOM 5518 C CA . ARG B 1 331 ? -25.078 -25.297 -7.113 1 97.69 331 ARG B CA 1
ATOM 5519 C C . ARG B 1 331 ? -23.875 -26.234 -7.199 1 97.69 331 ARG B C 1
ATOM 5521 O O . ARG B 1 331 ? -24.031 -27.438 -7.379 1 97.69 331 ARG B O 1
ATOM 5528 N N . VAL B 1 332 ? -22.703 -25.656 -7.133 1 98.31 332 VAL B N 1
ATOM 5529 C CA . VAL B 1 332 ? -21.484 -26.484 -7.156 1 98.31 332 VAL B CA 1
ATOM 5530 C C . VAL B 1 332 ? -21.484 -27.438 -5.969 1 98.31 332 VAL B C 1
ATOM 5532 O O . VAL B 1 332 ? -21.172 -28.625 -6.113 1 98.31 332 VAL B O 1
ATOM 5535 N N . ALA B 1 333 ? -21.844 -26.875 -4.797 1 97.81 333 ALA B N 1
ATOM 5536 C CA . ALA B 1 333 ? -21.906 -27.688 -3.588 1 97.81 333 ALA B CA 1
ATOM 5537 C C . ALA B 1 333 ? -22.906 -28.828 -3.74 1 97.81 333 ALA B C 1
ATOM 5539 O O . ALA B 1 333 ? -22.625 -29.953 -3.344 1 97.81 333 ALA B O 1
ATOM 5540 N N . LYS B 1 334 ? -24.031 -28.531 -4.277 1 97.56 334 LYS B N 1
ATOM 5541 C CA . LYS B 1 334 ? -25.062 -29.531 -4.488 1 97.56 334 LYS B CA 1
ATOM 5542 C C . LYS B 1 334 ? -24.594 -30.609 -5.473 1 97.56 334 LYS B C 1
ATOM 5544 O O . LYS B 1 334 ? -24.797 -31.797 -5.242 1 97.56 334 LYS B O 1
ATOM 5549 N N . LYS B 1 335 ? -24.062 -30.172 -6.543 1 97.56 335 LYS B N 1
ATOM 5550 C CA . LYS B 1 335 ? -23.594 -31.094 -7.574 1 97.56 335 LYS B CA 1
ATOM 5551 C C . LYS B 1 335 ? -22.5 -32 -7.039 1 97.56 335 LYS B C 1
ATOM 5553 O O . LYS B 1 335 ? -22.516 -33.219 -7.289 1 97.56 335 LYS B O 1
ATOM 5558 N N . LEU B 1 336 ? -21.547 -31.453 -6.312 1 96.81 336 LEU B N 1
ATOM 5559 C CA . LEU B 1 336 ? -20.453 -32.25 -5.766 1 96.81 336 LEU B CA 1
ATOM 5560 C C . LEU B 1 336 ? -20.938 -33.125 -4.613 1 96.81 336 LEU B C 1
ATOM 5562 O O . LEU B 1 336 ? -20.328 -34.156 -4.309 1 96.81 336 LEU B O 1
ATOM 5566 N N . GLY B 1 337 ? -21.969 -32.656 -3.951 1 95.31 337 GLY B N 1
ATOM 5567 C CA . GLY B 1 337 ? -22.609 -33.5 -2.963 1 95.31 337 GLY B CA 1
ATOM 5568 C C . GLY B 1 337 ? -23.172 -34.781 -3.559 1 95.31 337 GLY B C 1
ATOM 5569 O O . GLY B 1 337 ? -23.078 -35.844 -2.953 1 95.31 337 GLY B O 1
ATOM 5570 N N . LYS B 1 338 ? -23.734 -34.688 -4.727 1 95.69 338 LYS B N 1
ATOM 5571 C CA . LYS B 1 338 ? -24.328 -35.812 -5.426 1 95.69 338 LYS B CA 1
ATOM 5572 C C . LYS B 1 338 ? -23.266 -36.625 -6.141 1 95.69 338 LYS B C 1
ATOM 5574 O O . LYS B 1 338 ? -23.359 -37.875 -6.195 1 95.69 338 LYS B O 1
ATOM 5579 N N . TYR B 1 339 ? -22.328 -35.906 -6.707 1 94.94 339 TYR B N 1
ATOM 5580 C CA . TYR B 1 339 ? -21.25 -36.531 -7.457 1 94.94 339 TYR B CA 1
ATOM 5581 C C . TYR B 1 339 ? -19.891 -36.062 -6.957 1 94.94 339 TYR B C 1
ATOM 5583 O O . TYR B 1 339 ? -19.219 -35.281 -7.613 1 94.94 339 TYR B O 1
ATOM 5591 N N . PRO B 1 340 ? -19.406 -36.688 -5.898 1 94.19 340 PRO B N 1
ATOM 5592 C CA . PRO B 1 340 ? -18.125 -36.219 -5.324 1 94.19 340 PRO B CA 1
ATOM 5593 C C . PRO B 1 340 ? -16.938 -36.531 -6.223 1 94.19 340 PRO B C 1
ATOM 5595 O O . PRO B 1 340 ? -16.953 -37.531 -6.969 1 94.19 340 PRO B O 1
ATOM 5598 N N . ILE B 1 341 ? -15.961 -35.75 -6.137 1 94.44 341 ILE B N 1
ATOM 5599 C CA . ILE B 1 341 ? -14.719 -35.969 -6.855 1 94.44 341 ILE B CA 1
ATOM 5600 C C . ILE B 1 341 ? -14.055 -37.25 -6.324 1 94.44 341 ILE B C 1
ATOM 5602 O O . ILE B 1 341 ? -13.906 -37.406 -5.113 1 94.44 341 ILE B O 1
ATOM 5606 N N . ASN B 1 342 ? -13.773 -38.156 -7.184 1 93.5 342 ASN B N 1
ATOM 5607 C CA . ASN B 1 342 ? -13.039 -39.344 -6.824 1 93.5 342 ASN B CA 1
ATOM 5608 C C . ASN B 1 342 ? -11.531 -39.094 -6.855 1 93.5 342 ASN B C 1
ATOM 5610 O O . ASN B 1 342 ? -10.875 -39.375 -7.867 1 93.5 342 ASN B O 1
ATOM 5614 N N . PHE B 1 343 ? -10.953 -38.781 -5.781 1 93 343 PHE B N 1
ATOM 5615 C CA . PHE B 1 343 ? -9.555 -38.375 -5.684 1 93 343 PHE B CA 1
ATOM 5616 C C . PHE B 1 343 ? -8.633 -39.531 -6.059 1 93 343 PHE B C 1
ATOM 5618 O O . PHE B 1 343 ? -7.516 -39.312 -6.535 1 93 343 PHE B O 1
ATOM 5625 N N . LYS B 1 344 ? -9.055 -40.719 -5.859 1 91.44 344 LYS B N 1
ATOM 5626 C CA . LYS B 1 344 ? -8.25 -41.906 -6.172 1 91.44 344 LYS B CA 1
ATOM 5627 C C . LYS B 1 344 ? -8.023 -42.031 -7.676 1 91.44 344 LYS B C 1
ATOM 5629 O O . LYS B 1 344 ? -7.004 -42.562 -8.117 1 91.44 344 LYS B O 1
ATOM 5634 N N . GLU B 1 345 ? -8.961 -41.469 -8.406 1 93.38 345 GLU B N 1
ATOM 5635 C CA . GLU B 1 345 ? -8.906 -41.594 -9.859 1 93.38 345 GLU B CA 1
ATOM 5636 C C . GLU B 1 345 ? -8.266 -40.344 -10.484 1 93.38 345 GLU B C 1
ATOM 5638 O O . GLU B 1 345 ? -7.988 -40.312 -11.688 1 93.38 345 GLU B O 1
ATOM 5643 N N . CYS B 1 346 ? -8.023 -39.375 -9.703 1 94.25 346 CYS B N 1
ATOM 5644 C CA . CYS B 1 346 ? -7.465 -38.125 -10.211 1 94.25 346 CYS B CA 1
ATOM 5645 C C . CYS B 1 346 ? -5.945 -38.188 -10.297 1 94.25 346 CYS B C 1
ATOM 5647 O O . CYS B 1 346 ? -5.301 -38.812 -9.453 1 94.25 346 CYS B O 1
ATOM 5649 N N . GLU B 1 347 ? -5.453 -37.562 -11.359 1 94.5 347 GLU B N 1
ATOM 5650 C CA . GLU B 1 347 ? -4.016 -37.344 -11.414 1 94.5 347 GLU B CA 1
ATOM 5651 C C . GLU B 1 347 ? -3.604 -36.25 -10.43 1 94.5 347 GLU B C 1
ATOM 5653 O O . GLU B 1 347 ? -4.371 -35.312 -10.156 1 94.5 347 GLU B O 1
ATOM 5658 N N . LYS B 1 348 ? -2.455 -36.406 -9.875 1 92.44 348 LYS B N 1
ATOM 5659 C CA . LYS B 1 348 ? -1.976 -35.438 -8.883 1 92.44 348 LYS B CA 1
ATOM 5660 C C . LYS B 1 348 ? -1.169 -34.312 -9.547 1 92.44 348 LYS B C 1
ATOM 5662 O O . LYS B 1 348 ? -0.407 -34.562 -10.484 1 92.44 348 LYS B O 1
ATOM 5667 N N . ASN B 1 349 ? -1.396 -33.094 -9.078 1 93.25 349 ASN B N 1
ATOM 5668 C CA . ASN B 1 349 ? -0.55 -31.969 -9.492 1 93.25 349 ASN B CA 1
ATOM 5669 C C . ASN B 1 349 ? 0.857 -32.094 -8.914 1 93.25 349 ASN B C 1
ATOM 5671 O O . ASN B 1 349 ? 1.086 -32.844 -7.977 1 93.25 349 ASN B O 1
ATOM 5675 N N . VAL B 1 350 ? 1.733 -31.359 -9.5 1 95.56 350 VAL B N 1
ATOM 5676 C CA . VAL B 1 350 ? 3.107 -31.266 -9.016 1 95.56 350 VAL B CA 1
ATOM 5677 C C . VAL B 1 350 ? 3.33 -29.922 -8.32 1 95.56 350 VAL B C 1
ATOM 5679 O O . VAL B 1 350 ? 3.082 -28.875 -8.906 1 95.56 350 VAL B O 1
ATOM 5682 N N . THR B 1 351 ? 3.684 -30 -7.027 1 97.31 351 THR B N 1
ATOM 5683 C CA . THR B 1 351 ? 4.184 -28.812 -6.355 1 97.31 351 THR B CA 1
ATOM 5684 C C . THR B 1 351 ? 5.684 -28.641 -6.578 1 97.31 351 THR B C 1
ATOM 5686 O O . THR B 1 351 ? 6.453 -29.578 -6.344 1 97.31 351 THR B O 1
ATOM 5689 N N . TYR B 1 352 ? 6.066 -27.531 -7.133 1 98 352 TYR B N 1
ATOM 5690 C CA . TYR B 1 352 ? 7.488 -27.344 -7.406 1 98 352 TYR B CA 1
ATOM 5691 C C . TYR B 1 352 ? 8.078 -26.25 -6.523 1 98 352 TYR B C 1
ATOM 5693 O O . TYR B 1 352 ? 7.359 -25.344 -6.082 1 98 352 TYR B O 1
ATOM 5701 N N . PHE B 1 353 ? 9.352 -26.375 -6.211 1 98.44 353 PHE B N 1
ATOM 5702 C CA . PHE B 1 353 ? 10.188 -25.406 -5.52 1 98.44 353 PHE B CA 1
ATOM 5703 C C . PHE B 1 353 ? 11.398 -25.047 -6.367 1 98.44 353 PHE B C 1
ATOM 5705 O O . PHE B 1 353 ? 12.148 -25.922 -6.805 1 98.44 353 PHE B O 1
ATOM 5712 N N . ILE B 1 354 ? 11.562 -23.75 -6.664 1 98.5 354 ILE B N 1
ATOM 5713 C CA . ILE B 1 354 ? 12.664 -23.281 -7.492 1 98.5 354 ILE B CA 1
ATOM 5714 C C . ILE B 1 354 ? 13.43 -22.188 -6.754 1 98.5 354 ILE B C 1
ATOM 5716 O O . ILE B 1 354 ? 12.82 -21.281 -6.168 1 98.5 354 ILE B O 1
ATOM 5720 N N . LEU B 1 355 ? 14.711 -22.312 -6.715 1 98.69 355 LEU B N 1
ATOM 5721 C CA . LEU B 1 355 ? 15.609 -21.266 -6.246 1 98.69 355 LEU B CA 1
ATOM 5722 C C . LEU B 1 355 ? 16.484 -20.75 -7.383 1 98.69 355 LEU B C 1
ATOM 5724 O O . LEU B 1 355 ? 17.234 -21.516 -7.992 1 98.69 355 LEU B O 1
ATOM 5728 N N . LEU B 1 356 ? 16.344 -19.484 -7.656 1 98.62 356 LEU B N 1
ATOM 5729 C CA . LEU B 1 356 ? 17.156 -18.828 -8.672 1 98.62 356 LEU B CA 1
ATOM 5730 C C . LEU B 1 356 ? 18.094 -17.812 -8.031 1 98.62 356 LEU B C 1
ATOM 5732 O O . LEU B 1 356 ? 17.734 -17.125 -7.074 1 98.62 356 LEU B O 1
ATOM 5736 N N . LYS B 1 357 ? 19.266 -17.734 -8.5 1 98.5 357 LYS B N 1
ATOM 5737 C CA . LYS B 1 357 ? 20.25 -16.734 -8.078 1 98.5 357 LYS B CA 1
ATOM 5738 C C . LYS B 1 357 ? 20.594 -15.781 -9.227 1 98.5 357 LYS B C 1
ATOM 5740 O O . LYS B 1 357 ? 20.938 -16.219 -10.32 1 98.5 357 LYS B O 1
ATOM 5745 N N . ARG B 1 358 ? 20.453 -14.484 -8.977 1 98.25 358 ARG B N 1
ATOM 5746 C CA . ARG B 1 358 ? 20.734 -13.484 -10 1 98.25 358 ARG B CA 1
ATOM 5747 C C . ARG B 1 358 ? 22.219 -13.461 -10.359 1 98.25 358 ARG B C 1
ATOM 5749 O O . ARG B 1 358 ? 23.078 -13.336 -9.484 1 98.25 358 ARG B O 1
ATOM 5756 N N . ASN B 1 359 ? 22.469 -13.516 -11.703 1 96.94 359 ASN B N 1
ATOM 5757 C CA . ASN B 1 359 ? 23.844 -13.508 -12.188 1 96.94 359 ASN B CA 1
ATOM 5758 C C . ASN B 1 359 ? 24.469 -12.117 -12.062 1 96.94 359 ASN B C 1
ATOM 5760 O O . ASN B 1 359 ? 23.766 -11.125 -11.93 1 96.94 359 ASN B O 1
ATOM 5764 N N . GLU B 1 360 ? 25.766 -11.984 -12.211 1 88.88 360 GLU B N 1
ATOM 5765 C CA . GLU B 1 360 ? 26.531 -10.742 -12.156 1 88.88 360 GLU B CA 1
ATOM 5766 C C . GLU B 1 360 ? 26.359 -9.938 -13.438 1 88.88 360 GLU B C 1
ATOM 5768 O O . GLU B 1 360 ? 26.203 -10.508 -14.516 1 88.88 360 GLU B O 1
#

Foldseek 3Di:
DPPPALFFAFADDDDLLALVNQVVLQLLQLVQCLVVLLVCCLPQQDDDQACVLQEAEEEEASQAQDDSNVVNVVSSVVSSVVSCVVVDPDDRPDHYAYAYEYEGAQPGPVVNNVVPDPDPVPDRHHYHYFHDHLLAAGAAFAAHQEYEYAAPLQFFSHQFPCCLPPPDLNPPQLAQEQQVPRPSVLVRLLVRSLSSLVSNVVNCLRHHHASGKYKYKHWAAAPPDTNCQAPVVVLSRLLSVLVVVCQVVVLFHSSLSSNHHGRGHGYHLVSVVVSVVPDDFWDWPDKDFDDRPCLVPDDDPVSVLSNVLSGCVRSCCVRRNNVVSVVSSVSSSVVCVVVPDDNVRGGDMTIMITMIGGHD/DPPPALFFAFADDDDLLALANQVVLQLLQLVQCLVVLLVCCLVQQDDDQACVLQEAEEEEASQAQDDSNVVNVVSSVVSVVVSVVVVVDDDRVDHYAYEYEYEGAQPGPVVNNVVPDDDPVPDRHHYHYFHDHLLAAGAAFAAHQEYEYAAPLQFFSHQFPCCLPPPDLNPPQLAQEQQVPRPSVLVRLLVRSLSSLVSNVVNCLRHHHASGKYKYKHWAAAPPDTNCQAPLVVLSRLLSVLVVVCQVVVLFHSSLSSNHHGRGHGYHLVSVVVSVVPDDFWDWPDKDFDDRPCLVPDDDPVSVLSNVLSGCVRSCCVRSNNVVSVVSSVSSSVVCVVVPDDNVRGGDMTIMITMIGGHD

Secondary structure (DSSP, 8-state):
-----S--PPP-SSSTTSGGGS-HHHHHHHHHTHHHHHHHHHHH--S--SGGG-EEEEEEET-TTSTHHHHHHHHHHHHHHHHHHHH--S--SSPPEEEEEEEE-TTS-HHHHHHTSPPGGG-SEEEEEEES-TTS--S-TT-EEEEEEES-TTB-SSPPTTTT-TTSTT--TT-SS--SSSHHHHHHHHHHHHHHHHHHHHHHHHHEEEEEEEEEEEEEBPTT--GGGBHHHHHHHHHHHHHHHHHHTTSS-HHHHHT----B---BHHHHHHHHHT-SSEEEEEEEEE--TTTTSPPPHHHHHHHHHHHHHHHHHHHH-THHHHHHHHHHHHHHHHS---GGGSBPPEEEEEEEEE--/-----S--PPP-SSSTTSGGGS-HHHHHHHHHTHHHHHHHHHHH--S--SGGG-EEEEEEET-TTSSHHHHHHHHHHHHHHHHHHHT-----SSPPEEEEEEEE-TTS-HHHHHHTSPPGGG-SEEEEEEES-TTS--S-TT-EEEEEEES-TTB-SSPPTTTT-TTSTT--TT-SS--SSSHHHHHHHHHHHHHHHHHHHHHHHHHEEEEEEEEEEEEEBPTT--GGGBHHHHHHHHHHHHHHHHHHTTSS-HHHHHT----B---BHHHHHHHHHT-SSEEEEEEEEE--TTTTSPPPHHHHHHHHHHHHHHHHHHHH-THHHHHHHHHHHHHHHHS---GGGSBPPEEEEEEEEE--

Radius of gyration: 28.09 Å; Cα contacts (8 Å, |Δi|>4): 1382; chains: 2; bounding box: 65×82×72 Å

pLDDT: mean 92.51, std 9.94, range [24.72, 98.88]

Sequence (720 aa):
MPTFPRSYPMSGGDDRHSYINNSSYQIAAINSVGDKTRQCIIEKLDLPLNSDLGSFRIADYGCSIGPNTFHVVQSIIDAVKFKQLKDKNEKSLMPLEFQVFFNDQPNNDFNTLFRTQPPSSELEYFSAGVPGSFHGQVLPRNTIHIGHTSYTTHWLSNVPEHVDDKNSPAWNKNYIQCNNSIEEVTKSYKVQFTKDMKLFLEARAEEIVPGGLMIVLGQCLPDGVSLFKTYQGILVDTIGDCLMDMAKLGLTSEEKIGLFTIPAYFPQFSELKTEIEKNRSFTIETMESVHHPLEDIPLSNHFLIAMFRAILSTIIKEHFGEDVIDELFDRVAKKLGKYPINFKECEKNVTYFILLKRNEMPTFPRSYPMSGGDDRHSYINNSSYQIAAINSVGDKTRQCIIEKLDLPLNSDLGSFRIADYGCSIGPNTFHVVQSIIDAVKFKQLKDKNEKSLMPLEFQVFFNDQPNNDFNTLFRTQPPSSELEYFSAGVPGSFHGQVLPRNTIHIGHTSYTTHWLSNVPEHVDDKNSPAWNKNYIQCNNSIEEVTKSYKVQFTKDMKLFLEARAEEIVPGGLMIVLGQCLPDGVSLFKTYQGILVDTIGDCLMDMAKLGLTSEEKIGLFTIPAYFPQFSELKTEIEKNRSFTIETMESVHHPLEDIPLSNHFLIAMFRAILSTIIKEHFGEDVIDELFDRVAKKLGKYPINFKECEKNVTYFILLKRNE

Organism: Raphanus sativus (NCBI:txid3726)

Solvent-accessible surface area (backbone atoms only — not comparable to full-atom values): 37775 Å² total; per-residue (Å²): 121,83,75,66,69,87,73,65,41,52,26,51,65,83,50,87,61,6,28,64,69,33,44,63,73,60,45,44,42,53,57,64,43,43,66,59,49,35,51,48,48,56,71,58,54,56,64,78,77,49,46,84,51,43,57,50,28,36,33,34,42,54,33,69,50,36,66,56,45,59,53,52,51,49,52,51,50,50,31,52,52,50,35,38,59,68,69,45,81,81,84,66,87,51,80,74,36,35,34,37,36,41,22,25,44,36,79,29,40,49,34,46,28,44,59,68,45,73,55,72,92,72,43,82,48,33,52,28,39,26,58,33,58,63,50,42,67,55,55,56,63,55,60,26,41,34,39,34,36,51,71,43,85,36,54,45,82,52,67,39,85,47,33,61,31,85,87,33,88,23,33,47,57,78,41,40,56,66,36,60,82,47,67,52,35,36,52,40,40,50,51,43,46,54,52,40,53,51,37,26,52,51,23,46,53,44,16,34,24,60,30,16,37,39,40,40,36,37,63,27,24,42,75,94,55,48,43,54,46,20,63,66,31,43,49,54,50,46,47,32,49,38,52,52,54,33,19,74,73,63,78,48,45,65,68,59,46,39,61,35,62,52,38,45,45,66,44,34,49,64,55,50,51,51,59,57,65,69,47,81,54,46,44,77,77,43,76,43,79,48,81,49,81,63,73,85,46,89,72,51,68,67,56,53,50,45,29,48,45,6,55,42,44,44,52,46,28,72,75,69,34,71,82,48,52,65,59,45,54,51,47,38,49,52,50,40,69,76,55,60,83,58,67,90,75,31,50,70,71,35,34,36,42,34,37,33,33,33,47,127,120,85,75,64,69,87,71,66,40,52,28,49,64,81,50,87,60,6,28,54,67,32,44,63,73,59,43,44,42,53,58,65,43,42,66,58,51,35,51,46,49,54,73,59,55,56,64,80,78,49,43,85,52,42,58,48,30,36,33,34,43,56,34,70,45,38,59,58,47,57,54,52,53,50,52,50,50,52,29,50,52,50,38,46,60,63,66,58,59,86,76,56,88,49,77,76,34,34,35,38,37,40,21,25,43,37,79,30,39,48,35,46,29,47,58,67,45,73,56,72,92,72,43,83,49,33,53,28,38,25,56,33,57,64,52,42,68,56,57,56,65,54,59,28,41,35,38,36,34,52,72,44,83,36,54,44,83,54,66,41,86,49,33,61,31,85,86,33,86,22,33,48,56,82,41,41,55,67,37,59,81,46,66,54,34,36,52,40,39,50,52,43,44,54,52,40,51,52,37,26,52,51,23,47,53,44,17,32,24,63,30,15,38,37,39,41,36,38,63,26,25,42,75,91,54,48,43,53,46,20,64,67,31,42,49,55,49,45,48,33,50,40,51,51,54,34,21,76,72,62,78,47,45,65,67,60,46,38,62,35,63,52,38,45,45,64,45,34,48,63,56,49,51,51,58,58,65,70,46,81,54,45,43,78,77,42,77,43,79,48,81,48,80,62,73,86,46,88,74,50,69,66,56,51,50,46,29,48,45,7,56,41,44,43,51,48,28,72,73,71,34,70,81,47,52,64,59,45,54,51,47,37,50,52,48,39,69,77,54,60,83,59,67,88,76,33,50,70,71,37,35,34,43,33,37,30,33,32,46,125